Protein AF-0000000078269653 (afdb_homodimer)

pLDDT: mean 94.51, std 7.16, range [42.69, 98.94]

Nearest PDB structures (foldseek):
  2zo4-assembly1_A  TM=7.087E-01  e=5.325E-13  Thermus thermophilus HB8
  7ev5-assembly1_A  TM=7.245E-01  e=1.134E-10  Shouchella lehensis G1
  5ve5-assembly2_B  TM=6.660E-01  e=4.881E-11  Paraburkholderia phytofirmans PsJN
  6ao1-assembly4_D  TM=6.936E-01  e=1.323E-08  Paraburkholderia phymatum
  1xm8-assembly2_B  TM=5.888E-01  e=7.694E-09  Arabidopsis thaliana

Structure (mmCIF, N/CA/C/O backbone):
data_AF-0000000078269653-model_v1
#
loop_
_entity.id
_entity.type
_entity.pdbx_description
1 polymer 'Glyoxylase, beta-lactamase superfamily II'
#
loop_
_atom_site.group_PDB
_atom_site.id
_atom_site.type_symbol
_atom_site.label_atom_id
_atom_site.label_alt_id
_atom_site.label_comp_id
_atom_site.label_asym_id
_atom_site.label_entity_id
_atom_site.label_seq_id
_atom_site.pdbx_PDB_ins_code
_atom_site.Cartn_x
_atom_site.Cartn_y
_atom_site.Cartn_z
_atom_site.occupancy
_atom_site.B_iso_or_equiv
_atom_site.auth_seq_id
_atom_site.auth_comp_id
_atom_site.auth_asym_id
_atom_site.auth_atom_id
_atom_site.pdbx_PDB_model_num
ATOM 1 N N . MET A 1 1 ? -19.109 -5.188 15.75 1 49.19 1 MET A N 1
ATOM 2 C CA . MET A 1 1 ? -18.719 -3.896 16.297 1 49.19 1 MET A CA 1
ATOM 3 C C . MET A 1 1 ? -19 -2.77 15.32 1 49.19 1 MET A C 1
ATOM 5 O O . MET A 1 1 ? -18.75 -2.904 14.125 1 49.19 1 MET A O 1
ATOM 9 N N . SER A 1 2 ? -19.688 -1.658 15.648 1 60.22 2 SER A N 1
ATOM 10 C CA . SER A 1 2 ? -20.172 -0.559 14.82 1 60.22 2 SER A CA 1
ATOM 11 C C . SER A 1 2 ? -19.031 0.335 14.352 1 60.22 2 SER A C 1
ATOM 13 O O . SER A 1 2 ? -18 0.44 15.023 1 60.22 2 SER A O 1
ATOM 15 N N . HIS A 1 3 ? -19 0.722 13.047 1 75.06 3 HIS A N 1
ATOM 16 C CA . HIS A 1 3 ? -18.094 1.715 12.484 1 75.06 3 HIS A CA 1
ATOM 17 C C . HIS A 1 3 ? -18.156 3.021 13.266 1 75.06 3 HIS A C 1
ATOM 19 O O . HIS A 1 3 ? -19.219 3.441 13.703 1 75.06 3 HIS A O 1
ATOM 25 N N . PHE A 1 4 ? -16.891 3.467 13.734 1 77.38 4 PHE A N 1
ATOM 26 C CA . PHE A 1 4 ? -16.859 4.746 14.438 1 77.38 4 PHE A CA 1
ATOM 27 C C . PHE A 1 4 ? -15.672 5.582 14 1 77.38 4 PHE A C 1
ATOM 29 O O . PHE A 1 4 ? -14.727 5.062 13.398 1 77.38 4 PHE A O 1
ATOM 36 N N . SER A 1 5 ? -15.93 6.805 14.055 1 84.44 5 SER A N 1
ATOM 37 C CA . SER A 1 5 ? -14.82 7.734 13.852 1 84.44 5 SER A CA 1
ATOM 38 C C . SER A 1 5 ? -14.695 8.711 15.016 1 84.44 5 SER A C 1
ATOM 40 O O . SER A 1 5 ? -15.664 8.953 15.742 1 84.44 5 SER A O 1
ATOM 42 N N . ALA A 1 6 ? -13.422 9.062 15.25 1 87.25 6 ALA A N 1
ATOM 43 C CA . ALA A 1 6 ? -13.133 10.055 16.281 1 87.25 6 ALA A CA 1
ATOM 44 C C . ALA A 1 6 ? -12.109 11.07 15.797 1 87.25 6 ALA A C 1
ATOM 46 O O . ALA A 1 6 ? -11.25 10.75 14.969 1 87.25 6 ALA A O 1
ATOM 47 N N . ILE A 1 7 ? -12.289 12.258 16.234 1 90.38 7 ILE A N 1
ATOM 48 C CA . ILE A 1 7 ? -11.359 13.344 15.938 1 90.38 7 ILE A CA 1
ATOM 49 C C . ILE A 1 7 ? -10.664 13.797 17.219 1 90.38 7 ILE A C 1
ATOM 51 O O . ILE A 1 7 ? -11.297 13.93 18.266 1 90.38 7 ILE A O 1
ATOM 55 N N . HIS A 1 8 ? -9.391 13.953 17.141 1 92 8 HIS A N 1
ATOM 56 C CA . HIS A 1 8 ? -8.602 14.492 18.234 1 92 8 HIS A CA 1
ATOM 57 C C . HIS A 1 8 ? -7.777 15.695 17.797 1 92 8 HIS A C 1
ATOM 59 O O . HIS A 1 8 ? -6.879 15.562 16.969 1 92 8 HIS A O 1
ATOM 65 N N . GLU A 1 9 ? -8.102 16.797 18.328 1 94.19 9 GLU A N 1
ATOM 66 C CA . GLU A 1 9 ? -7.426 18.047 18 1 94.19 9 GLU A CA 1
ATOM 67 C C . GLU A 1 9 ? -6.637 18.578 19.203 1 94.19 9 GLU A C 1
ATOM 69 O O . GLU A 1 9 ? -7.121 18.547 20.328 1 94.19 9 GLU A O 1
ATOM 74 N N . ILE A 1 10 ? -5.469 19.016 18.938 1 92.31 10 ILE A N 1
ATOM 75 C CA . ILE A 1 10 ? -4.668 19.594 20.016 1 92.31 10 ILE A CA 1
ATOM 76 C C . ILE A 1 10 ? -4.23 21 19.609 1 92.31 10 ILE A C 1
ATOM 78 O O . ILE A 1 10 ? -4.238 21.344 18.422 1 92.31 10 ILE A O 1
ATOM 82 N N . ASP A 1 11 ? -3.887 21.766 20.594 1 89.81 11 ASP A N 1
ATOM 83 C CA . ASP A 1 11 ? -3.24 23.062 20.422 1 89.81 11 ASP A CA 1
ATOM 84 C C . ASP A 1 11 ? -1.721 22.922 20.406 1 89.81 11 ASP A C 1
ATOM 86 O O . ASP A 1 11 ? -1.118 22.578 21.438 1 89.81 11 ASP A O 1
ATOM 90 N N . ALA A 1 12 ? -1.105 23.188 19.312 1 88.06 12 ALA A N 1
ATOM 91 C CA . ALA A 1 12 ? 0.343 23.062 19.172 1 88.06 12 ALA A CA 1
ATOM 92 C C . ALA A 1 12 ? 1.039 24.391 19.453 1 88.06 12 ALA A C 1
ATOM 94 O O . ALA A 1 12 ? 2.211 24.562 19.109 1 88.06 12 ALA A O 1
ATOM 95 N N . GLY A 1 13 ? 0.268 25.344 20.062 1 86.44 13 GLY A N 1
ATOM 96 C CA . GLY A 1 13 ? 0.784 26.672 20.344 1 86.44 13 GLY A CA 1
ATOM 97 C C . GLY A 1 13 ? 0.349 27.719 19.328 1 86.44 13 GLY A C 1
ATOM 98 O O . GLY A 1 13 ? -0.608 28.453 19.562 1 86.44 13 GLY A O 1
ATOM 99 N N . GLU A 1 14 ? 0.894 27.672 18.172 1 87.31 14 GLU A N 1
ATOM 100 C CA . GLU A 1 14 ? 0.641 28.688 17.156 1 87.31 14 GLU A CA 1
ATOM 101 C C . GLU A 1 14 ? -0.522 28.281 16.25 1 87.31 14 GLU A C 1
ATOM 103 O O . GLU A 1 14 ? -1.098 29.109 15.555 1 87.31 14 GLU A O 1
ATOM 108 N N . PHE A 1 15 ? -0.815 27.031 16.312 1 91.06 15 PHE A N 1
ATOM 109 C CA . PHE A 1 15 ? -1.9 26.484 15.508 1 91.06 15 PHE A CA 1
ATOM 110 C C . PHE A 1 15 ? -2.447 25.203 16.125 1 91.06 15 PHE A C 1
ATOM 112 O O . PHE A 1 15 ? -1.826 24.641 17.031 1 91.06 15 PHE A O 1
ATOM 119 N N . SER A 1 16 ? -3.58 24.875 15.695 1 94.19 16 SER A N 1
ATOM 120 C CA . SER A 1 16 ? -4.137 23.578 16.078 1 94.19 16 SER A CA 1
ATOM 121 C C . SER A 1 16 ? -3.871 22.531 15 1 94.19 16 SER A C 1
ATOM 123 O O . SER A 1 16 ? -3.723 22.859 13.82 1 94.19 16 SER A O 1
ATOM 125 N N . VAL A 1 17 ? -3.74 21.375 15.422 1 97.06 17 VAL A N 1
ATOM 126 C CA . VAL A 1 17 ? -3.543 20.25 14.508 1 97.06 17 VAL A CA 1
ATOM 127 C C . VAL A 1 17 ? -4.387 19.062 14.961 1 97.06 17 VAL A C 1
ATOM 129 O O . VAL A 1 17 ? -4.66 18.906 16.156 1 97.06 17 VAL A O 1
ATOM 132 N N . ARG A 1 18 ? -4.891 18.266 13.969 1 96.81 18 ARG A N 1
ATOM 133 C CA . ARG A 1 18 ? -5.809 17.188 14.344 1 96.81 18 ARG A CA 1
ATOM 134 C C . ARG A 1 18 ? -5.363 15.852 13.766 1 96.81 18 ARG A C 1
ATOM 136 O O . ARG A 1 18 ? -4.648 15.82 12.758 1 96.81 18 ARG A O 1
ATOM 143 N N . SER A 1 19 ? -5.641 14.828 14.461 1 98.06 19 SER A N 1
ATOM 144 C CA . SER A 1 19 ? -5.617 13.438 14.031 1 98.06 19 SER A CA 1
ATOM 145 C C . SER A 1 19 ? -7.023 12.844 13.992 1 98.06 19 SER A C 1
ATOM 147 O O . SER A 1 19 ? -7.91 13.289 14.727 1 98.06 19 SER A O 1
ATOM 149 N N . VAL A 1 20 ? -7.281 11.961 13.102 1 98.19 20 VAL A N 1
ATOM 150 C CA . VAL A 1 20 ? -8.586 11.328 12.969 1 98.19 20 VAL A CA 1
ATOM 151 C C . VAL A 1 20 ? -8.438 9.812 13.102 1 98.19 20 VAL A C 1
ATOM 153 O O . VAL A 1 20 ? -7.508 9.219 12.547 1 98.19 20 VAL A O 1
ATOM 156 N N . LEU A 1 21 ? -9.266 9.18 13.867 1 97.88 21 LEU A N 1
ATOM 157 C CA . LEU A 1 21 ? -9.359 7.734 14.008 1 97.88 21 LEU A CA 1
ATOM 158 C C . LEU A 1 21 ? -10.602 7.199 13.297 1 97.88 21 LEU A C 1
ATOM 160 O O . LEU A 1 21 ? -11.695 7.738 13.469 1 97.88 21 LEU A O 1
ATOM 164 N N . ILE A 1 22 ? -10.461 6.316 12.391 1 97.44 22 ILE A N 1
ATOM 165 C CA . ILE A 1 22 ? -11.539 5.582 11.734 1 97.44 22 ILE A CA 1
ATOM 166 C C . ILE A 1 22 ? -11.484 4.113 12.133 1 97.44 22 ILE A C 1
ATOM 168 O O . ILE A 1 22 ? -10.492 3.426 11.867 1 97.44 22 ILE A O 1
ATOM 172 N N . ARG A 1 23 ? -12.469 3.607 12.711 1 95.5 23 ARG A N 1
ATOM 173 C CA . ARG A 1 23 ? -12.469 2.229 13.195 1 95.5 23 ARG A CA 1
ATOM 174 C C . ARG A 1 23 ? -13.43 1.366 12.383 1 95.5 23 ARG A C 1
ATOM 176 O O . ARG A 1 23 ? -14.633 1.639 12.344 1 95.5 23 ARG A O 1
ATOM 183 N N . GLY A 1 24 ? -12.906 0.334 11.672 1 95.25 24 GLY A N 1
ATOM 184 C CA . GLY A 1 24 ? -13.688 -0.733 11.078 1 95.25 24 GLY A CA 1
ATOM 185 C C . GLY A 1 24 ? -13.75 -1.981 11.938 1 95.25 24 GLY A C 1
ATOM 186 O O . GLY A 1 24 ? -13.352 -1.96 13.102 1 95.25 24 GLY A O 1
ATOM 187 N N . THR A 1 25 ? -14.336 -3.078 11.445 1 94.5 25 THR A N 1
ATOM 188 C CA . THR A 1 25 ? -14.477 -4.316 12.211 1 94.5 25 THR A CA 1
ATOM 189 C C . THR A 1 25 ? -13.148 -5.074 12.25 1 94.5 25 THR A C 1
ATOM 191 O O . THR A 1 25 ? -12.938 -5.918 13.125 1 94.5 25 THR A O 1
ATOM 194 N N . ARG A 1 26 ? -12.234 -4.699 11.375 1 94.12 26 ARG A N 1
ATOM 195 C CA . ARG A 1 26 ? -10.984 -5.445 11.289 1 94.12 26 ARG A CA 1
ATOM 196 C C . ARG A 1 26 ? -9.805 -4.598 11.758 1 94.12 26 ARG A C 1
ATOM 198 O O . ARG A 1 26 ? -8.945 -5.074 12.5 1 94.12 26 ARG A O 1
ATOM 205 N N . PHE A 1 27 ? -9.727 -3.334 11.281 1 96.12 27 PHE A N 1
ATOM 206 C CA . PHE A 1 27 ? -8.602 -2.451 11.578 1 96.12 27 PHE A CA 1
ATOM 207 C C . PHE A 1 27 ? -9.086 -1.114 12.117 1 96.12 27 PHE A C 1
ATOM 209 O O . PHE A 1 27 ? -10.234 -0.721 11.883 1 96.12 27 PHE A O 1
ATOM 216 N N . CYS A 1 28 ? -8.227 -0.485 12.859 1 95.81 28 CYS A N 1
ATOM 217 C CA . CYS A 1 28 ? -8.336 0.937 13.164 1 95.81 28 CYS A CA 1
ATOM 218 C C . CYS A 1 28 ? -7.328 1.746 12.359 1 95.81 28 CYS A C 1
ATOM 220 O O . CYS A 1 28 ? -6.184 1.326 12.188 1 95.81 28 CYS A O 1
ATOM 222 N N . LEU A 1 29 ? -7.816 2.793 11.844 1 98.06 29 LEU A N 1
ATOM 223 C CA . LEU A 1 29 ? -6.926 3.676 11.102 1 98.06 29 LEU A CA 1
ATOM 224 C C . LEU A 1 29 ? -6.73 4.996 11.836 1 98.06 29 LEU A C 1
ATOM 226 O O . LEU A 1 29 ? -7.699 5.594 12.32 1 98.06 29 LEU A O 1
ATOM 230 N N . ILE A 1 30 ? -5.504 5.395 11.953 1 98.62 30 ILE A N 1
ATOM 231 C CA . ILE A 1 30 ? -5.152 6.715 12.469 1 98.62 30 ILE A CA 1
ATOM 232 C C . ILE A 1 30 ? -4.59 7.574 11.336 1 98.62 30 ILE A C 1
ATOM 234 O O . ILE A 1 30 ? -3.619 7.188 10.68 1 98.62 30 ILE A O 1
ATOM 238 N N . TRP A 1 31 ? -5.215 8.664 11.102 1 98.81 31 TRP A N 1
ATOM 239 C CA . TRP A 1 31 ? -4.758 9.656 10.141 1 98.81 31 TRP A CA 1
ATOM 240 C C . TRP A 1 31 ? -3.918 10.734 10.82 1 98.81 31 TRP A C 1
ATOM 242 O O . TRP A 1 31 ? -4.449 11.578 11.547 1 98.81 31 TRP A O 1
ATOM 252 N N . ASP A 1 32 ? -2.543 10.664 10.586 1 98.81 32 ASP A N 1
ATOM 253 C CA . ASP A 1 32 ? -1.557 11.547 11.203 1 98.81 32 ASP A CA 1
ATOM 254 C C . ASP A 1 32 ? -1.491 11.32 12.711 1 98.81 32 ASP A C 1
ATOM 256 O O . ASP A 1 32 ? -2.473 10.891 13.32 1 98.81 32 ASP A O 1
ATOM 260 N N . THR A 1 33 ? -0.331 11.609 13.297 1 98.75 33 THR A N 1
ATOM 261 C CA . THR A 1 33 ? -0.105 11.203 14.68 1 98.75 33 THR A CA 1
ATOM 262 C C . THR A 1 33 ? 0.352 12.383 15.523 1 98.75 33 THR A C 1
ATOM 264 O O . THR A 1 33 ? 1.12 12.219 16.469 1 98.75 33 THR A O 1
ATOM 267 N N . LEU A 1 34 ? 0.036 13.555 15.078 1 98.44 34 LEU A N 1
ATOM 268 C CA . LEU A 1 34 ? 0.192 14.773 15.859 1 98.44 34 LEU A CA 1
ATOM 269 C C . LEU A 1 34 ? 1.656 15.008 16.219 1 98.44 34 LEU A C 1
ATOM 271 O O . LEU A 1 34 ? 2.549 14.719 15.414 1 98.44 34 LEU A O 1
ATOM 275 N N . THR A 1 35 ? 1.962 15.68 17.453 1 98.19 35 THR A N 1
ATOM 276 C CA . THR A 1 35 ? 3.262 16.297 17.672 1 98.19 35 THR A CA 1
ATOM 277 C C . THR A 1 35 ? 4.113 15.445 18.609 1 98.19 35 THR A C 1
ATOM 279 O O . THR A 1 35 ? 5.332 15.617 18.672 1 98.19 35 THR A O 1
ATOM 282 N N . SER A 1 36 ? 3.5 14.602 19.422 1 97.88 36 SER A N 1
ATOM 283 C CA . SER A 1 36 ? 4.223 13.789 20.391 1 97.88 36 SER A CA 1
ATOM 284 C C . SER A 1 36 ? 3.406 12.57 20.812 1 97.88 36 SER A C 1
ATOM 286 O O . SER A 1 36 ? 2.186 12.547 20.641 1 97.88 36 SER A O 1
ATOM 288 N N . PRO A 1 37 ? 4.074 11.531 21.391 1 98.25 37 PRO A N 1
ATOM 289 C CA . PRO A 1 37 ? 3.352 10.352 21.844 1 98.25 37 PRO A CA 1
ATOM 290 C C . PRO A 1 37 ? 2.289 10.68 22.891 1 98.25 37 PRO A C 1
ATOM 292 O O . PRO A 1 37 ? 1.222 10.062 22.906 1 98.25 37 PRO A O 1
ATOM 295 N N . ARG A 1 38 ? 2.562 11.656 23.734 1 97.38 38 ARG A N 1
ATOM 296 C CA . ARG A 1 38 ? 1.596 12.031 24.75 1 97.38 38 ARG A CA 1
ATOM 297 C C . ARG A 1 38 ? 0.285 12.5 24.125 1 97.38 38 ARG A C 1
ATOM 299 O O . ARG A 1 38 ? -0.792 12.258 24.688 1 97.38 38 ARG A O 1
ATOM 306 N N . ASP A 1 39 ? 0.344 13.125 22.953 1 97.5 39 ASP A N 1
ATOM 307 C CA . ASP A 1 39 ? -0.844 13.625 22.281 1 97.5 39 ASP A CA 1
ATOM 308 C C . ASP A 1 39 ? -1.694 12.477 21.734 1 97.5 39 ASP A C 1
ATOM 310 O O . ASP A 1 39 ? -2.873 12.664 21.438 1 97.5 39 ASP A O 1
ATOM 314 N N . MET A 1 40 ? -1.135 11.281 21.625 1 97.94 40 MET A N 1
ATOM 315 C CA . MET A 1 40 ? -1.81 10.172 20.969 1 97.94 40 MET A CA 1
ATOM 316 C C . MET A 1 40 ? -2.293 9.148 21.984 1 97.94 40 MET A C 1
ATOM 318 O O . MET A 1 40 ? -2.771 8.07 21.609 1 97.94 40 MET A O 1
ATOM 322 N N . ALA A 1 41 ? -2.205 9.438 23.234 1 96.75 41 ALA A N 1
ATOM 323 C CA . ALA A 1 41 ? -2.527 8.5 24.312 1 96.75 41 ALA A CA 1
ATOM 324 C C . ALA A 1 41 ? -3.969 8.008 24.188 1 96.75 41 ALA A C 1
ATOM 326 O O . ALA A 1 41 ? -4.242 6.816 24.344 1 96.75 41 ALA A O 1
ATOM 327 N N . SER A 1 42 ? -4.859 8.898 23.969 1 95.62 42 SER A N 1
ATOM 328 C CA . SER A 1 42 ? -6.27 8.531 23.875 1 95.62 42 SER A CA 1
ATOM 329 C C . SER A 1 42 ? -6.516 7.59 22.703 1 95.62 42 SER A C 1
ATOM 331 O O . SER A 1 42 ? -7.25 6.609 22.828 1 95.62 42 SER A O 1
ATOM 333 N N . PHE A 1 43 ? -5.941 7.848 21.562 1 96.75 43 PHE A N 1
ATOM 334 C CA . PHE A 1 43 ? -6.105 6.992 20.391 1 96.75 43 PHE A CA 1
ATOM 335 C C . PHE A 1 43 ? -5.43 5.645 20.609 1 96.75 43 PHE A C 1
ATOM 337 O O . PHE A 1 43 ? -5.926 4.613 20.156 1 96.75 43 PHE A O 1
ATOM 344 N N . ALA A 1 44 ? -4.293 5.676 21.281 1 97.06 44 ALA A N 1
ATOM 345 C CA . ALA A 1 44 ? -3.629 4.418 21.609 1 97.06 44 ALA A CA 1
ATOM 346 C C . ALA A 1 44 ? -4.543 3.52 22.438 1 97.06 44 ALA A C 1
ATOM 348 O O . ALA A 1 44 ? -4.605 2.309 22.219 1 97.06 44 ALA A O 1
ATOM 349 N N . GLN A 1 45 ? -5.258 4.125 23.312 1 95.75 45 GLN A N 1
ATOM 350 C CA . GLN A 1 45 ? -6.176 3.375 24.156 1 95.75 45 GLN A CA 1
ATOM 351 C C . GLN A 1 45 ? -7.352 2.832 23.344 1 95.75 45 GLN A C 1
ATOM 353 O O . GLN A 1 45 ? -7.75 1.68 23.516 1 95.75 45 GLN A O 1
ATOM 358 N N . ILE A 1 46 ? -7.891 3.635 22.516 1 93.19 46 ILE A N 1
ATOM 359 C CA . ILE A 1 46 ? -9.047 3.242 21.703 1 93.19 46 ILE A CA 1
ATOM 360 C C . ILE A 1 46 ? -8.656 2.1 20.766 1 93.19 46 ILE A C 1
ATOM 362 O O . ILE A 1 46 ? -9.453 1.184 20.531 1 93.19 46 ILE A O 1
ATOM 366 N N . CYS A 1 47 ? -7.445 2.115 20.25 1 93.19 47 CYS A N 1
ATOM 367 C CA . CYS A 1 47 ? -7.008 1.144 19.25 1 93.19 47 CYS A CA 1
ATOM 368 C C . CYS A 1 47 ? -6.473 -0.118 19.922 1 93.19 47 CYS A C 1
ATOM 370 O O . CYS A 1 47 ? -6.133 -1.088 19.234 1 93.19 47 CYS A O 1
ATOM 372 N N . ALA A 1 48 ? -6.453 -0.038 21.219 1 91.25 48 ALA A N 1
ATOM 373 C CA . ALA A 1 48 ? -5.875 -1.182 21.938 1 91.25 48 ALA A CA 1
ATOM 374 C C . ALA A 1 48 ? -6.586 -2.477 21.547 1 91.25 48 ALA A C 1
ATOM 376 O O . ALA A 1 48 ? -7.816 -2.543 21.547 1 91.25 48 ALA A O 1
ATOM 377 N N . GLY A 1 49 ? -5.848 -3.562 21.141 1 88.94 49 GLY A N 1
ATOM 378 C CA . GLY A 1 49 ? -6.395 -4.875 20.828 1 88.94 49 GLY A CA 1
ATOM 379 C C . GLY A 1 49 ? -6.77 -5.039 19.375 1 88.94 49 GLY A C 1
ATOM 380 O O . GLY A 1 49 ? -7.219 -6.105 18.953 1 88.94 49 GLY A O 1
ATOM 381 N N . GLN A 1 50 ? -6.73 -3.986 18.641 1 92.88 50 GLN A N 1
ATOM 382 C CA . GLN A 1 50 ? -6.984 -4.035 17.203 1 92.88 50 GLN A CA 1
ATOM 383 C C . GLN A 1 50 ? -5.781 -3.533 16.422 1 92.88 50 GLN A C 1
ATOM 385 O O . GLN A 1 50 ? -5.121 -2.572 16.812 1 92.88 50 GLN A O 1
ATOM 390 N N . GLN A 1 51 ? -5.453 -4.203 15.344 1 94.62 51 GLN A N 1
ATOM 391 C CA . GLN A 1 51 ? -4.34 -3.764 14.508 1 94.62 51 GLN A CA 1
ATOM 392 C C . GLN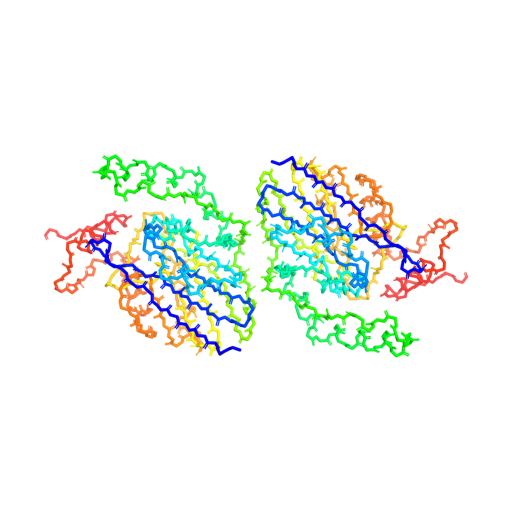 A 1 51 ? -4.562 -2.342 14 1 94.62 51 GLN A C 1
ATOM 394 O O . GLN A 1 51 ? -5.605 -2.041 13.414 1 94.62 51 GLN A O 1
ATOM 399 N N . CYS A 1 52 ? -3.617 -1.535 14.273 1 96.75 52 CYS A N 1
ATOM 400 C CA . CYS A 1 52 ? -3.701 -0.13 13.891 1 96.75 52 CYS A CA 1
ATOM 401 C C . CYS A 1 52 ? -2.92 0.138 12.609 1 96.75 52 CYS A C 1
ATOM 403 O O . CYS A 1 52 ? -1.753 -0.245 12.5 1 96.75 52 CYS A O 1
ATOM 405 N N . LEU A 1 53 ? -3.58 0.714 11.641 1 98.44 53 LEU A N 1
ATOM 406 C CA . LEU A 1 53 ? -2.936 1.297 10.469 1 98.44 53 LEU A CA 1
ATOM 407 C C . LEU A 1 53 ? -2.779 2.805 10.625 1 98.44 53 LEU A C 1
ATOM 409 O O . LEU A 1 53 ? -3.773 3.533 10.688 1 98.44 53 LEU A O 1
ATOM 413 N N . ALA A 1 54 ? -1.56 3.277 10.766 1 98.81 54 ALA A N 1
ATOM 414 C CA . ALA A 1 54 ? -1.307 4.715 10.852 1 98.81 54 ALA A CA 1
ATOM 415 C C . ALA A 1 54 ? -0.896 5.277 9.492 1 98.81 54 ALA A C 1
ATOM 417 O O . ALA A 1 54 ? 0.053 4.793 8.867 1 98.81 54 ALA A O 1
ATOM 418 N N . VAL A 1 55 ? -1.609 6.254 9.016 1 98.94 55 VAL A N 1
ATOM 419 C CA . VAL A 1 55 ? -1.301 6.879 7.73 1 98.94 55 VAL A CA 1
ATOM 420 C C . VAL A 1 55 ? -0.75 8.289 7.961 1 98.94 55 VAL A C 1
ATOM 422 O O . VAL A 1 55 ? -1.368 9.094 8.656 1 98.94 55 VAL A O 1
ATOM 425 N N . TYR A 1 56 ? 0.468 8.539 7.438 1 98.94 56 TYR A N 1
ATOM 426 C CA . TYR A 1 56 ? 0.974 9.906 7.375 1 98.94 56 TYR A CA 1
ATOM 427 C C . TYR A 1 56 ? 0.453 10.625 6.137 1 98.94 56 TYR A C 1
ATOM 429 O O . TYR A 1 56 ? 0.713 10.195 5.008 1 98.94 56 TYR A O 1
ATOM 437 N N . SER A 1 57 ? -0.279 11.672 6.398 1 98.75 57 SER A N 1
ATOM 438 C CA . SER A 1 57 ? -0.623 12.5 5.246 1 98.75 57 SER A CA 1
ATOM 439 C C . SER A 1 57 ? 0.627 13.031 4.551 1 98.75 57 SER A C 1
ATOM 441 O O . SER A 1 57 ? 0.689 13.07 3.32 1 98.75 57 SER A O 1
ATOM 443 N N . HIS A 1 58 ? 1.534 13.469 5.348 1 98.44 58 HIS A N 1
ATOM 444 C CA . HIS A 1 58 ? 2.854 13.906 4.898 1 98.44 58 HIS A CA 1
ATOM 445 C C . HIS A 1 58 ? 3.836 13.969 6.062 1 98.44 58 HIS A C 1
ATOM 447 O O . HIS A 1 58 ? 3.459 13.75 7.215 1 98.44 58 HIS A O 1
ATOM 453 N N . ALA A 1 59 ? 5.109 14.352 5.785 1 98.56 59 ALA A N 1
ATOM 454 C CA . ALA A 1 59 ? 6.18 14.086 6.742 1 98.56 59 ALA A CA 1
ATOM 455 C C . ALA A 1 59 ? 6.43 15.297 7.633 1 98.56 59 ALA A C 1
ATOM 457 O O . ALA A 1 59 ? 7.41 15.336 8.375 1 98.56 59 ALA A O 1
ATOM 458 N N . ASP A 1 60 ? 5.59 16.375 7.578 1 98.06 60 ASP A N 1
ATOM 459 C CA . ASP A 1 60 ? 5.789 17.484 8.5 1 98.06 60 ASP A CA 1
ATOM 460 C C . ASP A 1 60 ? 5.727 17.016 9.953 1 98.06 60 ASP A C 1
ATOM 462 O O . ASP A 1 60 ? 4.93 16.141 10.297 1 98.06 60 ASP A O 1
ATOM 466 N N . TRP A 1 61 ? 6.449 17.641 10.82 1 98.12 61 TRP A N 1
ATOM 467 C CA . TRP A 1 61 ? 6.734 17.188 12.172 1 98.12 61 TRP A CA 1
ATOM 468 C C . TRP A 1 61 ? 5.449 17.031 12.984 1 98.12 61 TRP A C 1
ATOM 470 O O . TRP A 1 61 ? 5.328 16.125 13.805 1 98.12 61 TRP A O 1
ATOM 480 N N . ASP A 1 62 ? 4.488 17.859 12.773 1 98.06 62 ASP A N 1
ATOM 481 C CA . ASP A 1 62 ? 3.293 17.859 13.609 1 98.06 62 ASP A CA 1
ATOM 482 C C . ASP A 1 62 ? 2.295 16.797 13.164 1 98.06 62 ASP A C 1
ATOM 484 O O . ASP A 1 62 ? 1.205 16.688 13.727 1 98.06 62 ASP A O 1
ATOM 488 N N . HIS A 1 63 ? 2.674 15.945 12.227 1 98.62 63 HIS A N 1
ATOM 489 C CA . HIS A 1 63 ? 1.793 14.891 11.734 1 98.62 63 HIS A CA 1
ATOM 490 C C . HIS A 1 63 ? 2.398 13.516 11.969 1 98.62 63 HIS A C 1
ATOM 492 O O . HIS A 1 63 ? 1.743 12.5 11.742 1 98.62 63 HIS A O 1
ATOM 498 N N . VAL A 1 64 ? 3.66 13.422 12.445 1 98.81 64 VAL A N 1
ATOM 499 C CA . VAL A 1 64 ? 4.332 12.133 12.344 1 98.81 64 VAL A CA 1
ATOM 500 C C . VAL A 1 64 ? 5.035 11.805 13.656 1 98.81 64 VAL A C 1
ATOM 502 O O . VAL A 1 64 ? 5.648 10.75 13.797 1 98.81 64 VAL A O 1
ATOM 505 N N . GLN A 1 65 ? 4.996 12.633 14.711 1 98.81 65 GLN A N 1
ATOM 506 C CA . GLN A 1 65 ? 5.91 12.5 15.844 1 98.81 65 GLN A CA 1
ATOM 507 C C . GLN A 1 65 ? 5.242 11.773 17.016 1 98.81 65 GLN A C 1
ATOM 509 O O . GLN A 1 65 ? 5.898 11.445 18 1 98.81 65 GLN A O 1
ATOM 514 N N . GLY A 1 66 ? 3.945 11.461 16.938 1 98.75 66 GLY A N 1
ATOM 515 C CA . GLY A 1 66 ? 3.268 10.805 18.047 1 98.75 66 GLY A CA 1
ATOM 516 C C . GLY A 1 66 ? 3.131 9.312 17.859 1 98.75 66 GLY A C 1
ATOM 517 O O . GLY A 1 66 ? 2.553 8.625 18.703 1 98.75 66 GLY A O 1
ATOM 518 N N . THR A 1 67 ? 3.699 8.75 16.859 1 98.56 67 THR A N 1
ATOM 519 C CA . THR A 1 67 ? 3.42 7.391 16.406 1 98.56 67 THR A CA 1
ATOM 520 C C . THR A 1 67 ? 3.869 6.371 17.438 1 98.56 67 THR A C 1
ATOM 522 O O . THR A 1 67 ? 3.266 5.301 17.578 1 98.56 67 THR A O 1
ATOM 525 N N . ALA A 1 68 ? 4.855 6.656 18.266 1 98.19 68 ALA A N 1
ATOM 526 C CA . ALA A 1 68 ? 5.453 5.723 19.219 1 98.19 68 ALA A CA 1
ATOM 527 C C . ALA A 1 68 ? 4.465 5.367 20.328 1 98.19 68 ALA A C 1
ATOM 529 O O . ALA A 1 68 ? 4.691 4.426 21.078 1 98.19 68 ALA A O 1
ATOM 530 N N . ALA A 1 69 ? 3.359 6.137 20.438 1 98.19 69 ALA A N 1
ATOM 531 C CA . ALA A 1 69 ? 2.33 5.824 21.422 1 98.19 69 ALA A CA 1
ATOM 532 C C . ALA A 1 69 ? 1.524 4.598 21.016 1 98.19 69 ALA A C 1
ATOM 534 O O . ALA A 1 69 ? 0.874 3.961 21.844 1 98.19 69 ALA A O 1
ATOM 535 N N . LEU A 1 70 ? 1.461 4.316 19.719 1 97.38 70 LEU A N 1
ATOM 536 C CA . LEU A 1 70 ? 0.626 3.252 19.172 1 97.38 70 LEU A CA 1
ATOM 537 C C . LEU A 1 70 ? 1.324 1.901 19.281 1 97.38 70 LEU A C 1
ATOM 539 O O . LEU A 1 70 ? 2.537 1.805 19.094 1 97.38 70 LEU A O 1
ATOM 543 N N . ASP A 1 71 ? 0.575 0.909 19.547 1 93.94 71 ASP A N 1
ATOM 544 C CA . ASP A 1 71 ? 1.123 -0.433 19.719 1 93.94 71 ASP A CA 1
ATOM 545 C C . ASP A 1 71 ? 1.346 -1.116 18.375 1 93.94 71 ASP A C 1
ATOM 547 O O . ASP A 1 71 ? 0.39 -1.551 17.719 1 93.94 71 ASP A O 1
ATOM 551 N N . ASN A 1 72 ? 2.557 -1.269 17.969 1 92.38 72 ASN A N 1
ATOM 552 C CA . ASN A 1 72 ? 3.014 -1.967 16.766 1 92.38 72 ASN A CA 1
ATOM 553 C C . ASN A 1 72 ? 2.164 -1.606 15.555 1 92.38 72 ASN A C 1
ATOM 555 O O . ASN A 1 72 ? 1.649 -2.49 14.867 1 92.38 72 ASN A O 1
ATOM 559 N N . PRO A 1 73 ? 2.051 -0.298 15.281 1 96.94 73 PRO A N 1
ATOM 560 C CA . PRO A 1 73 ? 1.264 0.102 14.109 1 96.94 73 PRO A CA 1
ATOM 561 C C . PRO A 1 73 ? 1.932 -0.277 12.789 1 96.94 73 PRO A C 1
ATOM 563 O O . PRO A 1 73 ? 3.154 -0.435 12.734 1 96.94 73 PRO A O 1
ATOM 566 N N . VAL A 1 74 ? 1.176 -0.555 11.781 1 98.25 74 VAL A N 1
ATOM 567 C CA . VAL A 1 74 ? 1.657 -0.526 10.406 1 98.25 74 VAL A CA 1
ATOM 568 C C . VAL A 1 74 ? 1.547 0.891 9.844 1 98.25 74 VAL A C 1
ATOM 570 O O . VAL A 1 74 ? 0.446 1.433 9.727 1 98.25 74 VAL A O 1
ATOM 573 N N . VAL A 1 75 ? 2.672 1.481 9.578 1 98.81 75 VAL A N 1
ATOM 574 C CA . VAL A 1 75 ? 2.697 2.883 9.172 1 98.81 75 VAL A CA 1
ATOM 575 C C . VAL A 1 75 ? 2.742 2.977 7.645 1 98.81 75 VAL A C 1
ATOM 577 O O . VAL A 1 75 ? 3.592 2.357 7.004 1 98.81 75 VAL A O 1
ATOM 580 N N . ILE A 1 76 ? 1.824 3.74 7.074 1 98.94 76 ILE A N 1
ATOM 581 C CA . ILE A 1 76 ? 1.653 3.885 5.633 1 98.94 76 ILE A CA 1
ATOM 582 C C . ILE A 1 76 ? 1.876 5.34 5.23 1 98.94 76 ILE A C 1
ATOM 584 O O . ILE A 1 76 ? 1.426 6.258 5.922 1 98.94 76 ILE A O 1
ATOM 588 N N . GLY A 1 77 ? 2.549 5.598 4.145 1 98.88 77 GLY A N 1
ATOM 589 C CA . GLY A 1 77 ? 2.74 6.934 3.598 1 98.88 77 GLY A CA 1
ATOM 590 C C . GLY A 1 77 ? 3.176 6.922 2.145 1 98.88 77 GLY A C 1
ATOM 591 O O . GLY A 1 77 ? 3.422 5.859 1.57 1 98.88 77 GLY A O 1
ATOM 592 N N . HIS A 1 78 ? 3.24 8.078 1.578 1 98.62 78 HIS A N 1
ATOM 593 C CA . HIS A 1 78 ? 3.789 8.234 0.237 1 98.62 78 HIS A CA 1
ATOM 594 C C . HIS A 1 78 ? 5.273 7.891 0.206 1 98.62 78 HIS A C 1
ATOM 596 O O . HIS A 1 78 ? 5.98 8.07 1.201 1 98.62 78 HIS A O 1
ATOM 602 N N . SER A 1 79 ? 5.766 7.488 -0.936 1 98.31 79 SER A N 1
ATOM 603 C CA . SER A 1 79 ? 7.188 7.184 -1.096 1 98.31 79 SER A CA 1
ATOM 604 C C . SER A 1 79 ? 8.047 8.391 -0.745 1 98.31 79 SER A C 1
ATOM 606 O O . SER A 1 79 ? 9.102 8.242 -0.115 1 98.31 79 SER A O 1
ATOM 608 N N . ASP A 1 80 ? 7.617 9.562 -1.08 1 97.94 80 ASP A N 1
ATOM 609 C CA . ASP A 1 80 ? 8.367 10.781 -0.78 1 97.94 80 ASP A CA 1
ATOM 610 C C . ASP A 1 80 ? 8.352 11.078 0.717 1 97.94 80 ASP A C 1
ATOM 612 O O . ASP A 1 80 ? 9.227 11.789 1.224 1 97.94 80 ASP A O 1
ATOM 616 N N . CYS A 1 81 ? 7.309 10.617 1.386 1 98.5 81 CYS A N 1
ATOM 617 C CA . CYS A 1 81 ? 7.309 10.742 2.84 1 98.5 81 CYS A CA 1
ATOM 618 C C . CYS A 1 81 ? 8.469 9.969 3.453 1 98.5 81 CYS A C 1
ATOM 620 O O . CYS A 1 81 ? 9.188 10.484 4.309 1 98.5 81 CYS A O 1
ATOM 622 N N . ALA A 1 82 ? 8.656 8.734 3.006 1 98.5 82 ALA A N 1
ATOM 623 C CA . ALA A 1 82 ? 9.789 7.941 3.473 1 98.5 82 ALA A CA 1
ATOM 624 C C . ALA A 1 82 ? 11.117 8.641 3.176 1 98.5 82 ALA A C 1
ATOM 626 O O . ALA A 1 82 ? 12.023 8.641 4.008 1 98.5 82 ALA A O 1
ATOM 627 N N . ARG A 1 83 ? 11.242 9.211 2.002 1 97.88 83 ARG A N 1
ATOM 628 C CA . ARG A 1 83 ? 12.445 9.938 1.62 1 97.88 83 ARG A CA 1
ATOM 629 C C . ARG A 1 83 ? 12.695 11.109 2.559 1 97.88 83 ARG A C 1
ATOM 631 O O . ARG A 1 83 ? 13.836 11.352 2.979 1 97.88 83 ARG A O 1
ATOM 638 N N . ARG A 1 84 ? 11.664 11.805 2.926 1 98.12 84 ARG A N 1
ATOM 639 C CA . ARG A 1 84 ? 11.797 12.961 3.812 1 98.12 84 ARG A CA 1
ATOM 640 C C . ARG A 1 84 ? 12.18 12.523 5.223 1 98.12 84 ARG A C 1
ATOM 642 O O . ARG A 1 84 ? 12.898 13.242 5.926 1 98.12 84 ARG A O 1
ATOM 649 N N . PHE A 1 85 ? 11.703 11.391 5.629 1 98.62 85 PHE A N 1
ATOM 650 C CA . PHE A 1 85 ? 12.164 10.836 6.895 1 98.62 85 PHE A CA 1
ATOM 651 C C . PHE A 1 85 ? 13.672 10.594 6.859 1 98.62 85 PHE A C 1
ATOM 653 O O . PHE A 1 85 ? 14.367 10.828 7.855 1 98.62 85 PHE A O 1
ATOM 660 N N . GLU A 1 86 ? 14.164 10.188 5.734 1 97.25 86 GLU A N 1
ATOM 661 C CA . GLU A 1 86 ? 15.586 9.875 5.582 1 97.25 86 GLU A CA 1
ATOM 662 C C . GLU A 1 86 ? 16.438 11.141 5.574 1 97.25 86 GLU A C 1
ATOM 664 O O . GLU A 1 86 ? 17.531 11.172 6.145 1 97.25 86 GLU A O 1
ATOM 669 N N . VAL A 1 87 ? 15.906 12.242 5.047 1 97.25 87 VAL A N 1
ATOM 670 C CA . VAL A 1 87 ? 16.828 13.328 4.727 1 97.25 87 VAL A CA 1
ATOM 671 C C . VAL A 1 87 ? 16.547 14.523 5.629 1 97.25 87 VAL A C 1
ATOM 673 O O . VAL A 1 87 ? 17.406 15.383 5.816 1 97.25 87 VAL A O 1
ATOM 676 N N . GLU A 1 88 ? 15.344 14.625 6.262 1 96.62 88 GLU A N 1
ATOM 677 C CA . GLU A 1 88 ? 15.078 15.906 6.91 1 96.62 88 GLU A CA 1
ATOM 678 C C . GLU A 1 88 ? 14.453 15.711 8.289 1 96.62 88 GLU A C 1
ATOM 680 O O . GLU A 1 88 ? 14.641 16.531 9.188 1 96.62 88 GLU A O 1
ATOM 685 N N . ALA A 1 89 ? 13.711 14.609 8.523 1 97.94 89 ALA A N 1
ATOM 686 C CA . ALA A 1 89 ? 12.938 14.453 9.75 1 97.94 89 ALA A CA 1
ATOM 687 C C . ALA A 1 89 ? 13.844 14.461 10.977 1 97.94 89 ALA A C 1
ATOM 689 O O . ALA A 1 89 ? 13.523 15.094 11.984 1 97.94 89 ALA A O 1
ATOM 690 N N . GLY A 1 90 ? 14.953 13.781 10.922 1 98.12 90 GLY A N 1
ATOM 691 C CA . GLY A 1 90 ? 15.891 13.734 12.031 1 98.12 90 GLY A CA 1
ATOM 692 C C . GLY A 1 90 ? 16.422 15.102 12.406 1 98.12 90 GLY A C 1
ATOM 693 O O . GLY A 1 90 ? 16.469 15.453 13.586 1 98.12 90 GLY A O 1
ATOM 694 N N . GLN A 1 91 ? 16.875 15.875 11.406 1 98.31 91 GLN A N 1
ATOM 695 C CA . GLN A 1 91 ? 17.406 17.203 11.664 1 98.31 91 GLN A CA 1
ATOM 696 C C . GLN A 1 91 ? 16.328 18.141 12.219 1 98.31 91 GLN A C 1
ATOM 698 O O . GLN A 1 91 ? 16.594 18.938 13.109 1 98.31 91 GLN A O 1
ATOM 703 N N . THR A 1 92 ? 15.125 18.016 11.703 1 98.31 92 THR A N 1
ATOM 704 C CA . THR A 1 92 ? 14.016 18.812 12.195 1 98.31 92 THR A CA 1
ATOM 705 C C . THR A 1 92 ? 13.781 18.547 13.68 1 98.31 92 THR A C 1
ATOM 707 O O . THR A 1 92 ? 13.656 19.5 14.477 1 98.31 92 THR A O 1
ATOM 710 N N . LEU A 1 93 ? 13.727 17.297 14.07 1 98.5 93 LEU A N 1
ATOM 711 C CA . LEU A 1 93 ? 13.516 16.938 15.469 1 98.5 93 LEU A CA 1
ATOM 712 C C . LEU A 1 93 ? 14.664 17.453 16.328 1 98.5 93 LEU A C 1
ATOM 714 O O . LEU A 1 93 ? 14.438 18 17.422 1 98.5 93 LEU A O 1
ATOM 718 N N . ALA A 1 94 ? 15.891 17.344 15.875 1 98.25 94 ALA A N 1
ATOM 719 C CA . ALA A 1 94 ? 17.062 17.828 16.625 1 98.25 94 ALA A CA 1
ATOM 720 C C . ALA A 1 94 ? 16.969 19.328 16.875 1 98.25 94 ALA A C 1
ATOM 722 O O . ALA A 1 94 ? 17.281 19.797 17.969 1 98.25 94 ALA A O 1
ATOM 723 N N . ASP A 1 95 ? 16.594 20.031 15.844 1 98.25 95 ASP A N 1
ATOM 724 C CA . ASP A 1 95 ? 16.453 21.484 15.969 1 98.25 95 ASP A CA 1
ATOM 725 C C . ASP A 1 95 ? 15.383 21.844 17 1 98.25 95 ASP A C 1
ATOM 727 O O . ASP A 1 95 ? 15.547 22.781 17.781 1 98.25 95 ASP A O 1
ATOM 731 N N . MET A 1 96 ? 14.297 21.094 16.938 1 97.69 96 MET A N 1
ATOM 732 C CA . MET A 1 96 ? 13.219 21.312 17.891 1 97.69 96 MET A CA 1
ATOM 733 C C . MET A 1 96 ? 13.68 21.047 19.328 1 97.69 96 MET A C 1
ATOM 735 O O . MET A 1 96 ? 13.391 21.828 20.234 1 97.69 96 MET A O 1
ATOM 739 N N . GLN A 1 97 ? 14.367 20 19.5 1 97.62 97 GLN A N 1
ATOM 740 C CA . GLN A 1 97 ? 14.883 19.625 20.812 1 97.62 97 GLN A CA 1
ATOM 741 C C . GLN A 1 97 ? 15.867 20.672 21.344 1 97.62 97 GLN A C 1
ATOM 743 O O . GLN A 1 97 ? 15.898 20.953 22.531 1 97.62 97 GLN A O 1
ATOM 748 N N . ALA A 1 98 ? 16.688 21.219 20.438 1 97.94 98 ALA A N 1
ATOM 749 C CA . ALA A 1 98 ? 17.641 22.266 20.812 1 97.94 98 ALA A CA 1
ATOM 750 C C . ALA A 1 98 ? 16.906 23.531 21.25 1 97.94 98 ALA A C 1
ATOM 752 O O . ALA A 1 98 ? 17.328 24.203 22.188 1 97.94 98 ALA A O 1
ATOM 753 N N . ARG A 1 99 ? 15.836 23.844 20.594 1 97.12 99 ARG A N 1
ATOM 754 C CA . ARG A 1 99 ? 15.07 25.062 20.875 1 97.12 99 ARG A CA 1
ATOM 755 C C . ARG A 1 99 ? 14.266 24.906 22.156 1 97.12 99 ARG A C 1
ATOM 757 O O . ARG A 1 99 ? 14.062 25.875 22.906 1 97.12 99 ARG A O 1
ATOM 764 N N . GLU A 1 100 ? 13.727 23.688 22.359 1 96.31 100 GLU A N 1
ATOM 765 C CA . GLU A 1 100 ? 12.906 23.406 23.531 1 96.31 100 GLU A CA 1
ATOM 766 C C . GLU A 1 100 ? 13.352 22.125 24.219 1 96.31 100 GLU A C 1
ATOM 768 O O . GLU A 1 100 ? 12.664 21.109 24.141 1 96.31 100 GLU A O 1
ATOM 773 N N . PRO A 1 101 ? 14.367 22.25 25.047 1 95.19 101 PRO A N 1
ATOM 774 C CA . PRO A 1 101 ? 14.898 21.062 25.703 1 95.19 101 PRO A CA 1
ATOM 775 C C . PRO A 1 101 ? 13.867 20.359 26.578 1 95.19 101 PRO A C 1
ATOM 777 O O . PRO A 1 101 ? 13.102 21.031 27.281 1 95.19 101 PRO A O 1
ATOM 780 N N . GLY A 1 102 ? 13.781 19.016 26.422 1 95.88 102 GLY A N 1
ATOM 781 C CA . GLY A 1 102 ? 12.914 18.203 27.281 1 95.88 102 GLY A CA 1
ATOM 782 C C . GLY A 1 102 ? 11.539 17.984 26.672 1 95.88 102 GLY A C 1
ATOM 783 O O . GLY A 1 102 ? 10.906 16.953 26.938 1 95.88 102 GLY A O 1
ATOM 784 N N . LYS A 1 103 ? 11.047 18.844 25.844 1 95.19 103 LYS A N 1
ATOM 785 C CA . LYS A 1 103 ? 9.672 18.828 25.359 1 95.19 103 LYS A CA 1
ATOM 786 C C . LYS A 1 103 ? 9.445 17.672 24.391 1 95.19 103 LYS A C 1
ATOM 788 O O . LYS A 1 103 ? 8.359 17.078 24.375 1 95.19 103 LYS A O 1
ATOM 793 N N . TRP A 1 104 ? 10.461 17.359 23.656 1 97.44 104 TRP A N 1
ATOM 794 C CA . TRP A 1 104 ? 10.297 16.422 22.547 1 97.44 104 TRP A CA 1
ATOM 795 C C . TRP A 1 104 ? 11.062 15.125 22.812 1 97.44 104 TRP A C 1
ATOM 797 O O . TRP A 1 104 ? 11.32 14.344 21.891 1 97.44 104 TRP A O 1
ATOM 807 N N . ASP A 1 105 ? 11.398 14.844 24.062 1 96.12 105 ASP A N 1
ATOM 808 C CA . ASP A 1 105 ? 12.273 13.727 24.438 1 96.12 105 ASP A CA 1
ATOM 809 C C . ASP A 1 105 ? 11.602 12.391 24.156 1 96.12 105 ASP A C 1
ATOM 811 O O . ASP A 1 105 ? 12.281 11.391 23.875 1 96.12 105 ASP A O 1
ATOM 815 N N . GLU A 1 106 ? 10.281 12.367 24.141 1 97.31 106 GLU A N 1
ATOM 816 C CA . GLU A 1 106 ? 9.555 11.109 23.969 1 97.31 106 GLU A CA 1
ATOM 817 C C . GLU A 1 106 ? 9.359 10.781 22.484 1 97.31 106 GLU A C 1
ATOM 819 O O . GLU A 1 106 ? 8.922 9.68 22.156 1 97.31 106 GLU A O 1
ATOM 824 N N . VAL A 1 107 ? 9.68 11.711 21.656 1 98.56 107 VAL A N 1
ATOM 825 C CA . VAL A 1 107 ? 9.438 11.508 20.234 1 98.56 107 VAL A CA 1
ATOM 826 C C . VAL A 1 107 ? 10.414 10.469 19.688 1 98.56 107 VAL A C 1
ATOM 828 O O . VAL A 1 107 ? 11.625 10.547 19.938 1 98.56 107 VAL A O 1
ATOM 831 N N . LYS A 1 108 ? 9.953 9.461 19.047 1 98.25 108 LYS A N 1
ATOM 832 C CA . LYS A 1 108 ? 10.688 8.516 18.219 1 98.25 108 LYS A CA 1
ATOM 833 C C . LYS A 1 108 ? 10.195 8.539 16.766 1 98.25 108 LYS A C 1
ATOM 835 O O . LYS A 1 108 ? 9.016 8.289 16.516 1 98.25 108 LYS A O 1
ATOM 840 N N . LEU A 1 109 ? 11.047 8.852 15.883 1 98.69 109 LEU A N 1
ATOM 841 C CA . LEU A 1 109 ? 10.672 8.914 14.477 1 98.69 109 LEU A CA 1
ATOM 842 C C . LEU A 1 109 ? 10.508 7.512 13.898 1 98.69 109 LEU A C 1
ATOM 844 O O . LEU A 1 109 ? 11.438 6.707 13.93 1 98.69 109 LEU A O 1
ATOM 848 N N . ILE A 1 110 ? 9.352 7.188 13.414 1 98.5 110 ILE A N 1
ATOM 849 C CA . ILE A 1 110 ? 9.031 5.902 12.797 1 98.5 110 ILE A CA 1
ATOM 850 C C . ILE A 1 110 ? 8.641 6.113 11.336 1 98.5 110 ILE A C 1
ATOM 852 O O . ILE A 1 110 ? 7.535 6.586 11.047 1 98.5 110 ILE A O 1
ATOM 856 N N . PRO A 1 111 ? 9.547 5.844 10.43 1 98.69 111 PRO A N 1
ATOM 857 C CA . PRO A 1 111 ? 9.219 6.035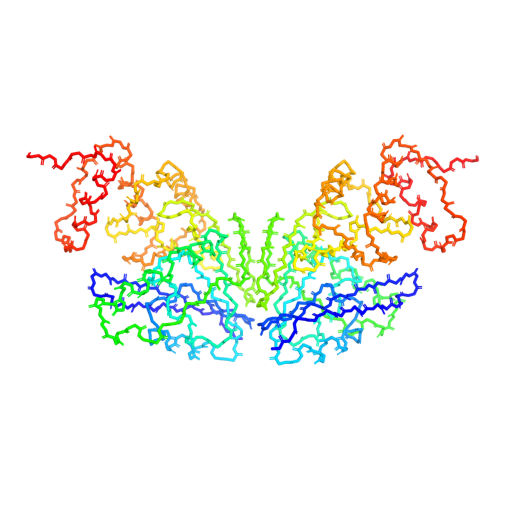 9.016 1 98.69 111 PRO A CA 1
ATOM 858 C C . PRO A 1 111 ? 8.109 5.098 8.531 1 98.69 111 PRO A C 1
ATOM 860 O O . PRO A 1 111 ? 7.805 4.105 9.195 1 98.69 111 PRO A O 1
ATOM 863 N N . PRO A 1 112 ? 7.508 5.414 7.402 1 98.81 112 PRO A N 1
ATOM 864 C CA . PRO A 1 112 ? 6.508 4.496 6.848 1 98.81 112 PRO A CA 1
ATOM 865 C C . PRO A 1 112 ? 7.074 3.105 6.578 1 98.81 112 PRO A C 1
ATOM 867 O O . PRO A 1 112 ? 8.211 2.975 6.113 1 98.81 112 PRO A O 1
ATOM 870 N N . HIS A 1 113 ? 6.25 2.133 6.914 1 98.56 113 HIS A N 1
ATOM 871 C CA . HIS A 1 113 ? 6.578 0.744 6.613 1 98.56 113 HIS A CA 1
ATOM 872 C C . HIS A 1 113 ? 6.133 0.361 5.207 1 98.56 113 HIS A C 1
ATOM 874 O O . HIS A 1 113 ? 6.754 -0.485 4.562 1 98.56 113 HIS A O 1
ATOM 880 N N . ILE A 1 114 ? 4.996 0.875 4.801 1 98.88 114 ILE A N 1
ATOM 881 C CA . ILE A 1 114 ? 4.402 0.66 3.486 1 98.88 114 ILE A CA 1
ATOM 882 C C . ILE A 1 114 ? 4.352 1.979 2.721 1 98.88 114 ILE A C 1
ATOM 884 O O . ILE A 1 114 ? 3.811 2.971 3.213 1 98.88 114 ILE A O 1
ATOM 888 N N . THR A 1 115 ? 4.941 2.021 1.531 1 98.88 115 THR A N 1
ATOM 889 C CA . THR A 1 115 ? 4.938 3.24 0.73 1 98.88 115 THR A CA 1
ATOM 890 C C . THR A 1 115 ? 4.41 2.963 -0.675 1 98.88 115 THR A C 1
ATOM 892 O O . THR A 1 115 ? 4.504 1.837 -1.168 1 98.88 115 THR A O 1
ATOM 895 N N . PHE A 1 116 ? 3.844 3.852 -1.237 1 98.56 116 PHE A N 1
ATOM 896 C CA . PHE A 1 116 ? 3.26 3.799 -2.572 1 98.56 116 PHE A CA 1
ATOM 897 C C . PHE A 1 116 ? 3.287 5.172 -3.23 1 98.56 116 PHE A C 1
ATOM 899 O O . PHE A 1 116 ? 3.689 6.156 -2.607 1 98.56 116 PHE A O 1
ATOM 906 N N . GLU A 1 117 ? 2.965 5.02 -4.578 1 96.88 117 GLU A N 1
ATOM 907 C CA . GLU A 1 117 ? 2.762 6.25 -5.34 1 96.88 117 GLU A CA 1
ATOM 908 C C . GLU A 1 117 ? 1.352 6.312 -5.922 1 96.88 117 GLU A C 1
ATOM 910 O O . GLU A 1 117 ? 0.7 5.281 -6.098 1 96.88 117 GLU A O 1
ATOM 915 N N . GLY A 1 118 ? 0.757 7.32 -5.992 1 96.44 118 GLY A N 1
ATOM 916 C CA . GLY A 1 118 ? -0.527 7.512 -6.648 1 96.44 118 GLY A CA 1
ATOM 917 C C . GLY A 1 118 ? -1.708 7.258 -5.727 1 96.44 118 GLY A C 1
ATOM 918 O O . GLY A 1 118 ? -2.184 8.172 -5.055 1 96.44 118 GLY A O 1
ATOM 919 N N . ARG A 1 119 ? -2.121 5.801 -5.738 1 98.06 119 ARG A N 1
ATOM 920 C CA . ARG A 1 119 ? -3.318 5.461 -4.977 1 98.06 119 ARG A CA 1
ATOM 921 C C . ARG A 1 119 ? -3.133 4.148 -4.223 1 98.06 119 ARG A C 1
ATOM 923 O O . ARG A 1 119 ? -2.41 3.262 -4.68 1 98.06 119 ARG A O 1
ATOM 930 N N . LEU A 1 120 ? -3.742 4.023 -3.104 1 98.69 120 LEU A N 1
ATOM 931 C CA . LEU A 1 120 ? -3.803 2.836 -2.26 1 98.69 120 LEU A CA 1
ATOM 932 C C . LEU A 1 120 ? -5.141 2.754 -1.535 1 98.69 120 LEU A C 1
ATOM 934 O O . LEU A 1 120 ? -5.613 3.746 -0.976 1 98.69 120 LEU A O 1
ATOM 938 N N . ASP A 1 121 ? -5.766 1.619 -1.588 1 98.81 121 ASP A N 1
ATOM 939 C CA . ASP A 1 121 ? -7.035 1.438 -0.895 1 98.81 121 ASP A CA 1
ATOM 940 C C . ASP A 1 121 ? -6.883 0.501 0.301 1 98.81 121 ASP A C 1
ATOM 942 O O . ASP A 1 121 ? -6.164 -0.498 0.224 1 98.81 121 ASP A O 1
ATOM 946 N N . LEU A 1 122 ? -7.543 0.777 1.374 1 98.75 122 LEU A N 1
ATOM 947 C CA . LEU A 1 122 ? -7.574 0.001 2.609 1 98.75 122 LEU A CA 1
ATOM 948 C C . LEU A 1 122 ? -8.992 -0.45 2.932 1 98.75 122 LEU A C 1
ATOM 950 O O . LEU A 1 122 ? -9.922 0.367 2.961 1 98.75 122 LEU A O 1
ATOM 954 N N . ASP A 1 123 ? -9.211 -1.703 3.148 1 98.31 123 ASP A N 1
ATOM 955 C CA . ASP A 1 123 ? -10.453 -2.232 3.701 1 98.31 123 ASP A CA 1
ATOM 956 C C . ASP A 1 123 ? -10.336 -2.447 5.207 1 98.31 123 ASP A C 1
ATOM 958 O O . ASP A 1 123 ? -9.672 -3.383 5.656 1 98.31 123 ASP A O 1
ATOM 962 N N . LEU A 1 124 ? -10.977 -1.646 5.98 1 97.44 124 LEU A N 1
ATOM 963 C CA . LEU A 1 124 ? -10.875 -1.701 7.434 1 97.44 124 LEU A CA 1
ATOM 964 C C . LEU A 1 124 ? -11.891 -2.688 8.008 1 97.44 124 LEU A C 1
ATOM 966 O O . LEU A 1 124 ? -11.945 -2.885 9.227 1 97.44 124 LEU A O 1
ATOM 970 N N . GLY A 1 125 ? -12.625 -3.406 7.113 1 96.31 125 GLY A N 1
ATOM 971 C CA . GLY A 1 125 ? -13.773 -4.18 7.559 1 96.31 125 GLY A CA 1
ATOM 972 C C . GLY A 1 125 ? -15.047 -3.361 7.629 1 96.31 125 GLY A C 1
ATOM 973 O O . GLY A 1 125 ? -15.398 -2.834 8.688 1 96.31 125 GLY A O 1
ATOM 974 N N . GLY A 1 126 ? -15.789 -3.182 6.523 1 94.75 126 GLY A N 1
ATOM 975 C CA . GLY A 1 126 ? -17.031 -2.426 6.453 1 94.75 126 GLY A CA 1
ATOM 976 C C . GLY A 1 126 ? -16.828 -0.994 5.992 1 94.75 126 GLY A C 1
ATOM 977 O O . GLY A 1 126 ? -17.781 -0.333 5.578 1 94.75 126 GLY A O 1
ATOM 978 N N . LEU A 1 127 ? -15.609 -0.493 6.113 1 96.56 127 LEU A N 1
ATOM 979 C CA . LEU A 1 127 ? -15.242 0.841 5.648 1 96.56 127 LEU A CA 1
ATOM 980 C C . LEU A 1 127 ? -14.023 0.786 4.742 1 96.56 127 LEU A C 1
ATOM 982 O O . LEU A 1 127 ? -13.07 0.05 5.02 1 96.56 127 LEU A O 1
ATOM 986 N N . THR A 1 128 ? -14.086 1.56 3.715 1 97.56 128 THR A N 1
ATOM 987 C CA . THR A 1 128 ? -12.961 1.669 2.795 1 97.56 128 THR A CA 1
ATOM 988 C C . THR A 1 128 ? -12.281 3.029 2.928 1 97.56 128 THR A C 1
ATOM 990 O O . THR A 1 128 ? -12.953 4.055 3.045 1 97.56 128 THR A O 1
ATOM 993 N N . VAL A 1 129 ? -10.984 3.016 2.98 1 98.62 129 VAL A N 1
ATOM 994 C CA . VAL A 1 129 ? -10.211 4.25 2.924 1 98.62 129 VAL A CA 1
ATOM 995 C C . VAL A 1 129 ? -9.383 4.281 1.638 1 98.62 129 VAL A C 1
ATOM 997 O O . VAL A 1 129 ? -8.539 3.414 1.411 1 98.62 129 VAL A O 1
ATOM 1000 N N . GLN A 1 130 ? -9.672 5.258 0.839 1 98.75 130 GLN A N 1
ATOM 1001 C CA . GLN A 1 130 ? -8.922 5.449 -0.397 1 98.75 130 GLN A CA 1
ATOM 1002 C C . GLN A 1 130 ? -7.875 6.551 -0.238 1 98.75 130 GLN A C 1
ATOM 1004 O O . GLN A 1 130 ? -8.219 7.723 -0.068 1 98.75 130 GLN A O 1
ATOM 1009 N N . LEU A 1 131 ? -6.617 6.18 -0.26 1 98.88 131 LEU A N 1
ATOM 1010 C CA . LEU A 1 131 ? -5.527 7.152 -0.196 1 98.88 131 LEU A CA 1
ATOM 1011 C C . LEU A 1 131 ? -5.141 7.625 -1.592 1 98.88 131 LEU A C 1
ATOM 1013 O O . LEU A 1 131 ? -4.953 6.809 -2.498 1 98.88 131 LEU A O 1
ATOM 1017 N N . HIS A 1 132 ? -5.039 8.875 -1.743 1 98.44 132 HIS A N 1
ATOM 1018 C CA . HIS A 1 132 ? -4.664 9.484 -3.014 1 98.44 132 HIS A CA 1
ATOM 1019 C C . HIS A 1 132 ? -3.502 10.453 -2.838 1 98.44 132 HIS A C 1
ATOM 1021 O O . HIS A 1 132 ? -3.508 11.281 -1.921 1 98.44 132 HIS A O 1
ATOM 1027 N N . SER A 1 133 ? -2.533 10.305 -3.74 1 97.81 133 SER A N 1
ATOM 1028 C CA . SER A 1 133 ? -1.521 11.359 -3.814 1 97.81 133 SER A CA 1
ATOM 1029 C C . SER A 1 133 ? -2.127 12.68 -4.277 1 97.81 133 SER A C 1
ATOM 1031 O O . SER A 1 133 ? -2.949 12.703 -5.195 1 97.81 133 SER A O 1
ATOM 1033 N N . LEU A 1 134 ? -1.811 13.688 -3.625 1 96.62 134 LEU A N 1
ATOM 1034 C CA . LEU A 1 134 ? -2.205 15.039 -3.992 1 96.62 134 LEU A CA 1
ATOM 1035 C C . LEU A 1 134 ? -1.06 16.016 -3.764 1 96.62 134 LEU A C 1
ATOM 1037 O O . LEU A 1 134 ? -1.071 16.781 -2.793 1 96.62 134 LEU A O 1
ATOM 1041 N N . PRO A 1 135 ? -0.111 15.953 -4.711 1 89.38 135 PRO A N 1
ATOM 1042 C CA . PRO A 1 135 ? 1.01 16.875 -4.527 1 89.38 135 PRO A CA 1
ATOM 1043 C C . PRO A 1 135 ? 0.568 18.328 -4.488 1 89.38 135 PRO A C 1
ATOM 1045 O O . PRO A 1 135 ? -0.339 18.734 -5.227 1 89.38 135 PRO A O 1
ATOM 1048 N N . GLY A 1 136 ? 1.114 19.141 -3.576 1 89.56 136 GLY A N 1
ATOM 1049 C CA . GLY A 1 136 ? 0.792 20.531 -3.324 1 89.56 136 GLY A CA 1
ATOM 1050 C C . GLY A 1 136 ? 1.621 21.156 -2.211 1 89.56 136 GLY A C 1
ATOM 1051 O O . GLY A 1 136 ? 2.773 21.531 -2.428 1 89.56 136 GLY A O 1
ATOM 1052 N N . HIS A 1 137 ? 1.034 21.062 -1.026 1 89.88 137 HIS A N 1
ATOM 1053 C CA . HIS A 1 137 ? 1.729 21.531 0.165 1 89.88 137 HIS A CA 1
ATOM 1054 C C . HIS A 1 137 ? 3.148 20.984 0.234 1 89.88 137 HIS A C 1
ATOM 1056 O O . HIS A 1 137 ? 4.105 21.734 0.403 1 89.88 137 HIS A O 1
ATOM 1062 N N . THR A 1 138 ? 3.207 19.75 0.033 1 94.62 138 THR A N 1
ATOM 1063 C CA . THR A 1 138 ? 4.461 19.031 -0.146 1 94.62 138 THR A CA 1
ATOM 1064 C C . THR A 1 138 ? 4.297 17.906 -1.173 1 94.62 138 THR A C 1
ATOM 1066 O O . THR A 1 138 ? 3.176 17.469 -1.452 1 94.62 138 THR A O 1
ATOM 1069 N N . PRO A 1 139 ? 5.41 17.5 -1.752 1 94.44 139 PRO A N 1
ATOM 1070 C CA . PRO A 1 139 ? 5.312 16.453 -2.781 1 94.44 139 PRO A CA 1
ATOM 1071 C C . PRO A 1 139 ? 4.758 15.141 -2.24 1 94.44 139 PRO A C 1
ATOM 1073 O O . PRO A 1 139 ? 4.238 14.328 -3.004 1 94.44 139 PRO A O 1
ATOM 1076 N N . ASP A 1 140 ? 4.816 14.914 -0.95 1 97 140 ASP A N 1
ATOM 1077 C CA . ASP A 1 140 ? 4.43 13.641 -0.349 1 97 140 ASP A CA 1
ATOM 1078 C C . ASP A 1 140 ? 2.994 13.695 0.168 1 97 140 ASP A C 1
ATOM 1080 O O . ASP A 1 140 ? 2.531 12.758 0.825 1 97 140 ASP A O 1
ATOM 1084 N N . THR A 1 141 ? 2.262 14.727 -0.127 1 97.69 141 THR A N 1
ATOM 1085 C CA . THR A 1 141 ? 0.945 14.938 0.466 1 97.69 141 THR A CA 1
ATOM 1086 C C . THR A 1 141 ? -0.046 13.883 -0.033 1 97.69 141 THR A C 1
ATOM 1088 O O . THR A 1 141 ? -0.135 13.633 -1.236 1 97.69 141 THR A O 1
ATOM 1091 N N . LEU A 1 142 ? -0.737 13.273 0.912 1 98.5 142 LEU A N 1
ATOM 1092 C CA . LEU A 1 142 ? -1.854 12.367 0.669 1 98.5 142 LEU A CA 1
ATOM 1093 C C . LEU A 1 142 ? -3.162 12.961 1.175 1 98.5 142 LEU A C 1
ATOM 1095 O O . LEU A 1 142 ? -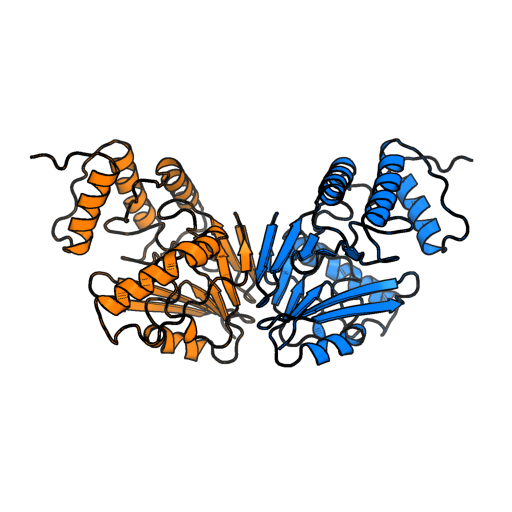3.162 13.75 2.125 1 98.5 142 LEU A O 1
ATOM 1099 N N . VAL A 1 143 ? -4.25 12.57 0.551 1 98.62 143 VAL A N 1
ATOM 1100 C CA . VAL A 1 143 ? -5.586 12.727 1.114 1 98.62 143 VAL A CA 1
ATOM 1101 C C . VAL A 1 143 ? -6.266 11.359 1.214 1 98.62 143 VAL A C 1
ATOM 1103 O O . VAL A 1 143 ? -5.859 10.406 0.545 1 98.62 143 VAL A O 1
ATOM 1106 N N . ALA A 1 144 ? -7.254 11.211 2.062 1 98.75 144 ALA A N 1
ATOM 1107 C CA . ALA A 1 144 ? -8 9.969 2.246 1 98.75 144 ALA A CA 1
ATOM 1108 C C . ALA A 1 144 ? -9.5 10.195 2.049 1 98.75 144 ALA A C 1
ATOM 1110 O O . ALA A 1 144 ? -10.086 11.086 2.676 1 98.75 144 ALA A O 1
ATOM 1111 N N . PHE A 1 145 ? -10.047 9.461 1.168 1 98.69 145 PHE A N 1
ATOM 1112 C CA . PHE A 1 145 ? -11.484 9.508 0.93 1 98.69 145 PHE A CA 1
ATOM 1113 C C . PHE A 1 145 ? -12.164 8.266 1.482 1 98.69 145 PHE A C 1
ATOM 1115 O O . PHE A 1 145 ? -11.719 7.145 1.226 1 98.69 145 PHE A O 1
ATOM 1122 N N . ILE A 1 146 ? -13.156 8.422 2.326 1 98 146 ILE A N 1
ATOM 1123 C CA . ILE A 1 146 ? -13.977 7.352 2.879 1 98 146 ILE A CA 1
ATOM 1124 C C . ILE A 1 146 ? -15.391 7.438 2.305 1 98 146 ILE A C 1
ATOM 1126 O O . ILE A 1 146 ? -16.234 8.172 2.818 1 98 146 ILE A O 1
ATOM 1130 N N . PRO A 1 147 ? -15.656 6.645 1.291 1 97.44 147 PRO A N 1
ATOM 1131 C CA . PRO A 1 147 ? -16.938 6.766 0.589 1 97.44 147 PRO A CA 1
ATOM 1132 C C . PRO A 1 147 ? -18.141 6.535 1.506 1 97.44 147 PRO A C 1
ATOM 1134 O O . PRO A 1 147 ? -19.125 7.266 1.426 1 97.44 147 PRO A O 1
ATOM 1137 N N . GLU A 1 148 ? -18.062 5.551 2.414 1 96.44 148 GLU A N 1
ATOM 1138 C CA . GLU A 1 148 ? -19.188 5.176 3.275 1 96.44 148 GLU A CA 1
ATOM 1139 C C . GLU A 1 148 ? -19.562 6.312 4.219 1 96.44 148 GLU A C 1
ATOM 1141 O O . GLU A 1 148 ? -20.688 6.352 4.734 1 96.44 148 GLU A O 1
ATOM 1146 N N . MET A 1 149 ? -18.641 7.25 4.363 1 95.19 149 MET A N 1
ATOM 1147 C CA . MET A 1 149 ? -18.875 8.375 5.262 1 95.19 149 MET A CA 1
ATOM 1148 C C . MET A 1 149 ? -18.953 9.688 4.484 1 95.19 149 MET A C 1
ATOM 1150 O O . MET A 1 149 ? -19.125 10.75 5.074 1 95.19 149 MET A O 1
ATOM 1154 N N . GLU A 1 150 ? -18.719 9.57 3.15 1 96.94 150 GLU A N 1
ATOM 1155 C CA . GLU A 1 150 ? -18.641 10.75 2.299 1 96.94 150 GLU A CA 1
ATOM 1156 C C . GLU A 1 150 ? -17.656 11.781 2.867 1 96.94 150 GLU A C 1
ATOM 1158 O O . GLU A 1 150 ? -17.969 12.969 2.914 1 96.94 150 GLU A O 1
ATOM 1163 N N . LEU A 1 151 ? -16.562 11.289 3.312 1 97.06 151 LEU A N 1
ATOM 1164 C CA . LEU A 1 151 ? -15.594 12.07 4.082 1 97.06 151 LEU A CA 1
ATOM 1165 C C . LEU A 1 151 ? -14.25 12.133 3.371 1 97.06 151 LEU A C 1
ATOM 1167 O O . LEU A 1 151 ? -13.734 11.102 2.926 1 97.06 151 LEU A O 1
ATOM 1171 N N . LEU A 1 152 ? -13.734 13.328 3.256 1 98 152 LEU A N 1
ATOM 1172 C CA . LEU A 1 152 ? -12.383 13.562 2.762 1 98 152 LEU A CA 1
ATOM 1173 C C . LEU A 1 152 ? -11.477 14.078 3.875 1 98 152 LEU A C 1
ATOM 1175 O O . LEU A 1 152 ? -11.719 15.156 4.426 1 98 152 LEU A O 1
ATOM 1179 N N . LEU A 1 153 ? -10.523 13.297 4.273 1 98.25 153 LEU A N 1
ATOM 1180 C CA . LEU A 1 153 ? -9.438 13.797 5.109 1 98.25 153 LEU A CA 1
ATOM 1181 C C . LEU A 1 153 ? -8.367 14.477 4.258 1 98.25 153 LEU A C 1
ATOM 1183 O O . LEU A 1 153 ? -7.645 13.805 3.512 1 98.25 153 LEU A O 1
ATOM 1187 N N . ALA A 1 154 ? -8.148 15.742 4.41 1 97.88 154 ALA A N 1
ATOM 1188 C CA . ALA A 1 154 ? -7.434 16.531 3.4 1 97.88 154 ALA A CA 1
ATOM 1189 C C . ALA A 1 154 ? -6.012 16.844 3.855 1 97.88 154 ALA A C 1
ATOM 1191 O O . ALA A 1 154 ? -5.207 17.359 3.078 1 97.88 154 ALA A O 1
ATOM 1192 N N . GLY A 1 155 ? -5.695 16.469 5.129 1 97.25 155 GLY A N 1
ATOM 1193 C CA . GLY A 1 155 ? -4.375 16.859 5.605 1 97.25 155 GLY A CA 1
ATOM 1194 C C . GLY A 1 155 ? -4.086 18.328 5.43 1 97.25 155 GLY A C 1
ATOM 1195 O O . GLY A 1 155 ? -4.895 19.188 5.809 1 97.25 155 GLY A O 1
ATOM 1196 N N . ASP A 1 156 ? -2.898 18.625 4.863 1 97.25 156 ASP A N 1
ATOM 1197 C CA . ASP A 1 156 ? -2.508 20.016 4.688 1 97.25 156 ASP A CA 1
ATOM 1198 C C . ASP A 1 156 ? -2.77 20.484 3.256 1 97.25 156 ASP A C 1
ATOM 1200 O O . ASP A 1 156 ? -2.383 21.594 2.879 1 97.25 156 ASP A O 1
ATOM 1204 N N . ALA A 1 157 ? -3.426 19.609 2.473 1 97.19 157 ALA A N 1
ATOM 1205 C CA . ALA A 1 157 ? -3.803 20.047 1.129 1 97.19 157 ALA A CA 1
ATOM 1206 C C . ALA A 1 157 ? -4.855 21.141 1.183 1 97.19 157 ALA A C 1
ATOM 1208 O O . ALA A 1 157 ? -5.012 21.922 0.23 1 97.19 157 ALA A O 1
ATOM 1209 N N . VAL A 1 158 ? -5.625 21.156 2.26 1 96.88 158 VAL A N 1
ATOM 1210 C CA . VAL A 1 158 ? -6.672 22.141 2.49 1 96.88 158 VAL A CA 1
ATOM 1211 C C . VAL A 1 158 ? -6.469 22.797 3.855 1 96.88 158 VAL A C 1
ATOM 1213 O O . VAL A 1 158 ? -6.277 22.109 4.859 1 96.88 158 VAL A O 1
ATOM 1216 N N . GLU A 1 159 ? -6.512 24.047 3.838 1 93.5 159 GLU A N 1
ATOM 1217 C CA . GLU A 1 159 ? -6.375 24.781 5.098 1 93.5 159 GLU A CA 1
ATOM 1218 C C . GLU A 1 159 ? -7.062 26.141 5.027 1 93.5 159 GLU A C 1
ATOM 1220 O O . GLU A 1 159 ? -6.879 26.891 4.062 1 93.5 159 GLU A O 1
ATOM 1225 N N . LEU A 1 160 ? -7.805 26.422 6.035 1 89.88 160 LEU A N 1
ATOM 1226 C CA . LEU A 1 160 ? -8.297 27.781 6.285 1 89.88 160 LEU A CA 1
ATOM 1227 C C . LEU A 1 160 ? -7.711 28.344 7.574 1 89.88 160 LEU A C 1
ATOM 1229 O O . LEU A 1 160 ? -7.492 27.609 8.539 1 89.88 160 LEU A O 1
ATOM 1233 N N . PRO A 1 161 ? -7.34 29.672 7.613 1 91.06 161 PRO A N 1
ATOM 1234 C CA . PRO A 1 161 ? -7.707 30.688 6.625 1 91.06 161 PRO A CA 1
ATOM 1235 C C . PRO A 1 161 ? -6.82 30.656 5.379 1 91.06 161 PRO A C 1
ATOM 1237 O O . PRO A 1 161 ? -7.176 31.219 4.348 1 91.06 161 PRO A O 1
ATOM 1240 N N . LEU A 1 162 ? -5.609 30.078 5.547 1 92.88 162 LEU A N 1
ATOM 1241 C CA . LEU A 1 162 ? -4.754 29.938 4.375 1 92.88 162 LEU A CA 1
ATOM 1242 C C . LEU A 1 162 ? -3.721 28.844 4.59 1 92.88 162 LEU A C 1
ATOM 1244 O O . LEU A 1 162 ? -3.287 28.594 5.719 1 92.88 162 LEU A O 1
ATOM 1248 N N . PRO A 1 163 ? -3.334 28.172 3.518 1 94.5 163 PRO A N 1
ATOM 1249 C CA . PRO A 1 163 ? -2.301 27.141 3.613 1 94.5 163 PRO A CA 1
ATOM 1250 C C . PRO A 1 163 ? -0.886 27.703 3.57 1 94.5 163 PRO A C 1
ATOM 1252 O O . PRO A 1 163 ? -0.692 28.844 3.137 1 94.5 163 PRO A O 1
ATOM 1255 N N . CYS A 1 164 ? 0.03 26.938 4.047 1 94.88 164 CYS A N 1
ATOM 1256 C CA . CYS A 1 164 ? 1.44 27.203 3.777 1 94.88 164 CYS A CA 1
ATOM 1257 C C . CYS A 1 164 ? 1.808 26.797 2.354 1 94.88 164 CYS A C 1
ATOM 1259 O O . CYS A 1 164 ? 1.549 25.672 1.939 1 94.88 164 CYS A O 1
ATOM 1261 N N . VAL A 1 165 ? 2.494 27.734 1.618 1 96.06 165 VAL A N 1
ATOM 1262 C CA . VAL A 1 165 ? 2.836 27.484 0.219 1 96.06 165 VAL A CA 1
ATOM 1263 C C . VAL A 1 165 ? 4.352 27.594 0.035 1 96.06 165 VAL A C 1
ATOM 1265 O O . VAL A 1 165 ? 4.883 28.656 -0.249 1 96.06 165 VAL A O 1
ATOM 1268 N N . PRO A 1 166 ? 4.945 26.438 0.071 1 94.06 166 PRO A N 1
ATOM 1269 C CA . PRO A 1 166 ? 6.395 26.453 -0.143 1 94.06 166 PRO A CA 1
ATOM 1270 C C . PRO A 1 166 ? 6.777 26.953 -1.535 1 94.06 166 PRO A C 1
ATOM 1272 O O . PRO A 1 166 ? 5.988 26.844 -2.475 1 94.06 166 PRO A O 1
ATOM 1275 N N . ALA A 1 167 ? 8.039 27.438 -1.721 1 91.38 167 ALA A N 1
ATOM 1276 C CA . ALA A 1 167 ? 8.523 28.062 -2.947 1 91.38 167 ALA A CA 1
ATOM 1277 C C . ALA A 1 167 ? 8.484 27.094 -4.117 1 91.38 167 ALA A C 1
ATOM 1279 O O . ALA A 1 167 ? 8.211 27.484 -5.254 1 91.38 167 ALA A O 1
ATOM 1280 N N . ASP A 1 168 ? 8.672 25.812 -3.85 1 89.06 168 ASP A N 1
ATOM 1281 C CA . ASP A 1 168 ? 8.859 24.859 -4.941 1 89.06 168 ASP A CA 1
ATOM 1282 C C . ASP A 1 168 ? 7.598 24.047 -5.188 1 89.06 168 ASP A C 1
ATOM 1284 O O . ASP A 1 168 ? 7.609 23.094 -5.973 1 89.06 168 ASP A O 1
ATOM 1288 N N . CYS A 1 169 ? 6.559 24.516 -4.605 1 92.31 169 CYS A N 1
ATOM 1289 C CA . CYS A 1 169 ? 5.363 23.688 -4.789 1 92.31 169 CYS A CA 1
ATOM 1290 C C . CYS A 1 169 ? 4.746 23.938 -6.16 1 92.31 169 CYS A C 1
ATOM 1292 O O . CYS A 1 169 ? 4.895 25.016 -6.734 1 92.31 169 CYS A O 1
ATOM 1294 N N . ASP A 1 170 ? 4.105 22.984 -6.742 1 91.88 170 ASP A N 1
ATOM 1295 C CA . ASP A 1 170 ? 3.383 23.078 -8.008 1 91.88 170 ASP A CA 1
ATOM 1296 C C . ASP A 1 170 ? 1.945 23.547 -7.781 1 91.88 170 ASP A C 1
ATOM 1298 O O . ASP A 1 170 ? 1.034 22.719 -7.652 1 91.88 170 ASP A O 1
ATOM 1302 N N . LEU A 1 171 ? 1.729 24.875 -7.902 1 94.5 171 LEU A N 1
ATOM 1303 C CA . LEU A 1 171 ? 0.432 25.469 -7.586 1 94.5 171 LEU A CA 1
ATOM 1304 C C . LEU A 1 171 ? -0.642 24.953 -8.547 1 94.5 171 LEU A C 1
ATOM 1306 O O . LEU A 1 171 ? -1.779 24.719 -8.133 1 94.5 171 LEU A O 1
ATOM 1310 N N . ASP A 1 172 ? -0.255 24.828 -9.844 1 95.25 172 ASP A N 1
ATOM 1311 C CA . ASP A 1 172 ? -1.222 24.375 -10.836 1 95.25 172 ASP A CA 1
ATOM 1312 C C . ASP A 1 172 ? -1.704 22.953 -10.531 1 95.25 172 ASP A C 1
ATOM 1314 O O . ASP A 1 172 ? -2.904 22.688 -10.586 1 95.25 172 ASP A O 1
ATOM 1318 N N . ALA A 1 173 ? -0.768 22.125 -10.219 1 95.12 173 ALA A N 1
ATOM 1319 C CA . ALA A 1 173 ? -1.133 20.766 -9.883 1 95.12 173 ALA A CA 1
ATOM 1320 C C . ALA A 1 173 ? -1.979 20.719 -8.609 1 95.12 173 ALA A C 1
ATOM 1322 O O . ALA A 1 173 ? -2.953 19.969 -8.531 1 95.12 173 ALA A O 1
ATOM 1323 N N . TRP A 1 174 ? -1.578 21.484 -7.613 1 97.25 174 TRP A N 1
ATOM 1324 C CA . TRP A 1 174 ? -2.307 21.562 -6.352 1 97.25 174 TRP A CA 1
ATOM 1325 C C . TRP A 1 174 ? -3.754 21.984 -6.582 1 97.25 174 TRP A C 1
ATOM 1327 O O . TRP A 1 174 ? -4.684 21.281 -6.184 1 97.25 174 TRP A O 1
ATOM 1337 N N . ILE A 1 175 ? -3.936 23.094 -7.289 1 97.5 175 ILE A N 1
ATOM 1338 C CA . ILE A 1 175 ? -5.258 23.656 -7.574 1 97.5 175 ILE A CA 1
ATOM 1339 C C . ILE A 1 175 ? -6.066 22.656 -8.398 1 97.5 175 ILE A C 1
ATOM 1341 O O . ILE A 1 175 ? -7.242 22.422 -8.117 1 97.5 175 ILE A O 1
ATOM 1345 N N . GLY A 1 176 ? -5.414 22.094 -9.414 1 97.25 176 GLY A N 1
ATOM 1346 C CA . GLY A 1 176 ? -6.094 21.125 -10.25 1 97.25 176 GLY A CA 1
ATOM 1347 C C . GLY A 1 176 ? -6.652 19.953 -9.469 1 97.25 176 GLY A C 1
ATOM 1348 O O . GLY A 1 176 ? -7.793 19.531 -9.688 1 97.25 176 GLY A O 1
ATOM 1349 N N . GLU A 1 177 ? -5.879 19.406 -8.594 1 97.19 177 GLU A N 1
ATOM 1350 C CA . GLU A 1 177 ? -6.309 18.281 -7.773 1 97.19 177 GLU A CA 1
ATOM 1351 C C . GLU A 1 177 ? -7.449 18.672 -6.84 1 97.19 177 GLU A C 1
ATOM 1353 O O . GLU A 1 177 ? -8.391 17.906 -6.637 1 97.19 177 GLU A O 1
ATOM 1358 N N . LEU A 1 178 ? -7.328 19.812 -6.25 1 97.94 178 LEU A N 1
ATOM 1359 C CA . LEU A 1 178 ? -8.391 20.281 -5.363 1 97.94 178 LEU A CA 1
ATOM 1360 C C . LEU A 1 178 ? -9.695 20.469 -6.133 1 97.94 178 LEU A C 1
ATOM 1362 O O . LEU A 1 178 ? -10.773 20.172 -5.617 1 97.94 178 LEU A O 1
ATOM 1366 N N . LEU A 1 179 ? -9.602 20.969 -7.355 1 97.81 179 LEU A N 1
ATOM 1367 C CA . LEU A 1 179 ? -10.789 21.141 -8.188 1 97.81 179 LEU A CA 1
ATOM 1368 C C . LEU A 1 179 ? -11.43 19.781 -8.5 1 97.81 179 LEU A C 1
ATOM 1370 O O . LEU A 1 179 ? -12.656 19.672 -8.555 1 97.81 179 LEU A O 1
ATOM 1374 N N . ARG A 1 180 ? -10.586 18.844 -8.742 1 97.31 180 ARG A N 1
ATOM 1375 C CA . ARG A 1 180 ? -11.109 17.5 -8.961 1 97.31 180 ARG A CA 1
ATOM 1376 C C . ARG A 1 180 ? -11.914 17.031 -7.758 1 97.31 180 ARG A C 1
ATOM 1378 O O . ARG A 1 180 ? -13.008 16.484 -7.914 1 97.31 180 ARG A O 1
ATOM 1385 N N . TRP A 1 181 ? -11.422 17.234 -6.574 1 97.75 181 TRP A N 1
ATOM 1386 C CA . TRP A 1 181 ? -12.133 16.797 -5.371 1 97.75 181 TRP A CA 1
ATOM 1387 C C . TRP A 1 181 ? -13.375 17.656 -5.141 1 97.75 181 TRP A C 1
ATOM 1389 O O . TRP A 1 181 ? -14.383 17.172 -4.633 1 97.75 181 TRP A O 1
ATOM 1399 N N . ARG A 1 182 ? -13.25 18.906 -5.492 1 97.75 182 ARG A N 1
ATOM 1400 C CA . ARG A 1 182 ? -14.406 19.797 -5.391 1 97.75 182 ARG A CA 1
ATOM 1401 C C . ARG A 1 182 ? -15.578 19.266 -6.215 1 97.75 182 ARG A C 1
ATOM 1403 O O . ARG A 1 182 ? -16.734 19.422 -5.828 1 97.75 182 ARG A O 1
ATOM 1410 N N . LYS A 1 183 ? -15.305 18.641 -7.301 1 97.56 183 LYS A N 1
ATOM 1411 C CA . LYS A 1 183 ? -16.328 18.125 -8.211 1 97.56 183 LYS A CA 1
ATOM 1412 C C . LYS A 1 183 ? -16.766 16.719 -7.816 1 97.56 183 LYS A C 1
ATOM 1414 O O . LYS A 1 183 ? -17.766 16.219 -8.32 1 97.56 183 LYS A O 1
ATOM 1419 N N . HIS A 1 184 ? -16.031 16.094 -6.98 1 97.12 184 HIS A N 1
ATOM 1420 C CA . HIS A 1 184 ? -16.344 14.719 -6.598 1 97.12 184 HIS A CA 1
ATOM 1421 C C . HIS A 1 184 ? -17.688 14.641 -5.887 1 97.12 184 HIS A C 1
ATOM 1423 O O . H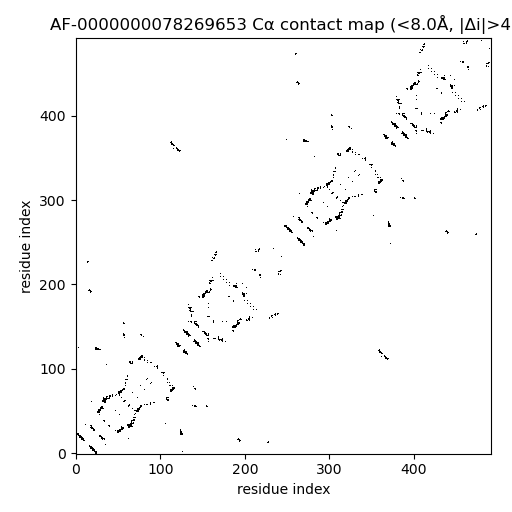IS A 1 184 ? -17.875 15.266 -4.84 1 97.12 184 HIS A O 1
ATOM 1429 N N . PRO A 1 185 ? -18.609 13.883 -6.34 1 95.38 185 PRO A N 1
ATOM 1430 C CA . PRO A 1 185 ? -19.969 13.891 -5.789 1 95.38 185 PRO A CA 1
ATOM 1431 C C . PRO A 1 185 ? -20.047 13.344 -4.367 1 95.38 185 PRO A C 1
ATOM 1433 O O . PRO A 1 185 ? -20.922 13.711 -3.596 1 95.38 185 PRO A O 1
ATOM 1436 N N . GLY A 1 186 ? -19.094 12.562 -3.984 1 95.5 186 GLY A N 1
ATOM 1437 C CA . GLY A 1 186 ? -19.172 11.914 -2.688 1 95.5 186 GLY A CA 1
ATOM 1438 C C . GLY A 1 186 ? -18.391 12.641 -1.61 1 95.5 186 GLY A C 1
ATOM 1439 O O . GLY A 1 186 ? -18.531 12.344 -0.422 1 95.5 186 GLY A O 1
ATOM 1440 N N . ALA A 1 187 ? -17.562 13.555 -1.978 1 95.12 187 ALA A N 1
ATOM 1441 C CA . ALA A 1 187 ? -16.75 14.266 -0.997 1 95.12 187 ALA A CA 1
ATOM 1442 C C . ALA A 1 187 ? -17.531 15.422 -0.372 1 95.12 187 ALA A C 1
ATOM 1444 O O . ALA A 1 187 ? -17.188 16.594 -0.589 1 95.12 187 ALA A O 1
ATOM 1445 N N . CYS A 1 188 ? -18.391 15.102 0.574 1 95.94 188 CYS A N 1
ATOM 1446 C CA . CYS A 1 188 ? -19.328 16.078 1.122 1 95.94 188 CYS A CA 1
ATOM 1447 C C . CYS A 1 188 ? -18.781 16.703 2.404 1 95.94 188 CYS A C 1
ATOM 1449 O O . CYS A 1 188 ? -19.094 17.844 2.729 1 95.94 188 CYS A O 1
ATOM 1451 N N . ARG A 1 189 ? -18.094 15.93 3.146 1 97 189 ARG A N 1
ATOM 1452 C CA . ARG A 1 189 ? -17.438 16.391 4.363 1 97 189 ARG A CA 1
ATOM 1453 C C . ARG A 1 189 ? -15.914 16.406 4.195 1 97 189 ARG A C 1
ATOM 1455 O O . ARG A 1 189 ? -15.336 15.477 3.641 1 97 189 ARG A O 1
ATOM 1462 N N . VAL A 1 190 ? -15.32 17.5 4.629 1 97.56 190 VAL A N 1
ATOM 1463 C CA . VAL A 1 190 ? -13.875 17.656 4.512 1 97.56 190 VAL A CA 1
ATOM 1464 C C . VAL A 1 190 ? -13.281 17.984 5.879 1 97.56 190 VAL A C 1
ATOM 1466 O O . VAL A 1 190 ? -13.75 18.906 6.562 1 97.56 190 VAL A O 1
ATOM 1469 N N . ILE A 1 191 ? -12.297 17.25 6.289 1 97.56 191 ILE A N 1
ATOM 1470 C CA . ILE A 1 191 ? -11.562 17.5 7.52 1 97.56 191 ILE A CA 1
ATOM 1471 C C . ILE A 1 191 ? -10.109 17.828 7.191 1 97.56 191 ILE A C 1
ATOM 1473 O O . ILE A 1 191 ? -9.344 16.938 6.789 1 97.56 191 ILE A O 1
ATOM 1477 N N . PRO A 1 192 ? -9.672 19.062 7.309 1 96.88 192 PRO A N 1
ATOM 1478 C CA . PRO A 1 192 ? -8.258 19.406 7.211 1 96.88 192 PRO A CA 1
ATOM 1479 C C . PRO A 1 192 ? -7.488 19.109 8.5 1 96.88 192 PRO A C 1
ATOM 1481 O O . PRO A 1 192 ? -8.094 18.781 9.523 1 96.88 192 PRO A O 1
ATOM 1484 N N . SER A 1 193 ? -6.156 19.109 8.367 1 95.81 193 SER A N 1
ATOM 1485 C CA . SER A 1 193 ? -5.367 18.891 9.57 1 95.81 193 SER A CA 1
ATOM 1486 C C . SER A 1 193 ? -5.336 20.141 10.438 1 95.81 193 SER A C 1
ATOM 1488 O O . SER A 1 193 ? -5.109 20.062 11.648 1 95.81 193 SER A O 1
ATOM 1490 N N . HIS A 1 194 ? -5.508 21.281 9.766 1 94.88 194 HIS A N 1
ATOM 1491 C CA . HIS A 1 194 ? -5.555 22.578 10.438 1 94.88 194 HIS A CA 1
ATOM 1492 C C . HIS A 1 194 ? -6.797 23.359 10.039 1 94.88 194 HIS A C 1
ATOM 1494 O O . HIS A 1 194 ? -7.23 23.297 8.883 1 94.88 194 HIS A O 1
ATOM 1500 N N . GLY A 1 195 ? -7.305 24.125 11.008 1 90.88 195 GLY A N 1
ATOM 1501 C CA . GLY A 1 195 ? -8.43 24.984 10.688 1 90.88 195 GLY A CA 1
ATOM 1502 C C . GLY A 1 195 ? -9.773 24.281 10.812 1 90.88 195 GLY A C 1
ATOM 1503 O O . GLY A 1 195 ? -9.836 23.141 11.281 1 90.88 195 GLY A O 1
ATOM 1504 N N . PRO A 1 196 ? -10.844 24.938 10.414 1 91.25 196 PRO A N 1
ATOM 1505 C CA . PRO A 1 196 ? -12.195 24.406 10.609 1 91.25 196 PRO A CA 1
ATOM 1506 C C . PRO A 1 196 ? -12.508 23.234 9.664 1 91.25 196 PRO A C 1
ATOM 1508 O O . PRO A 1 196 ? -11.945 23.172 8.57 1 91.25 196 PRO A O 1
ATOM 1511 N N . MET A 1 197 ? -13.383 22.375 10.125 1 94.88 197 MET A N 1
ATOM 1512 C CA . MET A 1 197 ? -13.977 21.359 9.273 1 94.88 197 MET A CA 1
ATOM 1513 C C . MET A 1 197 ? -15.18 21.922 8.508 1 94.88 197 MET A C 1
ATOM 1515 O O . MET A 1 197 ? -15.742 22.938 8.891 1 94.88 197 MET A O 1
ATOM 1519 N N . GLY A 1 198 ? -15.5 21.297 7.426 1 96 198 GLY A N 1
ATOM 1520 C CA . GLY A 1 198 ? -16.625 21.75 6.625 1 96 198 GLY A CA 1
ATOM 1521 C C . GLY A 1 198 ? -16.906 20.875 5.422 1 96 198 GLY A C 1
ATOM 1522 O O . GLY A 1 198 ? -16.734 19.656 5.484 1 96 198 GLY A O 1
ATOM 1523 N N . GLY A 1 199 ? -17.547 21.5 4.477 1 95.69 199 GLY A N 1
ATOM 1524 C CA . GLY A 1 199 ? -17.812 20.844 3.213 1 95.69 199 GLY A CA 1
ATOM 1525 C C . GLY A 1 199 ? -16.969 21.375 2.068 1 95.69 199 GLY A C 1
ATOM 1526 O O . GLY A 1 199 ? -15.781 21.641 2.236 1 95.69 199 GLY A O 1
ATOM 1527 N N . LYS A 1 200 ? -17.562 21.453 0.949 1 95.38 200 LYS A N 1
ATOM 1528 C CA . LYS A 1 200 ? -16.891 21.922 -0.26 1 95.38 200 LYS A CA 1
ATOM 1529 C C . LYS A 1 200 ? -16.438 23.375 -0.12 1 95.38 200 LYS A C 1
ATOM 1531 O O . LYS A 1 200 ? -15.539 23.828 -0.84 1 95.38 200 LYS A O 1
ATOM 1536 N N . ASP A 1 201 ? -17.031 24.094 0.797 1 95.75 201 ASP A N 1
ATOM 1537 C CA . ASP A 1 201 ? -16.688 25.5 1.011 1 95.75 201 ASP A CA 1
ATOM 1538 C C . ASP A 1 201 ? -15.234 25.656 1.441 1 95.75 201 ASP A C 1
ATOM 1540 O O . ASP A 1 201 ? -14.586 26.641 1.101 1 95.75 201 ASP A O 1
ATOM 1544 N N . ILE A 1 202 ? -14.727 24.75 2.207 1 95.31 202 ILE A N 1
ATOM 1545 C CA . ILE A 1 202 ? -13.352 24.891 2.656 1 95.31 202 ILE A CA 1
ATOM 1546 C C . ILE A 1 202 ? -12.391 24.609 1.499 1 95.31 202 ILE A C 1
ATOM 1548 O O . ILE A 1 202 ? -11.305 25.188 1.426 1 95.31 202 ILE A O 1
ATOM 1552 N N . LEU A 1 203 ? -12.797 23.688 0.571 1 97.19 203 LEU A N 1
ATOM 1553 C CA . LEU A 1 203 ? -12.031 23.516 -0.662 1 97.19 203 LEU A CA 1
ATOM 1554 C C . LEU A 1 203 ? -12.016 24.812 -1.467 1 97.19 203 LEU A C 1
ATOM 1556 O O . LEU A 1 203 ? -10.961 25.234 -1.943 1 97.19 203 LEU A O 1
ATOM 1560 N N . ASP A 1 204 ? -13.18 25.438 -1.537 1 96.81 204 ASP A N 1
ATOM 1561 C CA . ASP A 1 204 ? -13.305 26.688 -2.285 1 96.81 204 ASP A CA 1
ATOM 1562 C C . ASP A 1 204 ? -12.375 27.766 -1.73 1 96.81 204 ASP A C 1
ATOM 1564 O O . ASP A 1 204 ? -11.695 28.453 -2.49 1 96.81 204 ASP A O 1
ATOM 1568 N N . GLY A 1 205 ? -12.391 27.906 -0.433 1 95 205 GLY A N 1
ATOM 1569 C CA . GLY A 1 205 ? -11.539 28.906 0.192 1 95 205 GLY A CA 1
ATOM 1570 C C . GLY A 1 205 ? -10.062 28.703 -0.089 1 95 205 GLY A C 1
ATOM 1571 O O . GLY A 1 205 ? -9.336 29.656 -0.389 1 95 205 GLY A O 1
ATOM 1572 N N . THR A 1 206 ? -9.594 27.5 0.024 1 96.25 206 THR A N 1
ATOM 1573 C CA . THR A 1 206 ? -8.195 27.172 -0.228 1 96.25 206 THR A CA 1
ATOM 1574 C C . THR A 1 206 ? -7.844 27.406 -1.694 1 96.25 206 THR A C 1
ATOM 1576 O O . THR A 1 206 ? -6.816 28.016 -2.002 1 96.25 206 THR A O 1
ATOM 1579 N N . ILE A 1 207 ? -8.711 26.938 -2.637 1 96.62 207 ILE A N 1
ATOM 1580 C CA . ILE A 1 207 ? -8.508 27.109 -4.07 1 96.62 207 ILE A CA 1
ATOM 1581 C C . ILE A 1 207 ? -8.414 28.594 -4.402 1 96.62 207 ILE A C 1
ATOM 1583 O O . ILE A 1 207 ? -7.535 29.016 -5.156 1 96.62 207 ILE A O 1
ATOM 1587 N N . ASP A 1 208 ? -9.312 29.359 -3.799 1 96.12 208 ASP A N 1
ATOM 1588 C CA . ASP A 1 208 ? -9.336 30.797 -4.047 1 96.12 208 ASP A CA 1
ATOM 1589 C C . ASP A 1 208 ? -8.016 31.453 -3.637 1 96.12 208 ASP A C 1
ATOM 1591 O O . ASP A 1 208 ? -7.469 32.281 -4.367 1 96.12 208 ASP A O 1
ATOM 1595 N N . TYR A 1 209 ? -7.527 31.141 -2.494 1 96.19 209 TYR A N 1
ATOM 1596 C CA . TYR A 1 209 ? -6.266 31.688 -2.014 1 96.19 209 TYR A CA 1
ATOM 1597 C C . TYR A 1 209 ? -5.113 31.297 -2.932 1 96.19 209 TYR A C 1
ATOM 1599 O O . TYR A 1 209 ? -4.309 32.156 -3.322 1 96.19 209 TYR A O 1
ATOM 1607 N N . LEU A 1 210 ? -5.016 30.016 -3.279 1 96.56 210 LEU A N 1
ATOM 1608 C CA . LEU A 1 210 ? -3.947 29.516 -4.137 1 96.56 210 LEU A CA 1
ATOM 1609 C C . LEU A 1 210 ? -4.004 30.172 -5.516 1 96.56 210 LEU A C 1
ATOM 1611 O O . LEU A 1 210 ? -2.969 30.531 -6.086 1 96.56 210 LEU A O 1
ATOM 1615 N N . ASP A 1 211 ? -5.207 30.266 -6.016 1 96 211 ASP A N 1
ATOM 1616 C CA . ASP A 1 211 ? -5.383 30.891 -7.328 1 96 211 ASP A CA 1
ATOM 1617 C C . ASP A 1 211 ? -4.957 32.344 -7.305 1 96 211 ASP A C 1
ATOM 1619 O O . ASP A 1 211 ? -4.422 32.875 -8.289 1 96 211 ASP A O 1
ATOM 1623 N N . GLY A 1 212 ? -5.281 33.062 -6.191 1 95.25 212 GLY A N 1
ATOM 1624 C CA . GLY A 1 212 ? -4.781 34.406 -6.027 1 95.25 212 GLY A CA 1
ATOM 1625 C C . GLY A 1 212 ? -3.27 34.5 -6.125 1 95.25 212 GLY A C 1
ATOM 1626 O O . GLY A 1 212 ? -2.742 35.375 -6.832 1 95.25 212 GLY A O 1
ATOM 1627 N N . LEU A 1 213 ? -2.615 33.625 -5.426 1 95.19 213 LEU A N 1
ATOM 1628 C CA . LEU A 1 213 ? -1.158 33.594 -5.496 1 95.19 213 LEU A CA 1
ATOM 1629 C C . LEU A 1 213 ? -0.687 33.312 -6.914 1 95.19 213 LEU A C 1
ATOM 1631 O O . LEU A 1 213 ? 0.266 33.906 -7.395 1 95.19 213 LEU A O 1
ATOM 1635 N N . ARG A 1 214 ? -1.327 32.312 -7.508 1 94.25 214 ARG A N 1
ATOM 1636 C CA . ARG A 1 214 ? -0.977 31.906 -8.867 1 94.25 214 ARG A CA 1
ATOM 1637 C C . ARG A 1 214 ? -1.055 33.094 -9.82 1 94.25 214 ARG A C 1
ATOM 1639 O O . ARG A 1 214 ? -0.247 33.219 -10.742 1 94.25 214 ARG A O 1
ATOM 1646 N N . GLN A 1 215 ? -1.979 34 -9.633 1 94.56 215 GLN A N 1
ATOM 1647 C CA . GLN A 1 215 ? -2.213 35.156 -10.484 1 94.56 215 GLN A CA 1
ATOM 1648 C C . GLN A 1 215 ? -1.337 36.344 -10.055 1 94.56 215 GLN A C 1
ATOM 1650 O O . GLN A 1 215 ? -1.429 37.438 -10.625 1 94.56 215 GLN A O 1
ATOM 1655 N N . GLY A 1 216 ? -0.606 36.125 -8.977 1 93 216 GLY A N 1
ATOM 1656 C CA . GLY A 1 216 ? 0.286 37.156 -8.492 1 93 216 GLY A CA 1
ATOM 1657 C C . GLY A 1 216 ? -0.421 38.219 -7.66 1 93 216 GLY A C 1
ATOM 1658 O O . GLY A 1 216 ? 0.044 39.344 -7.562 1 93 216 GLY A O 1
ATOM 1659 N N . GLN A 1 217 ? -1.582 37.75 -7.07 1 90.94 217 GLN A N 1
ATOM 1660 C CA . GLN A 1 217 ? -2.377 38.719 -6.293 1 90.94 217 GLN A CA 1
ATOM 1661 C C . GLN A 1 217 ? -2.068 38.594 -4.801 1 90.94 217 GLN A C 1
ATOM 1663 O O . GLN A 1 217 ? -1.86 37.5 -4.289 1 90.94 217 GLN A O 1
ATOM 1668 N N . ASN A 1 218 ? -1.877 39.719 -4.172 1 86.38 218 ASN A N 1
ATOM 1669 C CA . ASN A 1 218 ? -1.89 39.781 -2.713 1 86.38 218 ASN A CA 1
ATOM 1670 C C . ASN A 1 218 ? -3.309 39.938 -2.172 1 86.38 218 ASN A C 1
ATOM 1672 O O . ASN A 1 218 ? -3.803 41.031 -2.027 1 86.38 218 ASN A O 1
ATOM 1676 N N . ARG A 1 219 ? -3.871 38.812 -1.921 1 79.88 219 ARG A N 1
ATOM 1677 C CA . ARG A 1 219 ? -5.258 38.844 -1.468 1 79.88 219 ARG A CA 1
ATOM 1678 C C . ARG A 1 219 ? -5.371 39.469 -0.081 1 79.88 219 ARG A C 1
ATOM 1680 O O . ARG A 1 219 ? -4.516 39.25 0.778 1 79.88 219 ARG A O 1
ATOM 1687 N N . LEU A 1 220 ? -6.441 40.25 -0.005 1 74.69 220 LEU A N 1
ATOM 1688 C CA . LEU A 1 220 ? -6.754 40.781 1.312 1 74.69 220 LEU A CA 1
ATOM 1689 C C . LEU A 1 220 ? -7.262 39.688 2.246 1 74.69 220 LEU A C 1
ATOM 1691 O O . LEU A 1 220 ? -8.164 38.938 1.888 1 74.69 220 LEU A O 1
ATOM 1695 N N . LEU A 1 221 ? -6.582 39.531 3.291 1 80.19 221 LEU A N 1
ATOM 1696 C CA . LEU A 1 221 ? -6.961 38.5 4.27 1 80.19 221 LEU A CA 1
ATOM 1697 C C . LEU A 1 221 ? -7.883 39.094 5.332 1 80.19 221 LEU A C 1
ATOM 1699 O O . LEU A 1 221 ? -7.895 40.312 5.551 1 80.19 221 LEU A O 1
ATOM 1703 N N . PRO A 1 222 ? -8.672 38.156 5.816 1 75.31 222 PRO A N 1
ATOM 1704 C CA . PRO A 1 222 ? -9.555 38.656 6.879 1 75.31 222 PRO A CA 1
ATOM 1705 C C . PRO A 1 222 ? -8.789 39.312 8.023 1 75.31 222 PRO A C 1
ATOM 1707 O O . PRO A 1 222 ? -7.633 38.938 8.273 1 75.31 222 PRO A O 1
ATOM 1710 N N . GLU A 1 223 ? -9.484 40.219 8.648 1 79 223 GLU A N 1
ATOM 1711 C CA . GLU A 1 223 ? -8.922 40.844 9.836 1 79 223 GLU A CA 1
ATOM 1712 C C . GLU A 1 223 ? -8.812 39.844 10.984 1 79 223 GLU A C 1
ATOM 1714 O O . GLU A 1 223 ? -9.594 38.906 11.055 1 79 223 GLU A O 1
ATOM 1719 N N . GLY A 1 224 ? -7.797 39.938 11.781 1 83.69 224 GLY A N 1
ATOM 1720 C CA . GLY A 1 224 ? -7.711 39.125 13 1 83.69 224 GLY A CA 1
ATOM 1721 C C . GLY A 1 224 ? -6.98 37.812 12.812 1 83.69 224 GLY A C 1
ATOM 1722 O O . GLY A 1 224 ? -7.211 36.875 13.555 1 83.69 224 GLY A O 1
ATOM 1723 N N . LEU A 1 225 ? -6.203 37.844 11.82 1 87 225 LEU A N 1
ATOM 1724 C CA . LEU A 1 225 ? -5.391 36.625 11.656 1 87 225 LEU A CA 1
ATOM 1725 C C . LEU A 1 225 ? -4.414 36.5 12.82 1 87 225 LEU A C 1
ATOM 1727 O O . LEU A 1 225 ? -3.852 37.469 13.297 1 87 225 LEU A O 1
ATOM 1731 N N . SER A 1 226 ? -4.266 35.312 13.25 1 89.81 226 SER A N 1
ATOM 1732 C CA . SER A 1 226 ? -3.219 35.094 14.234 1 89.81 226 SER A CA 1
ATOM 1733 C C . SER A 1 226 ? -1.842 35.438 13.68 1 89.81 226 SER A C 1
ATOM 1735 O O . SER A 1 226 ? -1.646 35.469 12.469 1 89.81 226 SER A O 1
ATOM 1737 N N . PRO A 1 227 ? -0.921 35.75 14.594 1 91.69 227 PRO A N 1
ATOM 1738 C CA . PRO A 1 227 ? 0.438 36.031 14.133 1 91.69 227 PRO A CA 1
ATOM 1739 C C . PRO A 1 227 ? 1.007 34.938 13.242 1 91.69 227 PRO A C 1
ATOM 1741 O O . PRO A 1 227 ? 1.735 35.219 12.289 1 91.69 227 PRO A O 1
ATOM 1744 N N . PHE A 1 228 ? 0.645 33.75 13.5 1 92.75 228 PHE A N 1
ATOM 1745 C CA . PHE A 1 228 ? 1.127 32.625 12.711 1 92.75 228 PHE A CA 1
ATOM 1746 C C . PHE A 1 228 ? 0.655 32.75 11.266 1 92.75 228 PHE A C 1
ATOM 1748 O O . PHE A 1 228 ? 1.457 32.625 10.336 1 92.75 228 PHE A O 1
ATOM 1755 N N . TYR A 1 229 ? -0.567 32.938 11.055 1 93.31 229 TYR A N 1
ATOM 1756 C CA . TYR A 1 229 ? -1.12 32.969 9.703 1 93.31 229 TYR A CA 1
ATOM 1757 C C . TYR A 1 229 ? -0.705 34.25 8.969 1 93.31 229 TYR A C 1
ATOM 1759 O O . TYR A 1 229 ? -0.532 34.219 7.746 1 93.31 229 TYR A O 1
ATOM 1767 N N . ALA A 1 230 ? -0.52 35.344 9.773 1 92.81 230 ALA A N 1
ATOM 1768 C CA . ALA A 1 230 ? -0.002 36.562 9.156 1 92.81 230 ALA A CA 1
ATOM 1769 C C . ALA A 1 230 ? 1.397 36.344 8.586 1 92.81 230 ALA A C 1
ATOM 1771 O O . ALA A 1 230 ? 1.689 36.75 7.461 1 92.81 230 ALA A O 1
ATOM 1772 N N . SER A 1 231 ? 2.215 35.75 9.367 1 93.69 231 SER A N 1
ATOM 1773 C CA . SER A 1 231 ? 3.57 35.438 8.922 1 93.69 231 SER A CA 1
ATOM 1774 C C . SER A 1 231 ? 3.555 34.469 7.75 1 93.69 231 SER A C 1
ATOM 1776 O O . SER A 1 231 ? 4.352 34.594 6.82 1 93.69 231 SER A O 1
ATOM 1778 N N . THR A 1 232 ? 2.688 33.469 7.867 1 94.56 232 THR A N 1
ATOM 1779 C CA . THR A 1 232 ? 2.561 32.5 6.789 1 94.56 232 THR A CA 1
ATOM 1780 C C . THR A 1 232 ? 2.197 33.188 5.477 1 94.56 232 THR A C 1
ATOM 1782 O O . THR A 1 232 ? 2.768 32.875 4.43 1 94.56 232 THR A O 1
ATOM 1785 N N . HIS A 1 233 ? 1.265 34.094 5.535 1 94.81 233 HIS A N 1
ATOM 1786 C CA . HIS A 1 233 ? 0.864 34.844 4.344 1 94.81 233 HIS A CA 1
ATOM 1787 C C . HIS A 1 233 ? 2.041 35.594 3.746 1 94.81 233 HIS A C 1
ATOM 1789 O O . HIS A 1 233 ? 2.256 35.562 2.531 1 94.81 233 HIS A O 1
ATOM 1795 N N . ARG A 1 234 ? 2.779 36.312 4.609 1 93.81 234 ARG A N 1
ATOM 1796 C CA . ARG A 1 234 ? 3.951 37.031 4.148 1 93.81 234 ARG A CA 1
ATOM 1797 C C . ARG A 1 234 ? 4.953 36.094 3.477 1 93.81 234 ARG A C 1
ATOM 1799 O O . ARG A 1 234 ? 5.508 36.438 2.426 1 93.81 234 ARG A O 1
ATOM 1806 N N . ASP A 1 235 ? 5.184 34.969 4.055 1 95.25 235 ASP A N 1
ATOM 1807 C CA . ASP A 1 235 ? 6.098 34 3.49 1 95.25 235 ASP A CA 1
ATOM 1808 C C . ASP A 1 235 ? 5.594 33.469 2.145 1 95.25 235 ASP A C 1
ATOM 1810 O O . ASP A 1 235 ? 6.379 33.312 1.211 1 95.25 235 ASP A O 1
ATOM 1814 N N . ASN A 1 236 ? 4.297 33.219 2.084 1 96.06 236 ASN A N 1
ATOM 1815 C CA . ASN A 1 236 ? 3.711 32.75 0.83 1 96.06 236 ASN A CA 1
ATOM 1816 C C . ASN A 1 236 ? 3.945 33.75 -0.299 1 96.06 236 ASN A C 1
ATOM 1818 O O . ASN A 1 236 ? 4.316 33.344 -1.408 1 96.06 236 ASN A O 1
ATOM 1822 N N . LEU A 1 237 ? 3.715 35.031 -0.001 1 95.31 237 LEU A N 1
ATOM 1823 C CA . LEU A 1 237 ? 3.939 36.094 -0.992 1 95.31 237 LEU A CA 1
ATOM 1824 C C . LEU A 1 237 ? 5.398 36.094 -1.431 1 95.31 237 LEU A C 1
ATOM 1826 O O . LEU A 1 237 ? 5.691 36.188 -2.627 1 95.31 237 LEU A O 1
ATOM 1830 N N . SER A 1 238 ? 6.25 36.062 -0.493 1 95.12 238 SER A N 1
ATOM 1831 C CA . SER A 1 238 ? 7.68 36.062 -0.777 1 95.12 238 SER A CA 1
ATOM 1832 C C . SER A 1 238 ? 8.078 34.875 -1.636 1 95.12 238 SER A C 1
ATOM 1834 O O . SER A 1 238 ? 8.82 35 -2.611 1 95.12 238 SER A O 1
ATOM 1836 N N . ASN A 1 239 ? 7.57 33.688 -1.257 1 95.25 239 ASN A N 1
ATOM 1837 C CA . ASN A 1 239 ? 7.883 32.469 -1.976 1 95.25 239 ASN A CA 1
ATOM 1838 C C . ASN A 1 239 ? 7.414 32.531 -3.426 1 95.25 239 ASN A C 1
ATOM 1840 O O . ASN A 1 239 ? 7.988 31.875 -4.297 1 95.25 239 ASN A O 1
ATOM 1844 N N . ARG A 1 240 ? 6.402 33.375 -3.648 1 94.25 240 ARG A N 1
ATOM 1845 C CA . ARG A 1 240 ? 5.836 33.469 -4.992 1 94.25 240 ARG A CA 1
ATOM 1846 C C . ARG A 1 240 ? 6.301 34.75 -5.691 1 94.25 240 ARG A C 1
ATOM 1848 O O . ARG A 1 240 ? 5.828 35.062 -6.785 1 94.25 240 ARG A O 1
ATOM 1855 N N . GLY A 1 241 ? 7.164 35.469 -5.02 1 92.94 241 GLY A N 1
ATOM 1856 C CA . GLY A 1 241 ? 7.703 36.688 -5.586 1 92.94 241 GLY A CA 1
ATOM 1857 C C . GLY A 1 241 ? 6.676 37.812 -5.695 1 92.94 241 GLY A C 1
ATOM 1858 O O . GLY A 1 241 ? 6.727 38.625 -6.621 1 92.94 241 GLY A O 1
ATOM 1859 N N . ILE A 1 242 ? 5.699 37.75 -4.84 1 91.88 242 ILE A N 1
ATOM 1860 C CA . ILE A 1 242 ? 4.633 38.75 -4.871 1 91.88 242 ILE A CA 1
ATOM 1861 C C . ILE A 1 242 ? 4.926 39.844 -3.855 1 91.88 242 ILE A C 1
ATOM 1863 O O . ILE A 1 242 ? 5.199 39.562 -2.686 1 91.88 242 ILE A O 1
ATOM 1867 N N . GLY A 1 243 ? 5.008 41.062 -4.254 1 81.69 243 GLY A N 1
ATOM 1868 C CA . GLY A 1 243 ? 5.277 42.219 -3.398 1 81.69 243 GLY A CA 1
ATOM 1869 C C . GLY A 1 243 ? 4.172 42.469 -2.395 1 81.69 243 GLY A C 1
ATOM 1870 O O . GLY A 1 243 ? 3.002 42.188 -2.658 1 81.69 243 GLY A O 1
ATOM 1871 N N . THR A 1 244 ? 4.48 42.781 -1.095 1 74.75 244 THR A N 1
ATOM 1872 C CA . THR A 1 244 ? 3.512 43.094 -0.05 1 74.75 244 THR A CA 1
ATOM 1873 C C . THR A 1 244 ? 2.961 44.5 -0.227 1 74.75 244 THR A C 1
ATOM 1875 O O . THR A 1 244 ? 2.008 44.875 0.452 1 74.75 244 THR A O 1
ATOM 1878 N N . GLY A 1 245 ? 2.848 45.094 -1.277 1 56.31 245 GLY A N 1
ATOM 1879 C CA . GLY A 1 245 ? 2.473 46.469 -1.516 1 56.31 245 GLY A CA 1
ATOM 1880 C C . GLY A 1 245 ? 2.881 47.406 -0.39 1 56.31 245 GLY A C 1
ATOM 1881 O O . GLY A 1 245 ? 2.74 47.062 0.786 1 56.31 245 GLY A O 1
ATOM 1882 N N . SER A 1 246 ? 3.887 48.312 -0.497 1 42.97 246 SER A N 1
ATOM 1883 C CA . SER A 1 246 ? 4.148 49.469 0.343 1 42.97 246 SER A CA 1
ATOM 1884 C C . SER A 1 246 ? 2.9 50.344 0.501 1 42.97 246 SER A C 1
ATOM 1886 O O . SER A 1 246 ? 2.068 50.406 -0.406 1 42.97 246 SER A O 1
ATOM 1888 N N . MET B 1 1 ? 17.406 -9.609 15.82 1 49.19 1 MET B N 1
ATOM 1889 C CA . MET B 1 1 ? 17.031 -10.875 15.188 1 49.19 1 MET B CA 1
ATOM 1890 C C . MET B 1 1 ? 17.469 -10.906 13.727 1 49.19 1 MET B C 1
ATOM 1892 O O . MET B 1 1 ? 17.328 -9.906 13.016 1 49.19 1 MET B O 1
ATOM 1896 N N . SER B 1 2 ? 18.188 -11.891 13.203 1 59.72 2 SER B N 1
ATOM 1897 C CA . SER B 1 2 ? 18.781 -12.016 11.883 1 59.72 2 SER B CA 1
ATOM 1898 C C . SER B 1 2 ? 17.734 -12.195 10.805 1 59.72 2 SER B C 1
ATOM 1900 O O . SER B 1 2 ? 16.656 -12.734 11.062 1 59.72 2 SER B O 1
ATOM 1902 N N . HIS B 1 3 ? 17.828 -11.461 9.68 1 75.25 3 HIS B N 1
ATOM 1903 C CA . HIS B 1 3 ? 17.016 -11.664 8.492 1 75.25 3 HIS B CA 1
ATOM 1904 C C . HIS B 1 3 ? 17.062 -13.117 8.031 1 75.25 3 HIS B C 1
ATOM 1906 O O . HIS B 1 3 ? 18.109 -13.766 8.109 1 75.25 3 HIS B O 1
ATOM 1912 N N . PHE B 1 4 ? 15.727 -13.703 7.887 1 77.06 4 PHE B N 1
ATOM 1913 C CA . PHE B 1 4 ? 15.688 -15.078 7.387 1 77.06 4 PHE B CA 1
ATOM 1914 C C . PHE B 1 4 ? 14.578 -15.242 6.355 1 77.06 4 PHE B C 1
ATOM 1916 O O . PHE B 1 4 ? 13.68 -14.406 6.258 1 77.06 4 PHE B O 1
ATOM 1923 N N . SER B 1 5 ? 14.883 -16.109 5.5 1 84.38 5 SER B N 1
ATOM 1924 C CA . SER B 1 5 ? 13.844 -16.516 4.559 1 84.38 5 SER B CA 1
ATOM 1925 C C . SER B 1 5 ? 13.648 -18.016 4.578 1 84.38 5 SER B C 1
ATOM 1927 O O . SER B 1 5 ? 14.547 -18.766 4.961 1 84.38 5 SER B O 1
ATOM 1929 N N . ALA B 1 6 ? 12.359 -18.359 4.332 1 87.31 6 ALA B N 1
ATOM 1930 C CA . ALA B 1 6 ? 12.016 -19.781 4.238 1 87.31 6 ALA B CA 1
ATOM 1931 C C . ALA B 1 6 ? 11.094 -20.047 3.051 1 87.31 6 ALA B C 1
ATOM 1933 O O . ALA B 1 6 ? 10.305 -19.172 2.664 1 87.31 6 ALA B O 1
ATOM 1934 N N . ILE B 1 7 ? 11.281 -21.172 2.473 1 90.38 7 ILE B N 1
ATOM 1935 C CA . ILE B 1 7 ? 10.438 -21.625 1.369 1 90.38 7 ILE B CA 1
ATOM 1936 C C . ILE B 1 7 ? 9.633 -22.844 1.798 1 90.38 7 ILE B C 1
ATOM 1938 O O . ILE B 1 7 ? 10.164 -23.75 2.451 1 90.38 7 ILE B O 1
ATOM 1942 N N . HIS B 1 8 ? 8.383 -22.828 1.502 1 92.06 8 HIS B N 1
ATOM 1943 C CA . HIS B 1 8 ? 7.504 -23.984 1.734 1 92.06 8 HIS B CA 1
ATOM 1944 C C . HIS B 1 8 ? 6.793 -24.391 0.453 1 92.06 8 HIS B C 1
ATOM 1946 O O . HIS B 1 8 ? 5.977 -23.641 -0.082 1 92.06 8 HIS B O 1
ATOM 1952 N N . GLU B 1 9 ? 7.117 -25.547 0.003 1 94.06 9 GLU B N 1
ATOM 1953 C CA . GLU B 1 9 ? 6.531 -26.094 -1.219 1 94.06 9 GLU B CA 1
ATOM 1954 C C . GLU B 1 9 ? 5.652 -27.297 -0.916 1 94.06 9 GLU B C 1
ATOM 1956 O O . GLU B 1 9 ? 6.02 -28.156 -0.101 1 94.06 9 GLU B O 1
ATOM 1961 N N . ILE B 1 10 ? 4.535 -27.328 -1.527 1 92.44 10 ILE B N 1
ATOM 1962 C CA . ILE B 1 10 ? 3.662 -28.484 -1.355 1 92.44 10 ILE B CA 1
ATOM 1963 C C . ILE B 1 10 ? 3.332 -29.094 -2.719 1 92.44 10 ILE B C 1
ATOM 1965 O O . ILE B 1 10 ? 3.477 -28.422 -3.75 1 92.44 10 ILE B O 1
ATOM 1969 N N . ASP B 1 11 ? 2.928 -30.328 -2.678 1 90.06 11 ASP B N 1
ATOM 1970 C CA . ASP B 1 11 ? 2.363 -31.016 -3.834 1 90.06 11 ASP B CA 1
ATOM 1971 C C . ASP B 1 11 ? 0.847 -30.844 -3.887 1 90.06 11 ASP B C 1
ATOM 1973 O O . ASP B 1 11 ? 0.131 -31.359 -3.021 1 90.06 11 ASP B O 1
ATOM 1977 N N . ALA B 1 12 ? 0.356 -30.156 -4.859 1 88.19 12 ALA B N 1
ATOM 1978 C CA . ALA B 1 12 ? -1.076 -29.922 -4.996 1 88.19 12 ALA B CA 1
ATOM 1979 C C . ALA B 1 12 ? -1.73 -30.953 -5.895 1 88.19 12 ALA B C 1
ATOM 1981 O O . ALA B 1 12 ? -2.848 -30.766 -6.375 1 88.19 12 ALA B O 1
ATOM 1982 N N . GLY B 1 13 ? -0.982 -32.094 -6.145 1 86.62 13 GLY B N 1
ATOM 1983 C CA . GLY B 1 13 ? -1.459 -33.156 -7.016 1 86.62 13 GLY B CA 1
A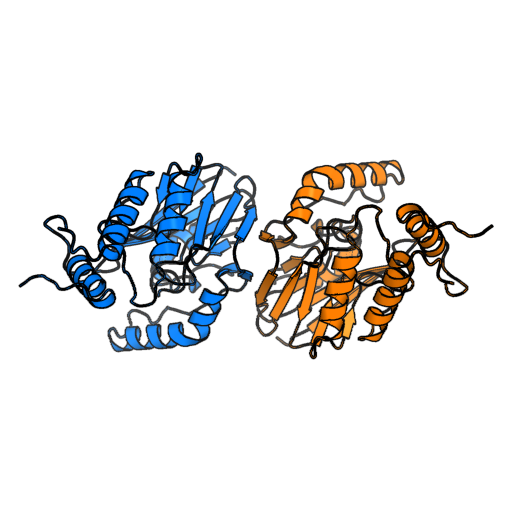TOM 1984 C C . GLY B 1 13 ? -0.875 -33.094 -8.414 1 86.62 13 GLY B C 1
ATOM 1985 O O . GLY B 1 13 ? 0.087 -33.781 -8.727 1 86.62 13 GLY B O 1
ATOM 1986 N N . GLU B 1 14 ? -1.302 -32.188 -9.188 1 87.38 14 GLU B N 1
ATOM 1987 C CA . GLU B 1 14 ? -0.896 -32.094 -10.586 1 87.38 14 GLU B CA 1
ATOM 1988 C C . GLU B 1 14 ? 0.33 -31.188 -10.75 1 87.38 14 GLU B C 1
ATOM 1990 O O . GLU B 1 14 ? 1.014 -31.234 -11.773 1 87.38 14 GLU B O 1
ATOM 1995 N N . PHE B 1 15 ? 0.556 -30.422 -9.75 1 91.06 15 PHE B N 1
ATOM 1996 C CA . PHE B 1 15 ? 1.688 -29.516 -9.75 1 91.06 15 PHE B CA 1
ATOM 1997 C C . PHE B 1 15 ? 2.107 -29.156 -8.328 1 91.06 15 PHE B C 1
ATOM 1999 O O . PHE B 1 15 ? 1.375 -29.422 -7.379 1 91.06 15 PHE B O 1
ATOM 2006 N N . SER B 1 16 ? 3.252 -28.656 -8.234 1 94.19 16 SER B N 1
ATOM 2007 C CA . SER B 1 16 ? 3.709 -28.125 -6.961 1 94.19 16 SER B CA 1
ATOM 2008 C C . SER B 1 16 ? 3.506 -26.609 -6.895 1 94.19 16 SER B C 1
ATOM 2010 O O . SER B 1 16 ? 3.49 -25.938 -7.926 1 94.19 16 SER B O 1
ATOM 2012 N N . VAL B 1 17 ? 3.283 -26.141 -5.77 1 97 17 VAL B N 1
ATOM 2013 C CA . VAL B 1 17 ? 3.129 -24.719 -5.539 1 97 17 VAL B CA 1
ATOM 2014 C C . VAL B 1 17 ? 3.869 -24.312 -4.266 1 97 17 VAL B C 1
ATOM 2016 O O . VAL B 1 17 ? 4.012 -25.125 -3.342 1 97 17 VAL B O 1
ATOM 2019 N N . ARG B 1 18 ? 4.418 -23.078 -4.254 1 96.75 18 ARG B N 1
ATOM 2020 C CA . ARG B 1 18 ? 5.246 -22.688 -3.113 1 96.75 18 ARG B CA 1
ATOM 2021 C C . ARG B 1 18 ? 4.801 -21.359 -2.535 1 96.75 18 ARG B C 1
ATOM 2023 O O . ARG B 1 18 ? 4.195 -20.547 -3.236 1 96.75 18 ARG B O 1
ATOM 2030 N N . SER B 1 19 ? 4.969 -21.219 -1.294 1 98.06 19 SER B N 1
ATOM 2031 C CA . SER B 1 19 ? 4.926 -19.984 -0.526 1 98.06 19 SER B CA 1
ATOM 2032 C C . SER B 1 19 ? 6.301 -19.625 0.027 1 98.06 19 SER B C 1
ATOM 2034 O O . SER B 1 19 ? 7.129 -20.516 0.264 1 98.06 19 SER B O 1
ATOM 2036 N N . VAL B 1 20 ? 6.613 -18.391 0.142 1 98.25 20 VAL B N 1
ATOM 2037 C CA . VAL B 1 20 ? 7.895 -17.938 0.665 1 98.25 20 VAL B CA 1
ATOM 2038 C C . VAL B 1 20 ? 7.664 -17.031 1.872 1 98.25 20 VAL B C 1
ATOM 2040 O O . VAL B 1 20 ? 6.77 -16.188 1.858 1 98.25 20 VAL B O 1
ATOM 2043 N N . LEU B 1 21 ? 8.383 -17.219 2.916 1 97.88 21 LEU B N 1
ATOM 2044 C CA . LEU B 1 21 ? 8.398 -16.375 4.105 1 97.88 21 LEU B CA 1
ATOM 2045 C C . LEU B 1 21 ? 9.68 -15.555 4.172 1 97.88 21 LEU B C 1
ATOM 2047 O O . LEU B 1 21 ? 10.773 -16.078 3.99 1 97.88 21 LEU B O 1
ATOM 2051 N N . ILE B 1 22 ? 9.602 -14.289 4.227 1 97.44 22 ILE B N 1
ATOM 2052 C CA . ILE B 1 22 ? 10.703 -13.359 4.457 1 97.44 22 ILE B CA 1
ATOM 2053 C C . ILE B 1 22 ? 10.531 -12.688 5.824 1 97.44 22 ILE B C 1
ATOM 2055 O O . ILE B 1 22 ? 9.547 -11.992 6.062 1 97.44 22 ILE B O 1
ATOM 2059 N N . ARG B 1 23 ? 11.438 -12.836 6.676 1 95.56 23 ARG B N 1
ATOM 2060 C CA . ARG B 1 23 ? 11.328 -12.289 8.023 1 95.56 23 ARG B CA 1
ATOM 2061 C C . ARG B 1 23 ? 12.32 -11.156 8.242 1 95.56 23 ARG B C 1
ATOM 2063 O O . ARG B 1 23 ? 13.531 -11.359 8.133 1 95.56 23 ARG B O 1
ATOM 2070 N N . GLY B 1 24 ? 11.82 -9.922 8.5 1 95.31 24 GLY B N 1
ATOM 2071 C CA . GLY B 1 24 ? 12.609 -8.805 8.992 1 95.31 24 GLY B CA 1
ATOM 2072 C C . GLY B 1 24 ? 12.531 -8.633 10.5 1 95.31 24 GLY B C 1
ATOM 2073 O O . GLY B 1 24 ? 12.016 -9.5 11.203 1 95.31 24 GLY B O 1
ATOM 2074 N N . THR B 1 25 ? 13.109 -7.551 11.055 1 94.56 25 THR B N 1
ATOM 2075 C CA . THR B 1 25 ? 13.117 -7.312 12.492 1 94.56 25 THR B CA 1
ATOM 2076 C C . THR B 1 25 ? 11.758 -6.793 12.961 1 94.56 25 THR B C 1
ATOM 2078 O O . THR B 1 25 ? 11.422 -6.879 14.141 1 94.56 25 THR B O 1
ATOM 2081 N N . ARG B 1 26 ? 10.938 -6.348 12.031 1 94.19 26 ARG B N 1
ATOM 2082 C CA . ARG B 1 26 ? 9.672 -5.734 12.414 1 94.19 26 ARG B CA 1
ATOM 2083 C C . ARG B 1 26 ? 8.492 -6.59 11.961 1 94.19 26 ARG B C 1
A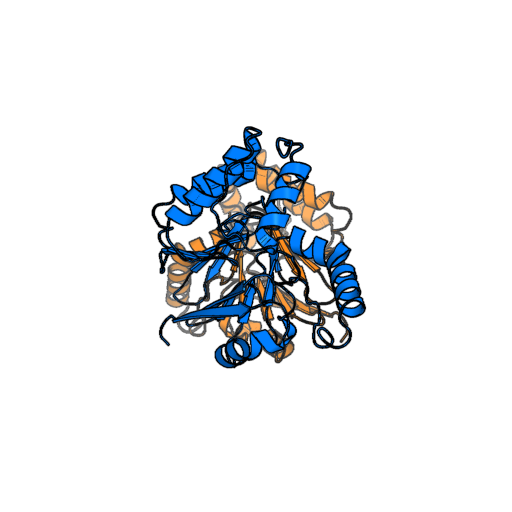TOM 2085 O O . ARG B 1 26 ? 7.535 -6.793 12.711 1 94.19 26 ARG B O 1
ATOM 2092 N N . PHE B 1 27 ? 8.531 -7.062 10.695 1 96.12 27 PHE B N 1
ATOM 2093 C CA . PHE B 1 27 ? 7.422 -7.809 10.102 1 96.12 27 PHE B CA 1
ATOM 2094 C C . PHE B 1 27 ? 7.914 -9.125 9.508 1 96.12 27 PHE B C 1
ATOM 2096 O O . PHE B 1 27 ? 9.094 -9.25 9.164 1 96.12 27 PHE B O 1
ATOM 2103 N N . CYS B 1 28 ? 7.02 -10.047 9.43 1 95.81 28 CYS B N 1
ATOM 2104 C CA . CYS B 1 28 ? 7.156 -11.219 8.578 1 95.81 28 CYS B CA 1
ATOM 2105 C C . CYS B 1 28 ? 6.273 -11.102 7.34 1 95.81 28 CYS B C 1
ATOM 2107 O O . CYS B 1 28 ? 5.133 -10.641 7.43 1 95.81 28 CYS B O 1
ATOM 2109 N N . LEU B 1 29 ? 6.859 -11.438 6.273 1 98.12 29 LEU B N 1
ATOM 2110 C CA . LEU B 1 29 ? 6.086 -11.414 5.035 1 98.12 29 LEU B CA 1
ATOM 2111 C C . LEU B 1 29 ? 5.879 -12.828 4.504 1 98.12 29 LEU B C 1
ATOM 2113 O O . LEU B 1 29 ? 6.816 -13.633 4.465 1 98.12 29 LEU B O 1
ATOM 2117 N N . ILE B 1 30 ? 4.66 -13.117 4.148 1 98.62 30 ILE B N 1
ATOM 2118 C CA . ILE B 1 30 ? 4.316 -14.359 3.457 1 98.62 30 ILE B CA 1
ATOM 2119 C C . ILE B 1 30 ? 3.908 -14.047 2.018 1 98.62 30 ILE B C 1
ATOM 2121 O O . ILE B 1 30 ? 2.988 -13.266 1.783 1 98.62 30 ILE B O 1
ATOM 2125 N N . TRP B 1 31 ? 4.602 -14.625 1.106 1 98.81 31 TRP B N 1
ATOM 2126 C CA . TRP B 1 31 ? 4.289 -14.531 -0.317 1 98.81 31 TRP B CA 1
ATOM 2127 C C . TRP B 1 31 ? 3.434 -15.711 -0.762 1 98.81 31 TRP B C 1
ATOM 2129 O O . TRP B 1 31 ? 3.924 -16.844 -0.868 1 98.81 31 TRP B O 1
ATOM 2139 N N . ASP B 1 32 ? 2.088 -15.414 -1.012 1 98.81 32 ASP B N 1
ATOM 2140 C CA . ASP B 1 32 ? 1.086 -16.422 -1.366 1 98.81 32 ASP B CA 1
ATOM 2141 C C . ASP B 1 32 ? 0.86 -17.391 -0.218 1 98.81 32 ASP B C 1
ATOM 2143 O O . ASP B 1 32 ? 1.756 -17.625 0.598 1 98.81 32 ASP B O 1
ATOM 2147 N N . THR B 1 33 ? -0.342 -17.969 -0.169 1 98.75 33 THR B N 1
ATOM 2148 C CA . THR B 1 33 ? -0.721 -18.734 1.017 1 98.75 33 THR B CA 1
ATOM 2149 C C . THR B 1 33 ? -1.208 -20.125 0.632 1 98.75 33 THR B C 1
ATOM 2151 O O . THR B 1 33 ? -2.076 -20.688 1.299 1 98.75 33 THR B O 1
ATOM 2154 N N . LEU B 1 34 ? -0.795 -20.578 -0.495 1 98.44 34 LEU B N 1
ATOM 2155 C CA . LEU B 1 34 ? -0.972 -21.969 -0.915 1 98.44 34 LEU B CA 1
ATOM 2156 C C . LEU B 1 34 ? -2.453 -22.312 -1.002 1 98.44 34 LEU B C 1
ATOM 2158 O O . LEU B 1 34 ? -3.275 -21.484 -1.386 1 98.44 34 LEU B O 1
ATOM 2162 N N . THR B 1 35 ? -2.846 -23.672 -0.739 1 98.19 35 THR B N 1
ATOM 2163 C CA . THR B 1 35 ? -4.133 -24.188 -1.188 1 98.19 35 THR B CA 1
ATOM 2164 C C . THR B 1 35 ? -5.109 -24.297 -0.02 1 98.19 35 THR B C 1
ATOM 2166 O O . THR B 1 35 ? -6.32 -24.391 -0.226 1 98.19 35 THR B O 1
ATOM 2169 N N . SER B 1 36 ? -4.617 -24.375 1.199 1 97.88 36 SER B N 1
ATOM 2170 C CA . SER B 1 36 ? -5.465 -24.531 2.373 1 97.88 36 SER B CA 1
ATOM 2171 C C . SER B 1 36 ? -4.754 -24.078 3.643 1 97.88 36 SER B C 1
ATOM 2173 O O . SER B 1 36 ? -3.523 -24 3.674 1 97.88 36 SER B O 1
ATOM 2175 N N . PRO B 1 37 ? -5.523 -23.797 4.734 1 98.25 37 PRO B N 1
ATOM 2176 C CA . PRO B 1 37 ? -4.906 -23.406 6.004 1 98.25 37 PRO B CA 1
ATOM 2177 C C . PRO B 1 37 ? -3.941 -24.453 6.547 1 98.25 37 PRO B C 1
ATOM 2179 O O . PRO B 1 37 ? -2.912 -24.109 7.129 1 98.25 37 PRO B O 1
ATOM 2182 N N . ARG B 1 38 ? -4.258 -25.719 6.32 1 97.38 38 ARG B N 1
ATOM 2183 C CA . ARG B 1 38 ? -3.383 -26.781 6.809 1 97.38 38 ARG B CA 1
ATOM 2184 C C . ARG B 1 38 ? -1.998 -26.672 6.18 1 97.38 38 ARG B C 1
ATOM 2186 O O . ARG B 1 38 ? -0.994 -26.984 6.824 1 97.38 38 ARG B O 1
ATOM 2193 N N . ASP B 1 39 ? -1.916 -26.219 4.941 1 97.5 39 ASP B N 1
ATOM 2194 C CA . ASP B 1 39 ? -0.646 -26.078 4.234 1 97.5 39 ASP B CA 1
ATOM 2195 C C . ASP B 1 39 ? 0.203 -24.969 4.828 1 97.5 39 ASP B C 1
ATOM 2197 O O . ASP B 1 39 ? 1.413 -24.906 4.602 1 97.5 39 ASP B O 1
ATOM 2201 N N . MET B 1 40 ? -0.394 -24.062 5.59 1 97.94 40 MET B N 1
ATOM 2202 C CA . MET B 1 40 ? 0.295 -22.875 6.062 1 97.94 40 MET B CA 1
ATOM 2203 C C . MET B 1 40 ? 0.625 -22.984 7.547 1 97.94 40 MET B C 1
ATOM 2205 O O . MET B 1 40 ? 1.085 -22.016 8.164 1 97.94 40 MET B O 1
ATOM 2209 N N . ALA B 1 41 ? 0.436 -24.109 8.141 1 96.75 41 ALA B N 1
ATOM 2210 C CA . ALA B 1 41 ? 0.605 -24.297 9.578 1 96.75 41 ALA B CA 1
ATOM 2211 C C . ALA B 1 41 ? 2.025 -23.953 10.016 1 96.75 41 ALA B C 1
ATOM 2213 O O . ALA B 1 41 ? 2.225 -23.297 11.039 1 96.75 41 ALA B O 1
ATOM 2214 N N . SER B 1 42 ? 2.979 -24.406 9.305 1 95.69 42 SER B N 1
ATOM 2215 C CA . SER B 1 42 ? 4.371 -24.156 9.656 1 95.69 42 SER B CA 1
ATOM 2216 C C . SER B 1 42 ? 4.688 -22.672 9.617 1 95.69 42 SER B C 1
ATOM 2218 O O . SER B 1 42 ? 5.363 -22.156 10.508 1 95.69 42 SER B O 1
ATOM 2220 N N . PHE B 1 43 ? 4.238 -21.969 8.617 1 96.81 43 PHE B N 1
ATOM 2221 C CA . PHE B 1 43 ? 4.48 -20.531 8.508 1 96.81 43 PHE B CA 1
ATOM 2222 C C . PHE B 1 43 ? 3.723 -19.766 9.594 1 96.81 43 PHE B C 1
ATOM 2224 O O . PHE B 1 43 ? 4.215 -18.766 10.117 1 96.81 43 PHE B O 1
ATOM 2231 N N . ALA B 1 44 ? 2.529 -20.234 9.898 1 97.06 44 ALA B N 1
ATOM 2232 C CA . ALA B 1 44 ? 1.779 -19.641 10.992 1 97.06 44 ALA B CA 1
ATOM 2233 C C . ALA B 1 44 ? 2.566 -19.703 12.297 1 97.06 44 ALA B C 1
ATOM 2235 O O . ALA B 1 44 ? 2.598 -18.734 13.062 1 97.06 44 ALA B O 1
ATOM 22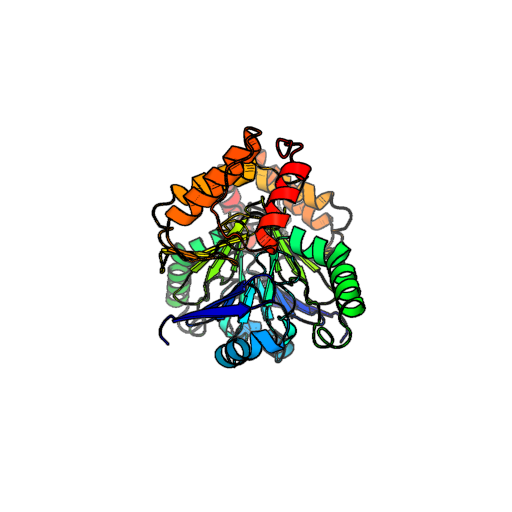36 N N . GLN B 1 45 ? 3.219 -20.781 12.477 1 95.75 45 GLN B N 1
ATOM 2237 C CA . GLN B 1 45 ? 4.016 -20.969 13.688 1 95.75 45 GLN B CA 1
ATOM 2238 C C . GLN B 1 45 ? 5.238 -20.062 13.688 1 95.75 45 GLN B C 1
ATOM 2240 O O . GLN B 1 45 ? 5.566 -19.438 14.703 1 95.75 45 GLN B O 1
ATOM 2245 N N . ILE B 1 46 ? 5.895 -19.984 12.586 1 93.19 46 ILE B N 1
ATOM 2246 C CA . ILE B 1 46 ? 7.105 -19.172 12.477 1 93.19 46 ILE B CA 1
ATOM 2247 C C . ILE B 1 46 ? 6.766 -17.703 12.68 1 93.19 46 ILE B C 1
ATOM 2249 O O . ILE B 1 46 ? 7.535 -16.969 13.297 1 93.19 46 ILE B O 1
ATOM 2253 N N . CYS B 1 47 ? 5.605 -17.266 12.203 1 93.25 47 CYS B N 1
ATOM 2254 C CA . CYS B 1 47 ? 5.227 -15.859 12.242 1 93.25 47 CYS B CA 1
ATOM 2255 C C . CYS B 1 47 ? 4.574 -15.5 13.57 1 93.25 47 CYS B C 1
ATOM 2257 O O . CYS B 1 47 ? 4.262 -14.336 13.82 1 93.25 47 CYS B O 1
ATOM 2259 N N . ALA B 1 48 ? 4.422 -16.531 14.367 1 91.25 48 ALA B N 1
ATOM 2260 C CA . ALA B 1 48 ? 3.732 -16.281 15.633 1 91.25 48 ALA B CA 1
ATOM 2261 C C . ALA B 1 48 ? 4.422 -15.172 16.422 1 91.25 48 ALA B C 1
ATOM 2263 O O . ALA B 1 48 ? 5.641 -15.195 16.594 1 91.25 48 ALA B O 1
ATOM 2264 N N . GLY B 1 49 ? 3.697 -14.125 16.906 1 89.12 49 GLY B N 1
ATOM 2265 C CA . GLY B 1 49 ? 4.215 -13.055 17.734 1 89.12 49 GLY B CA 1
ATOM 2266 C C . GLY B 1 49 ? 4.719 -11.867 16.938 1 89.12 49 GLY B C 1
ATOM 2267 O O . GLY B 1 49 ? 5.164 -10.867 17.516 1 89.12 49 GLY B O 1
ATOM 2268 N N . GLN B 1 50 ? 4.801 -12.016 15.672 1 92.88 50 GLN B N 1
ATOM 2269 C CA . GLN B 1 50 ? 5.195 -10.914 14.797 1 92.88 50 GLN B CA 1
ATOM 2270 C C . GLN B 1 50 ? 4.098 -10.602 13.781 1 92.88 50 GLN B C 1
ATOM 2272 O O . GLN B 1 50 ? 3.447 -11.508 13.258 1 92.88 50 GLN B O 1
ATOM 2277 N N . GLN B 1 51 ? 3.848 -9.336 13.57 1 94.69 51 GLN B N 1
ATOM 2278 C CA . GLN B 1 51 ? 2.842 -8.953 12.578 1 94.69 51 GLN B CA 1
ATOM 2279 C C . GLN B 1 51 ? 3.176 -9.516 11.203 1 94.69 51 GLN B C 1
ATOM 2281 O O . GLN B 1 51 ? 4.281 -9.312 10.695 1 94.69 51 GLN B O 1
ATOM 2286 N N . CYS B 1 52 ? 2.244 -10.211 10.68 1 96.81 52 CYS B N 1
ATOM 2287 C CA . CYS B 1 52 ? 2.428 -10.852 9.383 1 96.81 52 CYS B CA 1
ATOM 2288 C C . CYS B 1 52 ? 1.792 -10.031 8.266 1 96.81 52 CYS B C 1
ATOM 2290 O O . CYS B 1 52 ? 0.627 -9.641 8.367 1 96.81 52 CYS B O 1
ATOM 2292 N N . LEU B 1 53 ? 2.576 -9.711 7.27 1 98.44 53 LEU B N 1
ATOM 2293 C CA . LEU B 1 53 ? 2.08 -9.18 6.004 1 98.44 53 LEU B CA 1
ATOM 2294 C C . LEU B 1 53 ? 1.978 -10.281 4.957 1 98.44 53 LEU B C 1
ATOM 2296 O O . LEU B 1 53 ? 2.992 -10.852 4.543 1 98.44 53 LEU B O 1
ATOM 2300 N N . ALA B 1 54 ? 0.769 -10.641 4.566 1 98.81 54 ALA B N 1
ATOM 2301 C CA . ALA B 1 54 ? 0.572 -11.641 3.52 1 98.81 54 ALA B CA 1
ATOM 2302 C C . ALA B 1 54 ? 0.325 -10.977 2.168 1 98.81 54 ALA B C 1
ATOM 2304 O O . ALA B 1 54 ? -0.577 -10.141 2.033 1 98.81 54 ALA B O 1
ATOM 2305 N N . VAL B 1 55 ? 1.123 -11.297 1.196 1 98.94 55 VAL B N 1
ATOM 2306 C CA . VAL B 1 55 ? 0.974 -10.734 -0.141 1 98.94 55 VAL B CA 1
ATOM 2307 C C . VAL B 1 55 ? 0.468 -11.805 -1.102 1 98.94 55 VAL B C 1
ATOM 2309 O O . VAL B 1 55 ? 1.05 -12.891 -1.193 1 98.94 55 VAL B O 1
ATOM 2312 N N . TYR B 1 56 ? -0.679 -11.516 -1.76 1 98.94 56 TYR B N 1
ATOM 2313 C CA . TYR B 1 56 ? -1.115 -12.352 -2.877 1 98.94 56 TYR B CA 1
ATOM 2314 C C . TYR B 1 56 ? -0.44 -11.914 -4.172 1 98.94 56 TYR B C 1
ATOM 2316 O O . TYR B 1 56 ? -0.606 -10.781 -4.617 1 98.94 56 TYR B O 1
ATOM 2324 N N . SER B 1 57 ? 0.316 -12.844 -4.719 1 98.75 57 SER B N 1
ATOM 2325 C CA . SER B 1 57 ? 0.812 -12.539 -6.059 1 98.75 57 SER B CA 1
ATOM 2326 C C . SER B 1 57 ? -0.337 -12.305 -7.035 1 98.75 57 SER B C 1
ATOM 2328 O O . SER B 1 57 ? -0.273 -11.406 -7.875 1 98.75 57 SER B O 1
ATOM 2330 N N . HIS B 1 58 ? -1.303 -13.148 -6.934 1 98.44 58 HIS B N 1
ATOM 2331 C CA . HIS B 1 58 ? -2.547 -13.039 -7.684 1 98.44 58 HIS B CA 1
ATOM 2332 C C . HIS B 1 58 ? -3.639 -13.914 -7.078 1 98.44 58 HIS B C 1
ATOM 2334 O O . HIS B 1 58 ? -3.391 -14.648 -6.121 1 98.44 58 HIS B O 1
ATOM 2340 N N . ALA B 1 59 ? -4.859 -13.891 -7.672 1 98.56 59 ALA B N 1
ATOM 2341 C CA . ALA B 1 59 ? -6.035 -14.391 -6.961 1 98.56 59 ALA B CA 1
ATOM 2342 C C . ALA B 1 59 ? -6.316 -15.844 -7.312 1 98.56 59 ALA B C 1
ATOM 2344 O O . ALA B 1 59 ? -7.359 -16.391 -6.949 1 98.56 59 ALA B O 1
ATOM 2345 N N . ASP B 1 60 ? -5.422 -16.562 -8.078 1 98 60 ASP B N 1
ATOM 2346 C CA . ASP B 1 60 ? -5.664 -17.969 -8.328 1 98 60 ASP B CA 1
ATOM 2347 C C . ASP B 1 60 ? -5.77 -18.75 -7.023 1 98 60 ASP B C 1
ATOM 2349 O O . ASP B 1 60 ? -5.059 -18.469 -6.059 1 98 60 ASP B O 1
ATOM 2353 N N . TRP B 1 61 ? -6.535 -19.797 -7 1 98.12 61 TRP B N 1
ATOM 2354 C CA . TRP B 1 61 ? -6.98 -20.484 -5.797 1 98.12 61 TRP B CA 1
ATOM 2355 C C . TRP B 1 61 ? -5.793 -21.047 -5.023 1 98.12 61 TRP B C 1
ATOM 2357 O O . TRP B 1 61 ? -5.797 -21.078 -3.791 1 98.12 61 TRP B O 1
ATOM 2367 N N . ASP B 1 62 ? -4.777 -21.484 -5.68 1 98 62 ASP B N 1
ATOM 2368 C CA . ASP B 1 62 ? -3.678 -22.172 -5.016 1 98 62 ASP B CA 1
ATOM 2369 C C . ASP B 1 62 ? -2.689 -21.172 -4.41 1 98 62 ASP B C 1
ATOM 2371 O O . ASP B 1 62 ? -1.671 -21.578 -3.84 1 98 62 ASP B O 1
ATOM 2375 N N . HIS B 1 63 ? -3.014 -19.891 -4.422 1 98.62 63 HIS B N 1
ATOM 2376 C CA . HIS B 1 63 ? -2.137 -18.875 -3.865 1 98.62 63 HIS B CA 1
ATOM 2377 C C . HIS B 1 63 ? -2.826 -18.109 -2.736 1 98.62 63 HIS B C 1
ATOM 2379 O O . HIS B 1 63 ? -2.199 -17.297 -2.057 1 98.62 63 HIS B O 1
ATOM 2385 N N . VAL B 1 64 ? -4.129 -18.344 -2.492 1 98.81 64 VAL B N 1
ATOM 2386 C CA . VAL B 1 64 ? -4.844 -17.391 -1.656 1 98.81 64 VAL B CA 1
ATOM 2387 C C . VAL B 1 64 ? -5.691 -18.125 -0.628 1 98.81 64 VAL B C 1
ATOM 2389 O O . VAL B 1 64 ? -6.367 -17.516 0.197 1 98.81 64 VAL B O 1
ATOM 2392 N N . GLN B 1 65 ? -5.711 -19.469 -0.544 1 98.81 65 GLN B N 1
ATOM 2393 C CA . GLN B 1 65 ? -6.742 -20.188 0.195 1 98.81 65 GLN B CA 1
ATOM 2394 C C . GLN B 1 65 ? -6.234 -20.625 1.564 1 98.81 65 GLN B C 1
ATOM 2396 O O . GLN B 1 65 ? -7.004 -21.125 2.389 1 98.81 65 GLN B O 1
ATOM 2401 N N . GLY B 1 66 ? -4.961 -20.422 1.887 1 98.75 66 GLY B N 1
ATOM 2402 C CA . GLY B 1 66 ? -4.43 -20.859 3.17 1 98.75 66 GLY B CA 1
ATOM 2403 C C . GLY B 1 66 ? -4.344 -19.75 4.191 1 98.75 66 GLY B C 1
ATOM 2404 O O . GLY B 1 66 ? -3.891 -19.953 5.316 1 98.75 66 GLY B O 1
ATOM 2405 N N . THR B 1 67 ? -4.82 -18.594 3.896 1 98.56 67 THR B N 1
ATOM 2406 C CA . THR B 1 67 ? -4.559 -17.375 4.648 1 98.56 67 THR B CA 1
ATOM 2407 C C . THR B 1 67 ? -5.156 -17.469 6.051 1 98.56 67 THR B C 1
ATOM 2409 O O . THR B 1 67 ? -4.621 -16.891 7 1 98.56 67 THR B O 1
ATOM 2412 N N . ALA B 1 68 ? -6.207 -18.219 6.273 1 98.19 68 ALA B N 1
ATOM 2413 C CA . ALA B 1 68 ? -6.941 -18.297 7.535 1 98.19 68 ALA B CA 1
ATOM 2414 C C . ALA B 1 68 ? -6.086 -18.938 8.625 1 98.19 68 ALA B C 1
ATOM 2416 O O . ALA B 1 68 ? -6.434 -18.875 9.805 1 98.19 68 ALA B O 1
ATOM 2417 N N . ALA B 1 69 ? -4.973 -19.578 8.242 1 98.19 69 ALA B N 1
ATOM 2418 C CA . ALA B 1 69 ? -4.062 -20.156 9.227 1 98.19 69 ALA B CA 1
ATOM 2419 C C . ALA B 1 69 ? -3.275 -19.078 9.961 1 98.19 69 ALA B C 1
ATOM 2421 O O . ALA B 1 69 ? -2.738 -19.312 11.039 1 98.19 69 ALA B O 1
ATOM 2422 N N . LEU B 1 70 ? -3.088 -17.922 9.32 1 97.38 70 LEU B N 1
ATOM 2423 C CA . LEU B 1 70 ? -2.256 -16.844 9.852 1 97.38 70 LEU B CA 1
ATOM 2424 C C . LEU B 1 70 ? -3.023 -16.016 10.875 1 97.38 70 LEU B C 1
ATOM 2426 O O . LEU B 1 70 ? -4.215 -15.75 10.695 1 97.38 70 LEU B O 1
ATOM 2430 N N . ASP B 1 71 ? -2.344 -15.586 11.867 1 93.88 71 ASP B N 1
ATOM 2431 C CA . ASP B 1 71 ? -2.969 -14.805 12.938 1 93.88 71 ASP B CA 1
ATOM 2432 C C . ASP B 1 71 ? -3.08 -13.336 12.547 1 93.88 71 ASP B C 1
ATOM 2434 O O . ASP B 1 71 ? -2.082 -12.609 12.547 1 93.88 71 ASP B O 1
ATOM 2438 N N . ASN B 1 72 ? -4.242 -12.867 12.281 1 92.38 72 ASN B N 1
ATOM 2439 C CA . ASN B 1 72 ? -4.605 -11.492 11.984 1 92.38 72 ASN B CA 1
ATOM 2440 C C . ASN B 1 72 ? -3.627 -10.852 11 1 92.38 72 ASN B C 1
ATOM 2442 O O . ASN B 1 72 ? -3.08 -9.781 11.266 1 92.38 72 ASN B O 1
ATOM 2446 N N . PRO B 1 73 ? -3.439 -11.516 9.844 1 96.94 73 PRO B N 1
ATOM 2447 C CA . PRO B 1 73 ? -2.521 -10.938 8.859 1 96.94 73 PRO B CA 1
ATOM 2448 C C . PRO B 1 73 ? -3.068 -9.664 8.219 1 96.94 73 PRO B C 1
ATOM 2450 O O . PRO B 1 73 ? -4.285 -9.461 8.18 1 96.94 73 PRO B O 1
ATOM 2453 N N . VAL B 1 74 ? -2.23 -8.766 7.84 1 98.25 74 VAL B N 1
ATOM 2454 C CA . VAL B 1 74 ? -2.568 -7.727 6.871 1 98.25 74 VAL B CA 1
ATOM 2455 C C . VAL B 1 74 ? -2.338 -8.25 5.453 1 98.25 74 VAL B C 1
ATOM 2457 O O . VAL B 1 74 ? -1.205 -8.562 5.078 1 98.25 74 VAL B O 1
ATOM 2460 N N . VAL B 1 75 ? -3.408 -8.383 4.723 1 98.81 75 VAL B N 1
ATOM 2461 C CA . VAL B 1 75 ? -3.328 -9 3.402 1 98.81 75 VAL B CA 1
ATOM 2462 C C . VAL B 1 75 ? -3.217 -7.914 2.332 1 98.81 75 VAL B C 1
ATOM 2464 O O . VAL B 1 75 ? -4.027 -6.984 2.295 1 98.81 75 VAL B O 1
ATOM 2467 N N . ILE B 1 76 ? -2.209 -8.031 1.474 1 98.94 76 ILE B N 1
ATOM 2468 C CA . ILE B 1 76 ? -1.891 -7.047 0.442 1 98.94 76 ILE B CA 1
ATOM 2469 C C . ILE B 1 76 ? -2.004 -7.695 -0.937 1 98.94 76 ILE B C 1
ATOM 2471 O O . ILE B 1 76 ? -1.582 -8.836 -1.131 1 98.94 76 ILE B O 1
ATOM 2475 N N . GLY B 1 77 ? -2.553 -7.02 -1.907 1 98.88 77 GLY B N 1
ATOM 2476 C CA . GLY B 1 77 ? -2.625 -7.48 -3.285 1 98.88 77 GLY B CA 1
ATOM 2477 C C . GLY B 1 77 ? -2.916 -6.363 -4.27 1 98.88 77 GLY B C 1
ATOM 2478 O O . GLY B 1 77 ? -3.15 -5.223 -3.873 1 98.88 77 GLY B O 1
ATOM 2479 N N . HIS B 1 78 ? -2.873 -6.699 -5.512 1 98.62 78 HIS B N 1
ATOM 2480 C CA . HIS B 1 78 ? -3.275 -5.77 -6.562 1 98.62 78 HIS B CA 1
ATOM 2481 C C . HIS B 1 78 ? -4.766 -5.449 -6.473 1 98.62 78 HIS B C 1
ATOM 2483 O O . HIS B 1 78 ? -5.559 -6.277 -6.027 1 98.62 78 HIS B O 1
ATOM 2489 N N . SER B 1 79 ? -5.152 -4.305 -6.973 1 98.31 79 SER B N 1
ATOM 2490 C CA . SER B 1 79 ? -6.562 -3.92 -6.992 1 98.31 79 SER B CA 1
ATOM 2491 C C . SER B 1 79 ? -7.402 -4.941 -7.754 1 98.31 79 SER B C 1
ATOM 2493 O O . SER B 1 79 ? -8.516 -5.27 -7.34 1 98.31 79 SER B O 1
ATOM 2495 N N . ASP B 1 80 ? -6.883 -5.477 -8.805 1 97.94 80 ASP B N 1
ATOM 2496 C CA . ASP B 1 80 ? -7.602 -6.469 -9.602 1 97.94 80 ASP B CA 1
ATOM 2497 C C . ASP B 1 80 ? -7.727 -7.793 -8.844 1 97.94 80 ASP B C 1
ATOM 2499 O O . ASP B 1 80 ? -8.617 -8.594 -9.125 1 97.94 80 ASP B O 1
ATOM 2503 N N . CYS B 1 81 ? -6.781 -8.039 -7.961 1 98.5 81 CYS B N 1
ATOM 2504 C CA . CYS B 1 81 ? -6.918 -9.211 -7.105 1 98.5 81 CYS B CA 1
ATOM 2505 C C . CYS B 1 81 ? -8.164 -9.109 -6.238 1 98.5 81 CYS B C 1
ATOM 2507 O O . CYS B 1 81 ? -8.945 -10.062 -6.145 1 98.5 81 CYS B O 1
ATOM 2509 N N . ALA B 1 82 ? -8.367 -7.945 -5.617 1 98.5 82 ALA B N 1
ATOM 2510 C CA . ALA B 1 82 ? -9.578 -7.719 -4.832 1 98.5 82 ALA B CA 1
ATOM 2511 C C . ALA B 1 82 ? -10.828 -7.898 -5.684 1 98.5 82 ALA B C 1
ATOM 2513 O O . ALA B 1 82 ? -11.82 -8.484 -5.23 1 98.5 82 ALA B O 1
ATOM 2514 N N . ARG B 1 83 ? -10.812 -7.387 -6.891 1 97.88 83 ARG B N 1
ATOM 2515 C CA . ARG B 1 83 ? -11.945 -7.523 -7.809 1 97.88 83 ARG B CA 1
ATOM 2516 C C . ARG B 1 83 ? -12.234 -8.992 -8.102 1 97.88 83 ARG B C 1
ATOM 2518 O O . ARG B 1 83 ? -13.391 -9.414 -8.117 1 97.88 83 ARG B O 1
ATOM 2525 N N . ARG B 1 84 ? -11.195 -9.773 -8.281 1 98.06 84 ARG B N 1
ATOM 2526 C CA . ARG B 1 84 ? -11.367 -11.195 -8.586 1 98.06 84 ARG B CA 1
ATOM 2527 C C . ARG B 1 84 ? -11.914 -11.945 -7.375 1 98.06 84 ARG B C 1
ATOM 2529 O O . ARG B 1 84 ? -12.664 -12.914 -7.527 1 98.06 84 ARG B O 1
ATOM 2536 N N . PHE B 1 85 ? -11.531 -11.531 -6.211 1 98.62 85 PHE B N 1
ATOM 2537 C CA . PHE B 1 85 ? -12.141 -12.094 -5.016 1 98.62 85 PHE B CA 1
ATOM 2538 C C . PHE B 1 85 ? -13.641 -11.844 -5.004 1 98.62 85 PHE B C 1
ATOM 2540 O O . PHE B 1 85 ? -14.422 -12.711 -4.594 1 98.62 85 PHE B O 1
ATOM 2547 N N . GLU B 1 86 ? -14.047 -10.711 -5.484 1 97.25 86 GLU B N 1
ATOM 2548 C CA . GLU B 1 86 ? -15.461 -10.328 -5.492 1 97.25 86 GLU B CA 1
ATOM 2549 C C . GLU B 1 86 ? -16.234 -11.117 -6.535 1 97.25 86 GLU B C 1
ATOM 2551 O O . GLU B 1 86 ? -17.375 -11.523 -6.289 1 97.25 86 GLU B O 1
ATOM 2556 N N . VAL B 1 87 ? -15.609 -11.469 -7.645 1 97.25 87 VAL B N 1
ATOM 2557 C CA . VAL B 1 87 ? -16.438 -11.898 -8.766 1 97.25 87 VAL B CA 1
ATOM 2558 C C . VAL B 1 87 ? -16.188 -13.383 -9.055 1 97.25 87 VAL B C 1
ATOM 2560 O O . VAL B 1 87 ? -17.031 -14.047 -9.672 1 97.25 87 VAL B O 1
ATOM 2563 N N . GLU B 1 88 ? -15.062 -13.969 -8.594 1 96.62 88 GLU B N 1
ATOM 2564 C CA . GLU B 1 88 ? -14.797 -15.305 -9.109 1 96.62 88 GLU B CA 1
ATOM 2565 C C . GLU B 1 88 ? -14.32 -16.234 -8 1 96.62 88 GLU B C 1
ATOM 2567 O O . GLU B 1 88 ? -14.562 -17.453 -8.055 1 96.62 88 GLU B O 1
ATOM 2572 N N . ALA B 1 89 ? -13.664 -15.727 -6.949 1 97.94 89 ALA B N 1
ATOM 2573 C CA . ALA B 1 89 ? -13.023 -16.578 -5.953 1 97.94 89 ALA B CA 1
ATOM 2574 C C . ALA B 1 89 ? -14.047 -17.469 -5.25 1 97.94 89 ALA B C 1
ATOM 2576 O O . ALA B 1 89 ? -13.797 -18.656 -5.031 1 97.94 89 ALA B O 1
ATOM 2577 N N . GLY B 1 90 ? -15.18 -16.922 -4.887 1 98.12 90 GLY B N 1
ATOM 2578 C CA . GLY B 1 90 ? -16.219 -17.688 -4.227 1 98.12 90 GLY B CA 1
ATOM 2579 C C . GLY B 1 90 ? -16.734 -18.859 -5.059 1 98.12 90 GLY B C 1
ATOM 2580 O O . GLY B 1 90 ? -16.875 -19.969 -4.555 1 98.12 90 GLY B O 1
ATOM 2581 N N . GLN B 1 91 ? -17.031 -18.594 -6.328 1 98.31 91 GLN B N 1
ATOM 2582 C CA . GLN B 1 91 ? -17.531 -19.641 -7.219 1 98.31 91 GLN B CA 1
ATOM 2583 C C . GLN B 1 91 ? -16.469 -20.719 -7.441 1 98.31 91 GLN B C 1
ATOM 2585 O O . GLN B 1 91 ? -16.781 -21.906 -7.492 1 98.31 91 GLN B O 1
ATOM 2590 N N . THR B 1 92 ? -15.219 -20.297 -7.578 1 98.31 92 THR B N 1
ATOM 2591 C CA . THR B 1 92 ? -14.125 -21.25 -7.742 1 98.31 92 THR B CA 1
ATOM 2592 C C . THR B 1 92 ? -14.055 -22.203 -6.551 1 98.31 92 THR B C 1
ATOM 2594 O O . THR B 1 92 ? -13.977 -23.422 -6.727 1 98.31 92 THR B O 1
ATOM 2597 N N . LEU B 1 93 ? -14.094 -21.672 -5.344 1 98.5 93 LEU B N 1
ATOM 2598 C CA . LEU B 1 93 ? -14.047 -22.5 -4.145 1 98.5 93 LEU B CA 1
ATOM 2599 C C . LEU B 1 93 ? -15.25 -23.422 -4.082 1 98.5 93 LEU B C 1
ATOM 2601 O O . LEU B 1 93 ? -15.109 -24.609 -3.756 1 98.5 93 LEU B O 1
ATOM 2605 N N . ALA B 1 94 ? -16.438 -22.969 -4.426 1 98.25 94 ALA B N 1
ATOM 2606 C CA . ALA B 1 94 ? -17.641 -23.781 -4.418 1 98.25 94 ALA B CA 1
ATOM 2607 C C . ALA B 1 94 ? -17.516 -24.953 -5.375 1 98.25 94 ALA B C 1
ATOM 2609 O O . ALA B 1 94 ? -17.906 -26.078 -5.043 1 98.25 94 ALA B O 1
ATOM 2610 N N . ASP B 1 95 ? -17.016 -24.688 -6.547 1 98.25 95 ASP B N 1
ATOM 2611 C CA . ASP B 1 95 ? -16.812 -25.734 -7.535 1 98.25 95 ASP B CA 1
ATOM 2612 C C . ASP B 1 95 ? -15.828 -26.781 -7.023 1 98.25 95 ASP B C 1
ATOM 2614 O O . ASP B 1 95 ? -16.031 -27.984 -7.234 1 98.25 95 ASP B O 1
ATOM 2618 N N . MET B 1 96 ? -14.781 -26.297 -6.398 1 97.62 96 MET B N 1
ATOM 2619 C CA . MET B 1 96 ? -13.797 -27.219 -5.832 1 97.62 96 MET B CA 1
ATOM 2620 C C . MET B 1 96 ? -14.414 -28.094 -4.746 1 97.62 96 MET B C 1
ATOM 2622 O O . MET B 1 96 ? -14.18 -29.297 -4.703 1 97.62 96 MET B O 1
ATOM 2626 N N . GLN B 1 97 ? -15.156 -27.5 -3.895 1 97.62 97 GLN B N 1
ATOM 2627 C CA . GLN B 1 97 ? -15.82 -28.219 -2.811 1 97.62 97 GLN B CA 1
ATOM 2628 C C . GLN B 1 97 ? -16.797 -29.25 -3.355 1 97.62 97 GLN B C 1
ATOM 2630 O O . GLN B 1 97 ? -16.938 -30.344 -2.793 1 97.62 97 GLN B O 1
ATOM 2635 N N . ALA B 1 98 ? -17.5 -28.891 -4.457 1 97.94 98 ALA B N 1
ATOM 2636 C CA . ALA B 1 98 ? -18.438 -29.828 -5.094 1 97.94 98 ALA B CA 1
ATOM 2637 C C . ALA B 1 98 ? -17.688 -31.016 -5.688 1 97.94 98 ALA B C 1
ATOM 2639 O O . ALA B 1 98 ? -18.172 -32.156 -5.617 1 97.94 98 ALA B O 1
ATOM 2640 N N . ARG B 1 99 ? -16.547 -30.781 -6.238 1 97.06 99 ARG B N 1
ATOM 2641 C CA . ARG B 1 99 ? -15.758 -31.844 -6.883 1 97.06 99 ARG B CA 1
ATOM 2642 C C . ARG B 1 99 ? -15.094 -32.719 -5.844 1 97.06 99 ARG B C 1
ATOM 2644 O O . ARG B 1 99 ? -14.922 -33.938 -6.07 1 97.06 99 ARG B O 1
ATOM 2651 N N . GLU B 1 100 ? -14.641 -32.094 -4.762 1 96.25 100 GLU B N 1
ATOM 2652 C CA . GLU B 1 100 ? -13.961 -32.844 -3.699 1 96.25 100 GLU B CA 1
ATOM 2653 C C . GLU B 1 100 ? -14.531 -32.5 -2.328 1 96.25 100 GLU B C 1
ATOM 2655 O O . GLU B 1 100 ? -13.875 -31.797 -1.54 1 96.25 100 GLU B O 1
ATOM 2660 N N . PRO B 1 101 ? -15.625 -33.156 -1.993 1 95.06 101 PRO B N 1
ATOM 2661 C CA . PRO B 1 101 ? -16.281 -32.812 -0.721 1 95.06 101 PRO B CA 1
ATOM 2662 C C . PRO B 1 101 ? -15.375 -33.062 0.484 1 95.06 101 PRO B C 1
ATOM 2664 O O . PRO B 1 101 ? -14.656 -34.094 0.523 1 95.06 101 PRO B O 1
ATOM 2667 N N . GLY B 1 102 ? -15.336 -32.094 1.406 1 95.81 102 GLY B N 1
ATOM 2668 C CA . GLY B 1 102 ? -14.594 -32.219 2.648 1 95.81 102 GLY B CA 1
ATOM 2669 C C . GLY B 1 102 ? -13.18 -31.688 2.568 1 95.81 102 GLY B C 1
ATOM 2670 O O . GLY B 1 102 ? -12.625 -31.234 3.576 1 95.81 102 GLY B O 1
ATOM 2671 N N . LYS B 1 103 ? -12.57 -31.656 1.427 1 95.12 103 LYS B N 1
ATOM 2672 C CA . LYS B 1 103 ? -11.148 -31.344 1.265 1 95.12 103 LYS B CA 1
ATOM 2673 C C . LYS B 1 103 ? -10.883 -29.859 1.531 1 95.12 103 LYS B C 1
ATOM 2675 O O . LYS B 1 103 ? -9.828 -29.5 2.066 1 95.12 103 LYS B O 1
ATOM 2680 N N . TRP B 1 104 ? -11.82 -29.062 1.18 1 97.38 104 TRP B N 1
ATOM 2681 C CA . TRP B 1 104 ? -11.594 -27.625 1.181 1 97.38 104 TRP B CA 1
ATOM 2682 C C . TRP B 1 104 ? -12.43 -26.938 2.252 1 97.38 104 TRP B C 1
ATOM 2684 O O . TRP B 1 104 ? -12.633 -25.719 2.209 1 97.38 104 TRP B O 1
ATOM 2694 N N . ASP B 1 105 ? -12.914 -27.672 3.248 1 96.06 105 ASP B N 1
ATOM 2695 C CA . ASP B 1 105 ? -13.867 -27.172 4.234 1 96.06 105 ASP B CA 1
ATOM 2696 C C . ASP B 1 105 ? -13.234 -26.109 5.125 1 96.06 105 ASP B C 1
ATOM 2698 O O . ASP B 1 105 ? -13.93 -25.219 5.625 1 96.06 105 ASP B O 1
ATOM 2702 N N . GLU B 1 106 ? -11.93 -26.141 5.273 1 97.31 106 GLU B N 1
ATOM 2703 C CA . GLU B 1 106 ? -11.25 -25.219 6.18 1 97.31 106 GLU B CA 1
ATOM 2704 C C . GLU B 1 106 ? -10.922 -23.906 5.484 1 97.31 106 GLU B C 1
ATOM 2706 O O . GLU B 1 106 ? -10.5 -22.938 6.133 1 97.31 106 GLU B O 1
ATOM 2711 N N . VAL B 1 107 ? -11.102 -23.875 4.199 1 98.5 107 VAL B N 1
ATOM 2712 C CA . VAL B 1 107 ? -10.734 -22.688 3.441 1 98.5 107 VAL B CA 1
ATOM 2713 C C . VAL B 1 107 ? -11.695 -21.547 3.768 1 98.5 107 VAL B C 1
ATOM 2715 O O . VAL B 1 107 ? -12.914 -21.734 3.748 1 98.5 107 VAL B O 1
ATOM 2718 N N . LYS B 1 108 ? -11.219 -20.422 4.156 1 98.25 108 LYS B N 1
ATOM 2719 C CA . LYS B 1 108 ? -11.914 -19.141 4.254 1 98.25 108 LYS B CA 1
ATOM 2720 C C . LYS B 1 108 ? -11.273 -18.094 3.348 1 98.25 108 LYS B C 1
ATOM 2722 O O . LYS B 1 108 ? -10.086 -17.781 3.492 1 98.25 108 LYS B O 1
ATOM 2727 N N . LEU B 1 109 ? -12.016 -17.594 2.451 1 98.69 109 LEU B N 1
ATOM 2728 C CA . LEU B 1 109 ? -11.492 -16.594 1.526 1 98.69 109 LEU B CA 1
ATOM 2729 C C . LEU B 1 109 ? -11.336 -15.242 2.219 1 98.69 109 LEU B C 1
ATOM 2731 O O . LEU B 1 109 ? -12.312 -14.695 2.746 1 98.69 109 LEU B O 1
ATOM 2735 N N . ILE B 1 110 ? -10.164 -14.727 2.262 1 98.5 110 ILE B N 1
ATOM 2736 C CA . ILE B 1 110 ? -9.844 -13.438 2.859 1 98.5 110 ILE B CA 1
ATOM 2737 C C . ILE B 1 110 ? -9.297 -12.492 1.79 1 98.5 110 ILE B C 1
ATOM 2739 O O . ILE B 1 110 ? -8.148 -12.633 1.357 1 98.5 110 ILE B O 1
ATOM 2743 N N . PRO B 1 111 ? -10.117 -11.594 1.307 1 98.62 111 PRO B N 1
ATOM 2744 C CA . PRO B 1 111 ? -9.641 -10.672 0.275 1 98.62 111 PRO B CA 1
ATOM 2745 C C . PRO B 1 111 ? -8.531 -9.742 0.776 1 98.62 111 PRO B C 1
ATOM 2747 O O . PRO B 1 111 ? -8.344 -9.602 1.987 1 98.62 111 PRO B O 1
ATOM 2750 N N . PRO B 1 112 ? -7.812 -9.125 -0.14 1 98.81 112 PRO B N 1
ATOM 2751 C CA . PRO B 1 112 ? -6.809 -8.148 0.289 1 98.81 112 PRO B CA 1
ATOM 2752 C C . PRO B 1 112 ? -7.406 -7 1.103 1 98.81 112 PRO B C 1
ATOM 2754 O O . PRO B 1 112 ? -8.492 -6.516 0.783 1 98.81 112 PRO B O 1
ATOM 2757 N N . HIS B 1 113 ? -6.664 -6.652 2.139 1 98.56 113 HIS B N 1
ATOM 2758 C CA . HIS B 1 113 ? -7.027 -5.5 2.951 1 98.56 113 HIS B CA 1
ATOM 2759 C C . HIS B 1 113 ? -6.465 -4.211 2.363 1 98.56 113 HIS B C 1
ATOM 2761 O O . HIS B 1 113 ? -7.059 -3.141 2.514 1 98.56 113 HIS B O 1
ATOM 2767 N N . ILE B 1 114 ? -5.262 -4.301 1.834 1 98.88 114 ILE B N 1
ATOM 2768 C CA . ILE B 1 114 ? -4.551 -3.199 1.195 1 98.88 114 ILE B CA 1
ATOM 2769 C C . ILE B 1 114 ? -4.367 -3.498 -0.291 1 98.88 114 ILE B C 1
ATOM 2771 O O . ILE B 1 114 ? -3.83 -4.547 -0.658 1 98.88 114 ILE B O 1
ATOM 2775 N N . THR B 1 115 ? -4.828 -2.6 -1.16 1 98.88 115 THR B N 1
ATOM 2776 C CA . THR B 1 115 ? -4.688 -2.799 -2.598 1 98.88 115 THR B CA 1
ATOM 2777 C C . THR B 1 115 ? -4.035 -1.586 -3.252 1 98.88 115 THR B C 1
ATOM 2779 O O . THR B 1 115 ? -4.121 -0.471 -2.732 1 98.88 115 THR B O 1
ATOM 2782 N N . PHE B 1 116 ? -3.379 -1.782 -4.238 1 98.56 116 PHE B N 1
ATOM 2783 C CA . PHE B 1 116 ? -2.664 -0.771 -5.008 1 98.56 116 PHE B CA 1
ATOM 2784 C C . PHE B 1 116 ? -2.559 -1.179 -6.473 1 98.56 116 PHE B C 1
ATOM 2786 O O . PHE B 1 116 ? -2.977 -2.275 -6.848 1 98.56 116 PHE B O 1
ATOM 2793 N N . GLU B 1 117 ? -2.109 -0.09 -7.211 1 96.88 117 GLU B N 1
ATOM 2794 C CA . GLU B 1 117 ? -1.768 -0.335 -8.609 1 96.88 117 GLU B CA 1
ATOM 2795 C C . GLU B 1 117 ? -0.305 0 -8.883 1 96.88 117 GLU B C 1
ATOM 2797 O O . GLU B 1 117 ? 0.306 0.786 -8.156 1 96.88 117 GLU B O 1
ATOM 2802 N N . GLY B 1 118 ? 0.33 -0.628 -9.633 1 96.44 118 GLY B N 1
ATOM 2803 C CA . GLY B 1 118 ? 1.681 -0.312 -10.07 1 96.44 118 GLY B CA 1
ATOM 2804 C C . GLY B 1 118 ? 2.752 -0.886 -9.156 1 96.44 118 GLY B C 1
ATOM 2805 O O . GLY B 1 118 ? 3.205 -2.014 -9.359 1 96.44 118 GLY B O 1
ATOM 2806 N N . ARG B 1 119 ? 3.1 0.042 -8.039 1 98.06 119 ARG B N 1
ATOM 2807 C CA . ARG B 1 119 ? 4.199 -0.359 -7.164 1 98.06 119 ARG B CA 1
ATOM 2808 C C . ARG B 1 119 ? 3.879 -0.052 -5.707 1 98.06 119 ARG B C 1
ATOM 2810 O O . ARG B 1 119 ? 3.166 0.909 -5.41 1 98.06 119 ARG B O 1
ATOM 2817 N N . LEU B 1 120 ? 4.359 -0.832 -4.828 1 98.69 120 LEU B N 1
ATOM 2818 C CA . LEU B 1 120 ? 4.281 -0.687 -3.377 1 98.69 120 LEU B CA 1
ATOM 2819 C C . LEU B 1 120 ? 5.535 -1.236 -2.707 1 98.69 120 LEU B C 1
ATOM 2821 O O . LEU B 1 120 ? 5.996 -2.33 -3.043 1 98.69 120 LEU B O 1
ATOM 2825 N N . ASP B 1 121 ? 6.117 -0.477 -1.827 1 98.81 121 ASP B N 1
ATOM 2826 C CA . ASP B 1 121 ? 7.301 -0.935 -1.11 1 98.81 121 ASP B CA 1
ATOM 2827 C C . ASP B 1 121 ? 6.984 -1.21 0.357 1 98.81 121 ASP B C 1
ATOM 2829 O O . ASP B 1 121 ? 6.23 -0.464 0.985 1 98.81 121 ASP B O 1
ATOM 2833 N N . LEU B 1 122 ? 7.539 -2.234 0.917 1 98.81 122 LEU B N 1
ATOM 2834 C CA . LEU B 1 122 ? 7.41 -2.652 2.309 1 98.81 122 LEU B CA 1
ATOM 2835 C C . LEU B 1 122 ? 8.766 -2.664 3 1 98.81 122 LEU B C 1
ATOM 2837 O O . LEU B 1 122 ? 9.719 -3.266 2.496 1 98.81 122 LEU B O 1
ATOM 2841 N N . ASP B 1 123 ? 8.914 -2.01 4.105 1 98.31 123 ASP B N 1
ATOM 2842 C CA . ASP B 1 123 ? 10.062 -2.139 4.992 1 98.31 123 ASP B CA 1
ATOM 2843 C C . ASP B 1 123 ? 9.781 -3.125 6.121 1 98.31 123 ASP B C 1
ATOM 2845 O O . ASP B 1 123 ? 9.031 -2.818 7.047 1 98.31 123 ASP B O 1
ATOM 2849 N N . LEU B 1 124 ? 10.375 -4.258 6.086 1 97.44 124 LEU B N 1
ATOM 2850 C CA . LEU B 1 124 ? 10.133 -5.309 7.066 1 97.44 124 LEU B CA 1
ATOM 2851 C C . LEU B 1 124 ? 11.031 -5.137 8.281 1 97.44 124 LEU B C 1
ATOM 2853 O O . LEU B 1 124 ? 10.961 -5.922 9.234 1 97.44 124 LEU B O 1
ATOM 2857 N N . GLY B 1 125 ? 11.828 -4.016 8.312 1 96.31 125 GLY B N 1
ATOM 2858 C CA . GLY B 1 125 ? 12.891 -3.893 9.297 1 96.31 125 GLY B CA 1
ATOM 2859 C C . GLY B 1 125 ? 14.188 -4.547 8.859 1 96.31 125 GLY B C 1
ATOM 2860 O O . GLY B 1 125 ? 14.445 -5.703 9.195 1 96.31 125 GLY B O 1
ATOM 2861 N N . GLY B 1 126 ? 15.047 -3.865 8.078 1 94.88 126 GLY B N 1
ATOM 2862 C CA . GLY B 1 126 ? 16.328 -4.375 7.59 1 94.88 126 GLY B CA 1
ATOM 2863 C C . GLY B 1 126 ? 16.234 -4.957 6.191 1 94.88 126 GLY B C 1
ATOM 2864 O O . GLY B 1 126 ? 17.25 -5.125 5.523 1 94.88 126 GLY B O 1
ATOM 2865 N N . LEU B 1 127 ? 15.031 -5.328 5.777 1 96.69 127 LEU B N 1
ATOM 2866 C CA . LEU B 1 127 ? 14.781 -5.84 4.434 1 96.69 127 LEU B CA 1
ATOM 2867 C C . LEU B 1 127 ? 13.648 -5.066 3.762 1 96.69 127 LEU B C 1
ATOM 2869 O O . LEU B 1 127 ? 12.648 -4.746 4.402 1 96.69 127 LEU B O 1
ATOM 2873 N N . THR B 1 128 ? 13.859 -4.805 2.52 1 97.56 128 THR B N 1
ATOM 2874 C CA . THR B 1 128 ? 12.836 -4.133 1.725 1 97.56 128 THR B CA 1
ATOM 2875 C C . THR B 1 128 ? 12.211 -5.098 0.72 1 97.56 128 THR B C 1
ATOM 2877 O O . THR B 1 128 ? 12.914 -5.891 0.092 1 97.56 128 THR B O 1
ATOM 2880 N N . VAL B 1 129 ? 10.914 -5.062 0.631 1 98.62 129 VAL B N 1
ATOM 2881 C CA . VAL B 1 129 ? 10.203 -5.797 -0.411 1 98.62 129 VAL B CA 1
ATOM 2882 C C . VAL B 1 129 ? 9.516 -4.816 -1.357 1 98.62 129 VAL B C 1
ATOM 2884 O O . VAL B 1 129 ? 8.656 -4.035 -0.938 1 98.62 129 VAL B O 1
ATOM 2887 N N . GLN B 1 130 ? 9.922 -4.871 -2.578 1 98.81 130 GLN B N 1
ATOM 2888 C CA . GLN B 1 130 ? 9.305 -4.035 -3.607 1 98.81 130 GLN B CA 1
ATOM 2889 C C . GLN B 1 130 ? 8.305 -4.832 -4.434 1 98.81 130 GLN B C 1
ATOM 2891 O O . GLN B 1 130 ? 8.68 -5.754 -5.16 1 98.81 130 GLN B O 1
ATOM 2896 N N . LEU B 1 131 ? 7.035 -4.516 -4.301 1 98.88 131 LEU B N 1
ATOM 2897 C CA . LEU B 1 131 ? 5.992 -5.156 -5.094 1 98.88 131 LEU B CA 1
ATOM 2898 C C . LEU B 1 131 ? 5.766 -4.402 -6.402 1 98.88 131 LEU B C 1
ATOM 2900 O O . LEU B 1 131 ? 5.637 -3.176 -6.402 1 98.88 131 LEU B O 1
ATOM 2904 N N . HIS B 1 132 ? 5.73 -5.109 -7.441 1 98.5 132 HIS B N 1
ATOM 2905 C CA . HIS B 1 132 ? 5.516 -4.543 -8.766 1 98.5 132 HIS B CA 1
ATOM 2906 C C . HIS B 1 132 ? 4.387 -5.262 -9.5 1 98.5 132 HIS B C 1
ATOM 2908 O O . HIS B 1 132 ? 4.336 -6.492 -9.516 1 98.5 132 HIS B O 1
ATOM 2914 N N . SER B 1 133 ? 3.504 -4.438 -10.078 1 97.81 133 SER B N 1
ATOM 2915 C CA . SER B 1 133 ? 2.555 -5.027 -11.016 1 97.81 133 SER B CA 1
ATOM 2916 C C . SER B 1 133 ? 3.266 -5.578 -12.25 1 97.81 133 SER B C 1
ATOM 2918 O O . SER B 1 133 ? 4.18 -4.941 -12.781 1 97.81 133 SER B O 1
ATOM 2920 N N . LEU B 1 134 ? 2.932 -6.715 -12.617 1 96.62 134 LEU B N 1
ATOM 2921 C CA . LEU B 1 134 ? 3.422 -7.352 -13.836 1 96.62 134 LEU B CA 1
ATOM 2922 C C . LEU B 1 134 ? 2.307 -8.117 -14.539 1 96.62 134 LEU B C 1
ATOM 2924 O O . LEU B 1 134 ? 2.258 -9.352 -14.469 1 96.62 134 LEU B O 1
ATOM 2928 N N . PRO B 1 135 ? 1.445 -7.32 -15.188 1 89.31 135 PRO B N 1
ATOM 2929 C CA . PRO B 1 135 ? 0.359 -8.016 -15.883 1 89.31 135 PRO B CA 1
ATOM 2930 C C . PRO B 1 135 ? 0.867 -9.031 -16.906 1 89.31 135 PRO B C 1
ATOM 2932 O O . PRO B 1 135 ? 1.857 -8.773 -17.594 1 89.31 135 PRO B O 1
ATOM 2935 N N . GLY B 1 136 ? 0.279 -10.227 -16.984 1 89.56 136 GLY B N 1
ATOM 2936 C CA . GLY B 1 136 ? 0.641 -11.344 -17.828 1 89.56 136 GLY B CA 1
ATOM 2937 C C . GLY B 1 136 ? -0.263 -12.547 -17.656 1 89.56 136 GLY B C 1
ATOM 2938 O O . GLY B 1 136 ? -1.367 -12.594 -18.203 1 89.56 136 GLY B O 1
ATOM 2939 N N . HIS B 1 137 ? 0.193 -13.398 -16.734 1 89.81 137 HIS B N 1
ATOM 2940 C CA . HIS B 1 137 ? -0.597 -14.57 -16.391 1 89.81 137 HIS B CA 1
ATOM 2941 C C . HIS B 1 137 ? -2.039 -14.195 -16.078 1 89.81 137 HIS B C 1
ATOM 2943 O O . HIS B 1 137 ? -2.975 -14.766 -16.641 1 89.81 137 HIS B O 1
ATOM 2949 N N . THR B 1 138 ? -2.135 -13.227 -15.273 1 94.56 138 THR B N 1
ATOM 2950 C CA . THR B 1 138 ? -3.396 -12.555 -14.977 1 94.56 138 THR B CA 1
ATOM 2951 C C . THR B 1 138 ? -3.182 -11.055 -14.797 1 94.56 138 THR B C 1
ATOM 2953 O O . THR B 1 138 ? -2.061 -10.609 -14.547 1 94.56 138 THR B O 1
ATOM 2956 N N . PRO B 1 139 ? -4.254 -10.297 -14.984 1 94.38 139 PRO B N 1
ATOM 2957 C CA . PRO B 1 139 ? -4.102 -8.844 -14.867 1 94.38 139 PRO B CA 1
ATOM 2958 C C . PRO B 1 139 ? -3.666 -8.406 -13.469 1 94.38 139 PRO B C 1
ATOM 2960 O O . PRO B 1 139 ? -3.107 -7.32 -13.305 1 94.38 139 PRO B O 1
ATOM 2963 N N . ASP B 1 140 ? -3.869 -9.234 -12.461 1 96.94 140 ASP B N 1
ATOM 2964 C CA . ASP B 1 140 ? -3.604 -8.867 -11.07 1 96.94 140 ASP B CA 1
ATOM 2965 C C . ASP B 1 140 ? -2.227 -9.359 -10.625 1 96.94 140 ASP B C 1
ATOM 2967 O O . ASP B 1 140 ? -1.88 -9.258 -9.445 1 96.94 140 ASP B O 1
ATOM 2971 N N . THR B 1 141 ? -1.425 -9.836 -11.516 1 97.69 141 THR B N 1
ATOM 2972 C CA . THR B 1 141 ? -0.167 -10.477 -11.156 1 97.69 141 THR B CA 1
ATOM 2973 C C . THR B 1 141 ? 0.82 -9.461 -10.594 1 97.69 141 THR B C 1
ATOM 2975 O O . THR B 1 141 ? 1.018 -8.391 -11.172 1 97.69 141 THR B O 1
ATOM 2978 N N . LEU B 1 142 ? 1.385 -9.797 -9.445 1 98.5 142 LEU B N 1
ATOM 2979 C CA . LEU B 1 142 ? 2.479 -9.07 -8.805 1 98.5 142 LEU B CA 1
ATOM 2980 C C . LEU B 1 142 ? 3.754 -9.906 -8.797 1 98.5 142 LEU B C 1
ATOM 2982 O O . LEU B 1 142 ? 3.695 -11.141 -8.773 1 98.5 142 LEU B O 1
ATOM 2986 N N . VAL B 1 143 ? 4.883 -9.234 -8.805 1 98.62 143 VAL B N 1
ATOM 2987 C CA . VAL B 1 143 ? 6.16 -9.82 -8.414 1 98.62 143 VAL B CA 1
ATOM 2988 C C . VAL B 1 143 ? 6.766 -9.023 -7.258 1 98.62 143 VAL B C 1
ATOM 2990 O O . VAL B 1 143 ? 6.387 -7.879 -7.02 1 98.62 143 VAL B O 1
ATOM 2993 N N . ALA B 1 144 ? 7.656 -9.609 -6.5 1 98.75 144 ALA B N 1
ATOM 2994 C CA . ALA B 1 144 ? 8.32 -8.969 -5.371 1 98.75 144 ALA B CA 1
ATOM 2995 C C . ALA B 1 144 ? 9.836 -9.039 -5.516 1 98.75 144 ALA B C 1
ATOM 2997 O O . ALA B 1 144 ? 10.398 -10.117 -5.707 1 98.75 144 ALA B O 1
ATOM 2998 N N . PHE B 1 145 ? 10.445 -7.91 -5.484 1 98.69 145 PHE B N 1
ATOM 2999 C CA . PHE B 1 145 ? 11.898 -7.828 -5.531 1 98.69 145 PHE B CA 1
ATOM 3000 C C . PHE B 1 145 ? 12.461 -7.449 -4.164 1 98.69 145 PHE B C 1
ATOM 3002 O O . PHE B 1 145 ? 12 -6.496 -3.537 1 98.69 145 PHE B O 1
ATOM 3009 N N . ILE B 1 146 ? 13.367 -8.242 -3.635 1 98.06 146 ILE B N 1
ATOM 3010 C CA . ILE B 1 146 ? 14.086 -7.988 -2.389 1 98.06 146 ILE B CA 1
ATOM 3011 C C . ILE B 1 146 ? 15.547 -7.676 -2.688 1 98.06 146 ILE B C 1
ATOM 3013 O O . ILE B 1 146 ? 16.375 -8.586 -2.824 1 98.06 146 ILE B O 1
ATOM 3017 N N . PRO B 1 147 ? 15.875 -6.406 -2.73 1 97.5 147 PRO B N 1
ATOM 3018 C CA . PRO B 1 147 ? 17.219 -6.016 -3.148 1 97.5 147 PRO B CA 1
ATOM 3019 C C . PRO B 1 147 ? 18.312 -6.609 -2.262 1 97.5 147 PRO B C 1
ATOM 3021 O O . PRO B 1 147 ? 19.344 -7.078 -2.764 1 97.5 147 PRO B O 1
ATOM 3024 N N . GLU B 1 148 ? 18.125 -6.648 -0.93 1 96.5 148 GLU B N 1
ATOM 3025 C CA . GLU B 1 148 ? 19.125 -7.098 0.028 1 96.5 148 GLU B CA 1
ATOM 3026 C C . GLU B 1 148 ? 19.469 -8.57 -0.178 1 96.5 148 GLU B C 1
ATOM 3028 O O . GLU B 1 148 ? 20.531 -9.039 0.244 1 96.5 148 GLU B O 1
ATOM 3033 N N . MET B 1 149 ? 18.578 -9.242 -0.887 1 95.19 149 MET B N 1
ATOM 3034 C CA . MET B 1 149 ? 18.766 -10.672 -1.124 1 95.19 149 MET B CA 1
ATOM 3035 C C . MET B 1 149 ? 18.984 -10.953 -2.607 1 95.19 149 MET B C 1
ATOM 3037 O O . MET B 1 149 ? 19.141 -12.102 -3.006 1 95.19 149 MET B O 1
ATOM 3041 N N . GLU B 1 150 ? 18.875 -9.859 -3.412 1 97 150 GLU B N 1
ATOM 3042 C CA . GLU B 1 150 ? 18.938 -10 -4.863 1 97 150 GLU B CA 1
ATOM 3043 C C . GLU B 1 150 ? 17.953 -11.055 -5.359 1 97 150 GLU B C 1
ATOM 3045 O O . GLU B 1 150 ? 18.297 -11.891 -6.195 1 97 150 GLU B O 1
ATOM 3050 N N . LEU B 1 151 ? 16.781 -11.023 -4.805 1 97.12 151 LEU B N 1
ATOM 3051 C CA . LEU B 1 151 ? 15.789 -12.07 -4.988 1 97.12 151 LEU B CA 1
ATOM 3052 C C . LEU B 1 151 ? 14.523 -11.516 -5.633 1 97.12 151 LEU B C 1
ATOM 3054 O O . LEU B 1 151 ? 14.008 -10.484 -5.203 1 97.12 151 LEU B O 1
ATOM 3058 N N . LEU B 1 152 ? 14.078 -12.188 -6.656 1 98.06 152 LEU B N 1
ATOM 3059 C CA . LEU B 1 152 ? 12.789 -11.906 -7.289 1 98.06 152 LEU B CA 1
ATOM 3060 C C . LEU B 1 152 ? 11.805 -13.039 -7.043 1 98.06 152 LEU B C 1
ATOM 3062 O O . LEU B 1 152 ? 12.039 -14.172 -7.469 1 98.06 152 LEU B O 1
ATOM 3066 N N . LEU B 1 153 ? 10.789 -12.781 -6.297 1 98.31 153 LEU B N 1
ATOM 3067 C CA . LEU B 1 153 ? 9.648 -13.688 -6.234 1 98.31 153 LEU B CA 1
ATOM 3068 C C . LEU B 1 153 ? 8.695 -13.445 -7.406 1 98.31 153 LEU B C 1
ATOM 3070 O O . LEU B 1 153 ? 8.031 -12.414 -7.469 1 98.31 153 LEU B O 1
ATOM 3074 N N . ALA B 1 154 ? 8.523 -14.391 -8.281 1 97.94 154 ALA B N 1
ATOM 3075 C CA . ALA B 1 154 ? 7.957 -14.117 -9.594 1 97.94 154 ALA B CA 1
ATOM 3076 C C . ALA B 1 154 ? 6.512 -14.602 -9.68 1 97.94 154 ALA B C 1
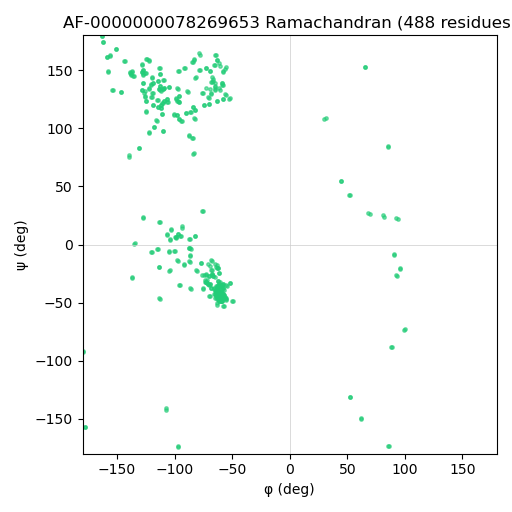ATOM 3078 O O . ALA B 1 154 ? 5.809 -14.312 -10.656 1 97.94 154 ALA B O 1
ATOM 3079 N N . GLY B 1 155 ? 6.047 -15.289 -8.617 1 97.25 155 GLY B N 1
ATOM 3080 C CA . GLY B 1 155 ? 4.707 -15.844 -8.727 1 97.25 155 GLY B CA 1
ATOM 3081 C C . GLY B 1 155 ? 4.5 -16.672 -9.977 1 97.25 155 GLY B C 1
ATOM 3082 O O . GLY B 1 155 ? 5.309 -17.547 -10.289 1 97.25 155 GLY B O 1
ATOM 3083 N N . ASP B 1 156 ? 3.389 -16.391 -10.68 1 97.25 156 ASP B N 1
ATOM 3084 C CA . ASP B 1 156 ? 3.08 -17.156 -11.883 1 97.25 156 ASP B CA 1
ATOM 3085 C C . ASP B 1 156 ? 3.504 -16.406 -13.141 1 97.25 156 ASP B C 1
ATOM 3087 O O . ASP B 1 156 ? 3.209 -16.828 -14.258 1 97.25 156 ASP B O 1
ATOM 3091 N N . ALA B 1 157 ? 4.191 -15.273 -12.922 1 97.19 157 ALA B N 1
ATOM 3092 C CA . ALA B 1 157 ? 4.719 -14.562 -14.086 1 97.19 157 ALA B CA 1
ATOM 3093 C C . ALA B 1 157 ? 5.812 -15.383 -14.773 1 97.19 157 ALA B C 1
ATOM 3095 O O . ALA B 1 157 ? 6.094 -15.18 -15.961 1 97.19 157 ALA B O 1
ATOM 3096 N N . VAL B 1 158 ? 6.48 -16.234 -14 1 96.81 158 VAL B N 1
ATOM 3097 C CA . VAL B 1 158 ? 7.539 -17.109 -14.492 1 96.81 158 VAL B CA 1
ATOM 3098 C C . VAL B 1 158 ? 7.23 -18.562 -14.117 1 96.81 158 VAL B C 1
ATOM 3100 O O . VAL B 1 158 ? 6.898 -18.844 -12.961 1 96.81 158 VAL B O 1
ATOM 3103 N N . GLU B 1 159 ? 7.344 -19.375 -15.055 1 93.56 159 GLU B N 1
ATOM 3104 C CA . GLU B 1 159 ? 7.113 -20.797 -14.789 1 93.56 159 GLU B CA 1
ATOM 3105 C C . GLU B 1 159 ? 7.863 -21.672 -15.789 1 93.56 159 GLU B C 1
ATOM 3107 O O . GLU B 1 159 ? 7.805 -21.422 -17 1 93.56 159 GLU B O 1
ATOM 3112 N N . LEU B 1 160 ? 8.523 -22.641 -15.266 1 89.88 160 LEU B N 1
ATOM 3113 C CA . LEU B 1 160 ? 9.039 -23.734 -16.078 1 89.88 160 LEU B CA 1
ATOM 3114 C C . LEU B 1 160 ? 8.359 -25.047 -15.711 1 89.88 160 LEU B C 1
ATOM 3116 O O . LEU B 1 160 ? 8.023 -25.281 -14.547 1 89.88 160 LEU B O 1
ATOM 3120 N N . PRO B 1 161 ? 8.031 -25.953 -16.719 1 90.94 161 PRO B N 1
ATOM 3121 C CA . PRO B 1 161 ? 8.539 -25.891 -18.094 1 90.94 161 PRO B CA 1
ATOM 3122 C C . PRO B 1 161 ? 7.785 -24.891 -18.969 1 90.94 161 PRO B C 1
ATOM 3124 O O . PRO B 1 161 ? 8.266 -24.516 -20.031 1 90.94 161 PRO B O 1
ATOM 3127 N N . LEU B 1 162 ? 6.535 -24.594 -18.547 1 92.81 162 LEU B N 1
ATOM 3128 C CA . LEU B 1 162 ? 5.797 -23.578 -19.281 1 92.81 162 LEU B CA 1
ATOM 3129 C C . LEU B 1 162 ? 4.695 -22.969 -18.422 1 92.81 162 LEU B C 1
ATOM 3131 O O . LEU B 1 162 ? 4.148 -23.625 -17.547 1 92.81 162 LEU B O 1
ATOM 3135 N N . PRO B 1 163 ? 4.395 -21.703 -18.672 1 94.44 163 PRO B N 1
ATOM 3136 C CA . PRO B 1 163 ? 3.309 -21.031 -17.938 1 94.44 163 PRO B CA 1
ATOM 3137 C C . PRO B 1 163 ? 1.935 -21.328 -18.547 1 94.44 163 PRO B C 1
ATOM 3139 O O . PRO B 1 163 ? 1.836 -21.734 -19.703 1 94.44 163 PRO B O 1
ATOM 3142 N N . CYS B 1 164 ? 0.945 -21.141 -17.75 1 94.75 164 CYS B N 1
ATOM 3143 C CA . CYS B 1 164 ? -0.417 -21.047 -18.266 1 94.75 164 CYS B CA 1
ATOM 3144 C C . CYS B 1 164 ? -0.656 -19.688 -18.922 1 94.75 164 CYS B C 1
ATOM 3146 O O . CYS B 1 164 ? -0.406 -18.641 -18.328 1 94.75 164 CYS B O 1
ATOM 3148 N N . VAL B 1 165 ? -1.216 -19.719 -20.172 1 96 165 VAL B N 1
ATOM 3149 C CA . VAL B 1 165 ? -1.424 -18.484 -20.938 1 96 165 VAL B CA 1
ATOM 3150 C C . VAL B 1 165 ? -2.904 -18.344 -21.281 1 96 165 VAL B C 1
ATOM 3152 O O . VAL B 1 165 ? -3.354 -18.812 -22.344 1 96 165 VAL B O 1
ATOM 3155 N N . PRO B 1 166 ? -3.561 -17.594 -20.453 1 93.94 166 PRO B N 1
ATOM 3156 C CA . PRO B 1 166 ? -4.977 -17.375 -20.766 1 93.94 166 PRO B CA 1
ATOM 3157 C C . PRO B 1 166 ? -5.191 -16.641 -22.078 1 93.94 166 PRO B C 1
ATOM 3159 O O . PRO B 1 166 ? -4.32 -15.898 -22.531 1 93.94 166 PRO B O 1
ATOM 3162 N N . ALA B 1 167 ? -6.395 -16.766 -22.688 1 91.12 167 ALA B N 1
ATOM 3163 C CA . ALA B 1 167 ? -6.723 -16.234 -24.016 1 91.12 167 ALA B CA 1
ATOM 3164 C C . ALA B 1 167 ? -6.613 -14.711 -24.031 1 91.12 167 ALA B C 1
ATOM 3166 O O . ALA B 1 167 ? -6.207 -14.125 -25.047 1 91.12 167 ALA B O 1
ATOM 3167 N N . ASP B 1 168 ? -6.891 -14.07 -22.922 1 88.94 168 ASP B N 1
ATOM 3168 C CA . ASP B 1 168 ? -7.016 -12.617 -22.938 1 88.94 168 ASP B CA 1
ATOM 3169 C C . ASP B 1 168 ? -5.773 -11.945 -22.359 1 88.94 168 ASP B C 1
ATOM 3171 O O . ASP B 1 168 ? -5.75 -10.734 -22.156 1 88.94 168 ASP B O 1
ATOM 3175 N N . CYS B 1 169 ? -4.773 -12.742 -22.219 1 92.19 169 CYS B N 1
ATOM 3176 C CA . CYS B 1 169 ? -3.607 -12.117 -21.609 1 92.19 169 CYS B CA 1
ATOM 3177 C C . CYS B 1 169 ? -2.846 -11.266 -22.609 1 92.19 169 CYS B C 1
ATOM 3179 O O . CYS B 1 169 ? -2.883 -11.539 -23.812 1 92.19 169 CYS B O 1
ATOM 3181 N N . ASP B 1 170 ? -2.195 -10.227 -22.203 1 91.62 170 ASP B N 1
ATOM 3182 C CA . ASP B 1 170 ? -1.345 -9.367 -23.031 1 91.62 170 ASP B CA 1
ATOM 3183 C C . ASP B 1 170 ? 0.082 -9.906 -23.094 1 91.62 170 ASP B C 1
ATOM 3185 O O . ASP B 1 170 ? 0.937 -9.516 -22.297 1 91.62 170 ASP B O 1
ATOM 3189 N N . LEU B 1 171 ? 0.37 -10.711 -24.141 1 94.38 171 LEU B N 1
ATOM 3190 C CA . LEU B 1 171 ? 1.654 -11.398 -24.25 1 94.38 171 LEU B CA 1
ATOM 3191 C C . LEU B 1 171 ? 2.795 -10.398 -24.391 1 94.38 171 LEU B C 1
ATOM 3193 O O . LEU B 1 171 ? 3.871 -10.594 -23.828 1 94.38 171 LEU B O 1
ATOM 3197 N N . ASP B 1 172 ? 2.529 -9.312 -25.188 1 95.19 172 ASP B N 1
ATOM 3198 C CA . ASP B 1 172 ? 3.57 -8.312 -25.391 1 95.19 172 ASP B CA 1
ATOM 3199 C C . ASP B 1 172 ? 3.953 -7.633 -24.078 1 95.19 172 ASP B C 1
ATOM 3201 O O . ASP B 1 172 ? 5.137 -7.461 -23.781 1 95.19 172 ASP B O 1
ATOM 3205 N N . ALA B 1 173 ? 2.951 -7.277 -23.344 1 95.06 173 ALA B N 1
ATOM 3206 C CA . ALA B 1 173 ? 3.215 -6.645 -22.062 1 95.06 173 ALA B CA 1
ATOM 3207 C C . ALA B 1 173 ? 3.926 -7.609 -21.109 1 95.06 173 ALA B C 1
ATOM 3209 O O . ALA B 1 173 ? 4.855 -7.219 -20.406 1 95.06 173 ALA B O 1
ATOM 3210 N N . TRP B 1 174 ? 3.471 -8.852 -21.094 1 97.25 174 TRP B N 1
ATOM 3211 C CA . TRP B 1 174 ? 4.07 -9.883 -20.25 1 97.25 174 TRP B CA 1
ATOM 3212 C C . TRP B 1 174 ? 5.551 -10.055 -20.578 1 97.25 174 TRP B C 1
ATOM 3214 O O . TRP B 1 174 ? 6.406 -9.93 -19.703 1 97.25 174 TRP B O 1
ATOM 3224 N N . ILE B 1 175 ? 5.852 -10.266 -21.844 1 97.5 175 ILE B N 1
ATOM 3225 C CA . ILE B 1 175 ? 7.219 -10.477 -22.312 1 97.5 175 ILE B CA 1
ATOM 3226 C C . ILE B 1 175 ? 8.062 -9.234 -22.031 1 97.5 175 ILE B C 1
ATOM 3228 O O . ILE B 1 175 ? 9.188 -9.344 -21.547 1 97.5 175 ILE B O 1
ATOM 3232 N N . GLY B 1 176 ? 7.484 -8.07 -22.344 1 97.25 176 GLY B N 1
ATOM 3233 C CA . GLY B 1 176 ? 8.195 -6.828 -22.078 1 97.25 176 GLY B CA 1
ATOM 3234 C C . GLY B 1 176 ? 8.617 -6.672 -20.641 1 97.25 176 GLY B C 1
ATOM 3235 O O . GLY B 1 176 ? 9.758 -6.289 -20.344 1 97.25 176 GLY B O 1
ATOM 3236 N N . GLU B 1 177 ? 7.738 -6.938 -19.734 1 97.19 177 GLU B N 1
ATOM 3237 C CA . GLU B 1 177 ? 8.031 -6.824 -18.312 1 97.19 177 GLU B CA 1
ATOM 3238 C C . GLU B 1 177 ? 9.086 -7.844 -17.891 1 97.19 177 GLU B C 1
ATOM 3240 O O . GLU B 1 177 ? 9.969 -7.535 -17.078 1 97.19 177 GLU B O 1
ATOM 3245 N N . LEU B 1 178 ? 8.961 -9.031 -18.375 1 97.94 178 LEU B N 1
ATOM 3246 C CA . LEU B 1 178 ? 9.953 -10.047 -18.031 1 97.94 178 LEU B CA 1
ATOM 3247 C C . LEU B 1 178 ? 11.328 -9.656 -18.547 1 97.94 178 LEU B C 1
ATOM 3249 O O . LEU B 1 178 ? 12.336 -9.906 -17.875 1 97.94 178 LEU B O 1
ATOM 3253 N N . LEU B 1 179 ? 11.383 -9.07 -19.734 1 97.88 179 LEU B N 1
ATOM 3254 C CA . LEU B 1 179 ? 12.648 -8.609 -20.281 1 97.88 179 LEU B CA 1
ATOM 3255 C C . LEU B 1 179 ? 13.258 -7.516 -19.406 1 97.88 179 LEU B C 1
ATOM 3257 O O . LEU B 1 179 ? 14.477 -7.457 -19.234 1 97.88 179 LEU B O 1
ATOM 3261 N N . ARG B 1 180 ? 12.398 -6.68 -18.938 1 97.31 180 ARG B N 1
ATOM 3262 C CA . ARG B 1 180 ? 12.883 -5.652 -18.016 1 97.31 180 ARG B CA 1
ATOM 3263 C C . ARG B 1 180 ? 13.547 -6.281 -16.797 1 97.31 180 ARG B C 1
ATOM 3265 O O . ARG B 1 180 ? 14.617 -5.852 -16.375 1 97.31 180 ARG B O 1
ATOM 3272 N N . TRP B 1 181 ? 12.945 -7.277 -16.219 1 97.75 181 TRP B N 1
ATOM 3273 C CA . TRP B 1 181 ? 13.508 -7.934 -15.047 1 97.75 181 TRP B CA 1
ATOM 3274 C C . TRP B 1 181 ? 14.758 -8.727 -15.422 1 97.75 181 TRP B C 1
ATOM 3276 O O . TRP B 1 181 ? 15.688 -8.836 -14.617 1 97.75 181 TRP B O 1
ATOM 3286 N N . ARG B 1 182 ? 14.734 -9.281 -16.594 1 97.81 182 ARG B N 1
ATOM 3287 C CA . ARG B 1 182 ? 15.906 -10 -17.078 1 97.81 182 ARG B CA 1
ATOM 3288 C C . ARG B 1 182 ? 17.125 -9.086 -17.109 1 97.81 182 ARG B C 1
ATOM 3290 O O . ARG B 1 182 ? 18.25 -9.531 -16.859 1 97.81 182 ARG B O 1
ATOM 3297 N N . LYS B 1 183 ? 16.938 -7.836 -17.391 1 97.56 183 LYS B N 1
ATOM 3298 C CA . LYS B 1 183 ? 18.016 -6.863 -17.5 1 97.56 183 LYS B CA 1
ATOM 3299 C C . LYS B 1 183 ? 18.359 -6.258 -16.141 1 97.56 183 LYS B C 1
ATOM 3301 O O . LYS B 1 183 ? 19.375 -5.594 -15.984 1 97.56 183 LYS B O 1
ATOM 3306 N N . HIS B 1 184 ? 17.5 -6.438 -15.195 1 97.25 184 HIS B N 1
ATOM 3307 C CA . HIS B 1 184 ? 17.719 -5.836 -13.883 1 97.25 184 HIS B CA 1
ATOM 3308 C C . HIS B 1 184 ? 18.969 -6.383 -13.219 1 97.25 184 HIS B C 1
ATOM 3310 O O . HIS B 1 184 ? 19.094 -7.586 -12.992 1 97.25 184 HIS B O 1
ATOM 3316 N N . PRO B 1 185 ? 19.906 -5.59 -12.844 1 95.44 185 PRO B N 1
ATOM 3317 C CA . PRO B 1 185 ? 21.203 -6.078 -12.359 1 95.44 185 PRO B CA 1
ATOM 3318 C C . PRO B 1 185 ? 21.094 -6.789 -11.008 1 95.44 185 PRO B C 1
ATOM 3320 O O . PRO B 1 185 ? 21.922 -7.652 -10.695 1 95.44 185 PRO B O 1
ATOM 3323 N N . GLY B 1 186 ? 20.078 -6.52 -10.273 1 95.5 186 GLY B N 1
ATOM 3324 C CA . GLY B 1 186 ? 19.984 -7.066 -8.93 1 95.5 186 GLY B CA 1
ATOM 3325 C C . GLY B 1 186 ? 19.141 -8.32 -8.852 1 95.5 186 GLY B C 1
ATOM 3326 O O . GLY B 1 186 ? 19.141 -9.023 -7.844 1 95.5 186 GLY B O 1
ATOM 3327 N N . ALA B 1 187 ? 18.406 -8.602 -9.859 1 95.19 187 ALA B N 1
ATOM 3328 C CA . ALA B 1 187 ? 17.516 -9.766 -9.836 1 95.19 187 ALA B CA 1
ATOM 3329 C C . ALA B 1 187 ? 18.281 -11.031 -10.219 1 95.19 187 ALA B C 1
ATOM 3331 O O . ALA B 1 187 ? 18 -11.633 -11.258 1 95.19 187 ALA B O 1
ATOM 3332 N N . CYS B 1 188 ? 19.047 -11.57 -9.289 1 96 188 CYS B N 1
ATOM 3333 C CA . CYS B 1 188 ? 19.953 -12.672 -9.57 1 96 188 CYS B CA 1
ATOM 3334 C C . CYS B 1 188 ? 19.312 -14.016 -9.25 1 96 188 CYS B C 1
ATOM 3336 O O . CYS B 1 188 ? 19.641 -15.031 -9.867 1 96 188 CYS B O 1
ATOM 3338 N N . ARG B 1 189 ? 18.531 -14.031 -8.25 1 97 189 ARG B N 1
ATOM 3339 C CA . ARG B 1 189 ? 17.781 -15.219 -7.871 1 97 189 ARG B CA 1
ATOM 3340 C C . ARG B 1 189 ? 16.281 -15.039 -8.141 1 97 189 ARG B C 1
ATOM 3342 O O . ARG B 1 189 ? 15.727 -13.977 -7.863 1 97 189 ARG B O 1
ATOM 3349 N N . VAL B 1 190 ? 15.703 -16.047 -8.742 1 97.56 190 VAL B N 1
ATOM 3350 C CA . VAL B 1 190 ? 14.289 -15.992 -9.086 1 97.56 190 VAL B CA 1
ATOM 3351 C C . VAL B 1 190 ? 13.57 -17.219 -8.5 1 97.56 190 VAL B C 1
ATOM 3353 O O . VAL B 1 190 ? 14.008 -18.344 -8.695 1 97.56 190 VAL B O 1
ATOM 3356 N N . ILE B 1 191 ? 12.523 -16.984 -7.77 1 97.62 191 ILE B N 1
ATOM 3357 C CA . ILE B 1 191 ? 11.68 -18.031 -7.23 1 97.62 191 ILE B CA 1
ATOM 3358 C C . ILE B 1 191 ? 10.281 -17.938 -7.832 1 97.62 191 ILE B C 1
ATOM 3360 O O . ILE B 1 191 ? 9.523 -17.016 -7.504 1 97.62 191 ILE B O 1
ATOM 3364 N N . PRO B 1 192 ? 9.898 -18.812 -8.734 1 96.81 192 PRO B N 1
ATOM 3365 C CA . PRO B 1 192 ? 8.516 -18.922 -9.203 1 96.81 192 PRO B CA 1
ATOM 3366 C C . PRO B 1 192 ? 7.613 -19.656 -8.219 1 96.81 192 PRO B C 1
ATOM 3368 O O . PRO B 1 192 ? 8.102 -20.234 -7.246 1 96.81 192 PRO B O 1
ATOM 3371 N N . SER B 1 193 ? 6.293 -19.484 -8.414 1 95.69 193 SER B N 1
ATOM 3372 C CA . SER B 1 193 ? 5.379 -20.219 -7.551 1 95.69 193 SER B CA 1
ATOM 3373 C C . SER B 1 193 ? 5.316 -21.688 -7.93 1 95.69 193 SER B C 1
ATOM 3375 O O . SER B 1 193 ? 4.965 -22.531 -7.105 1 95.69 193 SER B O 1
ATOM 3377 N N . HIS B 1 194 ? 5.605 -21.938 -9.203 1 94.88 194 HIS B N 1
ATOM 3378 C CA . HIS B 1 194 ? 5.641 -23.297 -9.734 1 94.88 194 HIS B CA 1
ATOM 3379 C C . HIS B 1 194 ? 6.957 -23.562 -10.453 1 94.88 194 HIS B C 1
ATOM 3381 O O . HIS B 1 194 ? 7.5 -22.672 -11.117 1 94.88 194 HIS B O 1
ATOM 3387 N N . GLY B 1 195 ? 7.391 -24.828 -10.344 1 90.81 195 GLY B N 1
ATOM 3388 C CA . GLY B 1 195 ? 8.586 -25.203 -11.086 1 90.81 195 GLY B CA 1
ATOM 3389 C C . GLY B 1 195 ? 9.875 -24.891 -10.344 1 90.81 195 GLY B C 1
ATOM 3390 O O . GLY B 1 195 ? 9.844 -24.5 -9.18 1 90.81 195 GLY B O 1
ATOM 3391 N N . PRO B 1 196 ? 11.008 -25.078 -11.008 1 91.19 196 PRO B N 1
ATOM 3392 C CA . PRO B 1 196 ? 12.305 -24.922 -10.344 1 91.19 196 PRO B CA 1
ATOM 3393 C C . PRO B 1 196 ? 12.664 -23.469 -10.055 1 91.19 196 PRO B C 1
ATOM 3395 O O . PRO B 1 196 ? 12.219 -22.578 -10.766 1 91.19 196 PRO B O 1
ATOM 3398 N N . MET B 1 197 ? 13.438 -23.297 -9.023 1 94.88 197 MET B N 1
ATOM 3399 C CA . MET B 1 197 ? 14.07 -22 -8.742 1 94.88 197 MET B CA 1
ATOM 3400 C C . MET B 1 197 ? 15.367 -21.859 -9.531 1 94.88 197 MET B C 1
ATOM 3402 O O . MET B 1 197 ? 15.938 -22.844 -9.984 1 94.88 197 MET B O 1
ATOM 3406 N N . GLY B 1 198 ? 15.773 -20.641 -9.734 1 96 198 GLY B N 1
ATOM 3407 C CA . GLY B 1 198 ? 17 -20.391 -10.484 1 96 198 GLY B CA 1
ATOM 3408 C C . GLY B 1 198 ? 17.344 -18.922 -10.586 1 96 198 GLY B C 1
ATOM 3409 O O . GLY B 1 198 ? 17.109 -18.156 -9.648 1 96 198 GLY B O 1
ATOM 3410 N N . GLY B 1 199 ? 18.125 -18.672 -11.609 1 95.69 199 GLY B N 1
ATOM 3411 C CA . GLY B 1 199 ? 18.469 -17.297 -11.906 1 95.69 199 GLY B CA 1
ATOM 3412 C C . GLY B 1 199 ? 17.781 -16.75 -13.148 1 95.69 199 GLY B C 1
ATOM 3413 O O . GLY B 1 199 ? 16.594 -16.984 -13.352 1 95.69 199 GLY B O 1
ATOM 3414 N N . LYS B 1 200 ? 18.484 -16 -13.883 1 95.38 200 LYS B N 1
ATOM 3415 C CA . LYS B 1 200 ? 17.953 -15.367 -15.086 1 95.38 200 LYS B CA 1
ATOM 3416 C C . LYS B 1 200 ? 17.562 -16.406 -16.125 1 95.38 200 LYS B C 1
ATOM 3418 O O . LYS B 1 200 ? 16.766 -16.125 -17.031 1 95.38 200 LYS B O 1
ATOM 3423 N N . ASP B 1 201 ? 18.078 -17.594 -16 1 95.75 201 ASP B N 1
ATOM 3424 C CA . ASP B 1 201 ? 17.797 -18.672 -16.953 1 95.75 201 ASP B CA 1
ATOM 3425 C C . ASP B 1 201 ? 16.312 -19.031 -16.938 1 95.75 201 ASP B C 1
ATOM 3427 O O . ASP B 1 201 ? 15.742 -19.391 -17.969 1 95.75 201 ASP B O 1
ATOM 3431 N N . ILE B 1 202 ? 15.68 -18.984 -15.805 1 95.31 202 ILE B N 1
ATOM 3432 C CA . ILE B 1 202 ? 14.273 -19.359 -15.766 1 95.31 202 ILE B CA 1
ATOM 3433 C C . ILE B 1 202 ? 13.43 -18.25 -16.406 1 95.31 202 ILE B C 1
ATOM 3435 O O . ILE B 1 202 ? 12.383 -18.531 -17 1 95.31 202 ILE B O 1
ATOM 3439 N N . LEU B 1 203 ? 13.875 -16.953 -16.266 1 97.19 203 LEU B N 1
ATOM 3440 C CA . LEU B 1 203 ? 13.234 -15.883 -17.031 1 97.19 203 LEU B CA 1
ATOM 3441 C C . LEU B 1 203 ? 13.359 -16.141 -18.531 1 97.19 203 LEU B C 1
ATOM 3443 O O . LEU B 1 203 ? 12.375 -16.016 -19.266 1 97.19 203 LEU B O 1
ATOM 3447 N N . ASP B 1 204 ? 14.555 -16.547 -18.938 1 96.81 204 ASP B N 1
ATOM 3448 C CA . ASP B 1 204 ? 14.812 -16.812 -20.344 1 96.81 204 ASP B CA 1
ATOM 3449 C C . ASP B 1 204 ? 13.875 -17.891 -20.891 1 96.81 204 ASP B C 1
ATOM 3451 O O . ASP B 1 204 ? 13.32 -17.75 -21.969 1 96.81 204 ASP B O 1
ATOM 3455 N N . GLY B 1 205 ? 13.773 -18.969 -20.141 1 95.06 205 GLY B N 1
ATOM 3456 C CA . GLY B 1 205 ? 12.906 -20.047 -20.578 1 95.06 205 GLY B CA 1
ATOM 3457 C C . GLY B 1 205 ? 11.461 -19.625 -20.75 1 95.06 205 GLY B C 1
ATOM 3458 O O . GLY B 1 205 ? 10.812 -20 -21.734 1 95.06 205 GLY B O 1
ATOM 3459 N N . THR B 1 206 ? 10.93 -18.906 -19.812 1 96.31 206 THR B N 1
ATOM 3460 C CA . THR B 1 206 ? 9.555 -18.438 -19.891 1 96.31 206 THR B CA 1
ATOM 3461 C C . THR B 1 206 ? 9.359 -17.484 -21.047 1 96.31 206 THR B C 1
ATOM 3463 O O . THR B 1 206 ? 8.406 -17.594 -21.812 1 96.31 206 THR B O 1
ATOM 3466 N N . ILE B 1 207 ? 10.312 -16.5 -21.219 1 96.62 207 ILE B N 1
ATOM 3467 C CA . ILE B 1 207 ? 10.258 -15.523 -22.297 1 96.62 207 ILE B CA 1
ATOM 3468 C C . ILE B 1 207 ? 10.266 -16.25 -23.641 1 96.62 207 ILE B C 1
ATOM 3470 O O . ILE B 1 207 ? 9.492 -15.922 -24.547 1 96.62 207 ILE B O 1
ATOM 3474 N N . ASP B 1 208 ? 11.125 -17.25 -23.75 1 96.12 208 ASP B N 1
ATOM 3475 C CA . ASP B 1 208 ? 11.242 -18.016 -24.984 1 96.12 208 ASP B CA 1
ATOM 3476 C C . ASP B 1 208 ? 9.914 -18.688 -25.328 1 96.12 208 ASP B C 1
ATOM 3478 O O . ASP B 1 208 ? 9.492 -18.672 -26.484 1 96.12 208 ASP B O 1
ATOM 3482 N N . TYR B 1 209 ? 9.305 -19.312 -24.406 1 96.19 209 TYR B N 1
ATOM 3483 C CA . TYR B 1 209 ? 8.031 -19.984 -24.625 1 96.19 209 TYR B CA 1
ATOM 3484 C C . TYR B 1 209 ? 6.957 -18.984 -25.047 1 96.19 209 TYR B C 1
ATOM 3486 O O . TYR B 1 209 ? 6.234 -19.219 -26.031 1 96.19 209 TYR B O 1
ATOM 3494 N N . LEU B 1 210 ? 6.832 -17.891 -24.328 1 96.56 210 LEU B N 1
ATOM 3495 C CA . LEU B 1 210 ? 5.832 -16.859 -24.625 1 96.56 210 LEU B CA 1
ATOM 3496 C C . LEU B 1 210 ? 6.059 -16.266 -26.016 1 96.56 210 LEU B C 1
ATOM 3498 O O . LEU B 1 210 ? 5.105 -16.016 -26.75 1 96.56 210 LEU B O 1
ATOM 3502 N N . ASP B 1 211 ? 7.312 -16 -26.281 1 95.94 211 ASP B N 1
ATOM 3503 C CA . ASP B 1 211 ? 7.645 -15.43 -27.578 1 95.94 211 ASP B CA 1
ATOM 3504 C C . ASP B 1 211 ? 7.289 -16.391 -28.719 1 95.94 211 ASP B C 1
ATOM 3506 O O . ASP B 1 211 ? 6.875 -15.961 -29.797 1 95.94 211 ASP B O 1
ATOM 3510 N N . GLY B 1 212 ? 7.531 -17.719 -28.484 1 95.12 212 GLY B N 1
ATOM 3511 C CA . GLY B 1 212 ? 7.082 -18.703 -29.438 1 95.12 212 GLY B CA 1
ATOM 3512 C C . GLY B 1 212 ? 5.594 -18.625 -29.734 1 95.12 212 GLY B C 1
ATOM 3513 O O . GLY B 1 212 ? 5.18 -18.641 -30.891 1 95.12 212 GLY B O 1
ATOM 3514 N N . LEU B 1 213 ? 4.824 -18.531 -28.688 1 95.06 213 LEU B N 1
ATOM 3515 C CA . LEU B 1 213 ? 3.383 -18.406 -28.859 1 95.06 213 LEU B CA 1
ATOM 3516 C C . LEU B 1 213 ? 3.043 -17.125 -29.609 1 95.06 213 LEU B C 1
ATOM 3518 O O . LEU B 1 213 ? 2.172 -17.125 -30.484 1 95.06 213 LEU B O 1
ATOM 3522 N N . ARG B 1 214 ? 3.693 -16.047 -29.188 1 94.12 214 ARG B N 1
ATOM 3523 C CA . ARG B 1 214 ? 3.465 -14.75 -29.812 1 94.12 214 ARG B CA 1
ATOM 3524 C C . ARG B 1 214 ? 3.695 -14.82 -31.312 1 94.12 214 ARG B C 1
ATOM 3526 O O . ARG B 1 214 ? 2.99 -14.172 -32.094 1 94.12 214 ARG B O 1
ATOM 3533 N N . GLN B 1 215 ? 4.641 -15.609 -31.781 1 94.44 215 GLN B N 1
ATOM 3534 C CA . GLN B 1 215 ? 5.016 -15.75 -33.188 1 94.44 215 GLN B CA 1
ATOM 3535 C C . GLN B 1 215 ? 4.156 -16.812 -33.875 1 94.44 215 GLN B C 1
ATOM 3537 O O . GLN B 1 215 ? 4.355 -17.094 -35.062 1 94.44 215 GLN B O 1
ATOM 3542 N N . GLY B 1 216 ? 3.305 -17.438 -33.094 1 92.88 216 GLY B N 1
ATOM 3543 C CA . GLY B 1 216 ? 2.416 -18.438 -33.656 1 92.88 216 GLY B CA 1
ATOM 3544 C C . GLY B 1 216 ? 3.082 -19.781 -33.812 1 92.88 216 GLY B C 1
ATOM 3545 O O . GLY B 1 216 ? 2.66 -20.594 -34.656 1 92.88 216 GLY B O 1
ATOM 3546 N N . GLN B 1 217 ? 4.16 -19.984 -32.969 1 90.88 217 GLN B N 1
ATOM 3547 C CA . GLN B 1 217 ? 4.914 -21.234 -33.094 1 90.88 217 GLN B CA 1
ATOM 3548 C C . GLN B 1 217 ? 4.449 -22.25 -32.062 1 90.88 217 GLN B C 1
ATOM 3550 O O . GLN B 1 217 ? 4.137 -21.906 -30.938 1 90.88 217 GLN B O 1
ATOM 3555 N N . ASN B 1 218 ? 4.242 -23.453 -32.531 1 86.31 218 ASN B N 1
ATOM 3556 C CA . ASN B 1 218 ? 4.109 -24.594 -31.625 1 86.31 218 ASN B CA 1
ATOM 3557 C C . ASN B 1 218 ? 5.469 -25.156 -31.234 1 86.31 218 ASN B C 1
ATOM 3559 O O . ASN B 1 218 ? 5.996 -26.031 -31.922 1 86.31 218 ASN B O 1
ATOM 3563 N N . ARG B 1 219 ? 5.957 -24.656 -30.188 1 79.94 219 ARG B N 1
ATOM 3564 C CA . ARG B 1 219 ? 7.289 -25.078 -29.766 1 79.94 219 ARG B CA 1
ATOM 3565 C C . ARG B 1 219 ? 7.289 -26.531 -29.312 1 79.94 219 ARG B C 1
ATOM 3567 O O . ARG B 1 219 ? 6.34 -27 -28.672 1 79.94 219 ARG B O 1
ATOM 3574 N N . LEU B 1 220 ? 8.383 -27.156 -29.734 1 74.62 220 LEU B N 1
ATOM 3575 C CA . LEU B 1 220 ? 8.586 -28.516 -29.25 1 74.62 220 LEU B CA 1
ATOM 3576 C C . LEU B 1 220 ? 8.938 -28.516 -27.766 1 74.62 220 LEU B C 1
ATOM 3578 O O . LEU B 1 220 ? 9.836 -27.797 -27.344 1 74.62 220 LEU B O 1
ATOM 3582 N N . LEU B 1 221 ? 8.148 -29.156 -27.031 1 80.06 221 LEU B N 1
ATOM 3583 C CA . LEU B 1 221 ? 8.375 -29.234 -25.594 1 80.06 221 LEU B CA 1
ATOM 3584 C C . LEU B 1 221 ? 9.219 -30.469 -25.25 1 80.06 221 LEU B C 1
ATOM 3586 O O . LEU B 1 221 ? 9.266 -31.438 -26.016 1 80.06 221 LEU B O 1
ATOM 3590 N N . PRO B 1 222 ? 9.914 -30.234 -24.141 1 75.25 222 PRO B N 1
ATOM 3591 C CA . PRO B 1 222 ? 10.703 -31.406 -23.734 1 75.25 222 PRO B CA 1
ATOM 3592 C C . PRO B 1 222 ? 9.859 -32.656 -23.547 1 75.25 222 PRO B C 1
ATOM 3594 O O . PRO B 1 222 ? 8.672 -32.562 -23.25 1 75.25 222 PRO B O 1
ATOM 3597 N N . GLU B 1 223 ? 10.539 -33.75 -23.781 1 79 223 GLU B N 1
ATOM 3598 C CA . GLU B 1 223 ? 9.891 -35.031 -23.516 1 79 223 GLU B CA 1
ATOM 3599 C C . GLU B 1 223 ? 9.633 -35.25 -22.031 1 79 223 GLU B C 1
ATOM 3601 O O . GLU B 1 223 ? 10.352 -34.688 -21.188 1 79 223 GLU B O 1
ATOM 3606 N N . GLY B 1 224 ? 8.539 -35.844 -21.672 1 83.62 224 GLY B N 1
ATOM 3607 C CA . GLY B 1 224 ? 8.297 -36.219 -20.297 1 83.62 224 GLY B CA 1
ATOM 3608 C C . GLY B 1 224 ? 7.527 -35.188 -19.5 1 83.62 224 GLY B C 1
ATOM 3609 O O . GLY B 1 224 ? 7.641 -35.125 -18.266 1 83.62 224 GLY B O 1
ATOM 3610 N N . LEU B 1 225 ? 6.863 -34.406 -20.234 1 86.88 225 LEU B N 1
ATOM 3611 C CA . LEU B 1 225 ? 6.016 -33.469 -19.516 1 86.88 225 LEU B CA 1
ATOM 3612 C C . LEU B 1 225 ? 4.922 -34.188 -18.75 1 86.88 225 LEU B C 1
ATOM 3614 O O . LEU B 1 225 ? 4.355 -35.188 -19.234 1 86.88 225 LEU B O 1
ATOM 3618 N N . SER B 1 226 ? 4.672 -33.75 -17.609 1 89.75 226 SER B N 1
ATOM 3619 C CA . SER B 1 226 ? 3.521 -34.281 -16.891 1 89.75 226 SER B CA 1
ATOM 3620 C C . SER B 1 226 ? 2.225 -34.031 -17.641 1 89.75 226 SER B C 1
ATOM 3622 O O . SER B 1 226 ? 2.158 -33.156 -18.484 1 89.75 226 SER B O 1
ATOM 3624 N N . PRO B 1 227 ? 1.23 -34.875 -17.406 1 91.56 227 PRO B N 1
ATOM 3625 C CA . PRO B 1 227 ? -0.06 -34.656 -18.062 1 91.56 227 PRO B CA 1
ATOM 3626 C C . PRO B 1 227 ? -0.587 -33.25 -17.859 1 91.56 227 PRO B C 1
ATOM 3628 O O . PRO B 1 227 ? -1.201 -32.688 -18.766 1 91.56 227 PRO B O 1
ATOM 3631 N N . PHE B 1 228 ? -0.309 -32.688 -16.75 1 92.56 228 PHE B N 1
ATOM 3632 C CA . PHE B 1 228 ? -0.76 -31.328 -16.469 1 92.56 228 PHE B CA 1
ATOM 3633 C C . PHE B 1 228 ? -0.142 -30.328 -17.453 1 92.56 228 PHE B C 1
ATOM 3635 O O . PHE B 1 228 ? -0.851 -29.531 -18.062 1 92.56 228 PHE B O 1
ATOM 3642 N N . TYR B 1 229 ? 1.105 -30.375 -17.625 1 93.25 229 TYR B N 1
ATOM 3643 C CA . TYR B 1 229 ? 1.792 -29.391 -18.469 1 93.25 229 TYR B CA 1
ATOM 3644 C C . TYR B 1 229 ? 1.51 -29.656 -19.938 1 93.25 229 TYR B C 1
ATOM 3646 O O . TYR B 1 229 ? 1.46 -28.734 -20.75 1 93.25 229 TYR B O 1
ATOM 3654 N N . ALA B 1 230 ? 1.293 -30.984 -20.266 1 92.75 230 ALA B N 1
ATOM 3655 C CA . ALA B 1 230 ? 0.895 -31.297 -21.641 1 92.75 230 ALA B CA 1
ATOM 3656 C C . ALA B 1 230 ? -0.448 -30.672 -21.984 1 92.75 230 ALA B C 1
ATOM 3658 O O . ALA B 1 230 ? -0.607 -30.078 -23.047 1 92.75 230 ALA B O 1
ATOM 3659 N N . SER B 1 231 ? -1.369 -30.828 -21.109 1 93.62 231 SER B N 1
ATOM 3660 C CA . SER B 1 231 ? -2.684 -30.219 -21.312 1 93.62 231 SER B CA 1
ATOM 3661 C C . SER B 1 231 ? -2.594 -28.703 -21.344 1 93.62 231 SER B C 1
ATOM 3663 O O . SER B 1 231 ? -3.285 -28.047 -22.125 1 93.62 231 SER B O 1
ATOM 3665 N N . THR B 1 232 ? -1.781 -28.156 -20.422 1 94.5 232 THR B N 1
ATOM 3666 C CA . THR B 1 232 ? -1.589 -26.719 -20.391 1 94.5 232 THR B CA 1
ATOM 3667 C C . THR B 1 232 ? -1.065 -26.203 -21.734 1 94.5 232 THR B C 1
ATOM 3669 O O . THR B 1 232 ? -1.54 -25.188 -22.234 1 94.5 232 THR B O 1
ATOM 3672 N N . HIS B 1 233 ? -0.112 -26.906 -22.297 1 94.75 233 HIS B N 1
ATOM 3673 C CA . HIS B 1 233 ? 0.439 -26.516 -23.578 1 94.75 233 HIS B CA 1
ATOM 3674 C C . HIS B 1 233 ? -0.637 -26.516 -24.672 1 94.75 233 HIS B C 1
ATOM 3676 O O . HIS B 1 233 ? -0.727 -25.578 -25.453 1 94.75 233 HIS B O 1
ATOM 3682 N N . ARG B 1 234 ? -1.422 -27.594 -24.688 1 93.75 234 ARG B N 1
ATOM 3683 C CA . ARG B 1 234 ? -2.508 -27.672 -25.656 1 93.75 234 ARG B CA 1
ATOM 3684 C C . ARG B 1 234 ? -3.475 -26.5 -25.5 1 93.75 234 ARG B C 1
ATOM 3686 O O . ARG B 1 234 ? -3.906 -25.906 -26.484 1 93.75 234 ARG B O 1
ATOM 3693 N N . ASP B 1 235 ? -3.811 -26.203 -24.297 1 95.19 235 ASP B N 1
ATOM 3694 C CA . ASP B 1 235 ? -4.711 -25.078 -24.016 1 95.19 235 ASP B CA 1
ATOM 3695 C C . ASP B 1 235 ? -4.094 -23.75 -24.469 1 95.19 235 ASP B C 1
ATOM 3697 O O . ASP B 1 235 ? -4.789 -22.891 -25.016 1 95.19 235 ASP B O 1
ATOM 3701 N N . ASN B 1 236 ? -2.812 -23.578 -24.156 1 96.06 236 ASN B N 1
ATOM 3702 C CA . ASN B 1 236 ? -2.121 -22.359 -24.578 1 96.06 236 ASN B CA 1
ATOM 3703 C C . ASN B 1 236 ? -2.197 -22.172 -26.094 1 96.06 236 ASN B C 1
ATOM 3705 O O . ASN B 1 236 ? -2.469 -21.062 -26.562 1 96.06 236 ASN B O 1
ATOM 3709 N N . LEU B 1 237 ? -1.948 -23.25 -26.844 1 95.25 237 LEU B N 1
ATOM 3710 C CA . LEU B 1 237 ? -2.025 -23.188 -28.297 1 95.25 237 LEU B CA 1
ATOM 3711 C C . LEU B 1 237 ? -3.432 -22.812 -28.75 1 95.25 237 LEU B C 1
ATOM 3713 O O . LEU B 1 237 ? -3.6 -21.938 -29.609 1 95.25 237 LEU B O 1
ATOM 3717 N N . SER B 1 238 ? -4.363 -23.438 -28.188 1 95.06 238 SER B N 1
ATOM 3718 C CA . SER B 1 238 ? -5.758 -23.172 -28.516 1 95.06 238 SER B CA 1
ATOM 3719 C C . SER B 1 238 ? -6.121 -21.719 -28.234 1 95.06 238 SER B C 1
ATOM 3721 O O . SER B 1 238 ? -6.75 -21.047 -29.047 1 95.06 238 SER B O 1
ATOM 3723 N N . ASN B 1 239 ? -5.707 -21.25 -27.047 1 95.12 239 ASN B N 1
ATOM 3724 C CA . ASN B 1 239 ? -6 -19.891 -26.625 1 95.12 239 ASN B CA 1
ATOM 3725 C C . ASN B 1 239 ? -5.387 -18.859 -27.578 1 95.12 239 ASN B C 1
ATOM 3727 O O . ASN B 1 239 ? -5.902 -17.75 -27.719 1 95.12 239 ASN B O 1
ATOM 3731 N N . ARG B 1 240 ? -4.312 -19.312 -28.266 1 94.12 240 ARG B N 1
ATOM 3732 C CA . ARG B 1 240 ? -3.611 -18.391 -29.172 1 94.12 240 ARG B CA 1
ATOM 3733 C C . ARG B 1 240 ? -3.945 -18.688 -30.625 1 94.12 240 ARG B C 1
ATOM 3735 O O . ARG B 1 240 ? -3.354 -18.109 -31.531 1 94.12 240 ARG B O 1
ATOM 3742 N N . GLY B 1 241 ? -4.848 -19.609 -30.781 1 92.88 241 GLY B N 1
ATOM 3743 C CA . GLY B 1 241 ? -5.27 -19.969 -32.125 1 92.88 241 GLY B CA 1
ATOM 3744 C C . GLY B 1 241 ? -4.188 -20.672 -32.938 1 92.88 241 GLY B C 1
ATOM 3745 O O . GLY B 1 241 ? -4.105 -20.5 -34.156 1 92.88 241 GLY B O 1
ATOM 3746 N N . ILE B 1 242 ? -3.299 -21.328 -32.25 1 91.62 242 ILE B N 1
ATOM 3747 C CA . ILE B 1 242 ? -2.191 -22.016 -32.906 1 91.62 242 ILE B CA 1
ATOM 3748 C C . ILE B 1 242 ? -2.533 -23.484 -33.094 1 91.62 242 ILE B C 1
ATOM 3750 O O . ILE B 1 242 ? -2.938 -24.156 -32.125 1 91.62 242 ILE B O 1
ATOM 3754 N N . GLY B 1 243 ? -2.514 -24 -34.25 1 81.75 243 GLY B N 1
ATOM 3755 C CA . GLY B 1 243 ? -2.814 -25.375 -34.594 1 81.75 243 GLY B CA 1
ATOM 3756 C C . GLY B 1 243 ? -1.812 -26.359 -34 1 81.75 243 GLY B C 1
ATOM 3757 O O . GLY B 1 243 ? -0.638 -26.016 -33.812 1 81.75 243 GLY B O 1
ATOM 3758 N N . THR B 1 244 ? -2.25 -27.516 -33.406 1 74.62 244 THR B N 1
ATOM 3759 C CA . THR B 1 244 ? -1.382 -28.531 -32.844 1 74.62 244 THR B CA 1
ATOM 3760 C C . THR B 1 244 ? -0.747 -29.375 -33.938 1 74.62 244 THR B C 1
ATOM 3762 O O . THR B 1 244 ? 0.159 -30.172 -33.688 1 74.62 244 THR B O 1
ATOM 3765 N N . GLY B 1 245 ? -0.504 -29.016 -35.062 1 56.19 245 GLY B N 1
ATOM 3766 C CA . GLY B 1 245 ? -0.036 -29.766 -36.219 1 56.19 245 GLY B CA 1
ATOM 3767 C C . GLY B 1 245 ? -0.518 -31.203 -36.219 1 56.19 245 GLY B C 1
ATOM 3768 O O . GLY B 1 245 ? -0.549 -31.859 -35.188 1 56.19 245 GLY B O 1
ATOM 3769 N N . SER B 1 246 ? -1.479 -31.688 -37.094 1 42.69 246 SER B N 1
ATOM 3770 C CA . SER B 1 246 ? -1.771 -33.062 -37.438 1 42.69 246 SER B CA 1
ATOM 3771 C C . SER B 1 246 ? -0.503 -33.812 -37.812 1 42.69 246 SER B C 1
ATOM 3773 O O . SER B 1 246 ? 0.423 -33.25 -38.375 1 42.69 246 SER B O 1
#

Sequence (492 aa):
MSHFSAIHEIDAGEFSVRSVLIRGTRFCLIWDTLTSPRDMASFAQICAGQQCLAVYSHADWDHVQGTAALDNPVVIGHSDCARRFEVEAGQTLADMQAREPGKWDEVKLIPPHITFEGRLDLDLGGLTVQLHSLPGHTPDTLVAFIPEMELLLAGDAVELPLPCVPADCDLDAWIGELLRWRKHPGACRVIPSHGPMGGKDILDGTIDYLDGLRQGQNRLLPEGLSPFYASTHRDNLSNRGIGTGSMSHFSAIHEIDAGEFSVRSVLIRGTRFCLIWDTLTSPRDMASFAQICAGQQCLAVYSHADWDHVQGTAALDNPVVIGHSDCARRFEVEAGQTLADMQAREPGKWDEVKLIPPHITFEGRLDLDLGGLTVQLHSLPGHTPDTLVAFIPEMELLLAGDAVELPLPCVPADCDLDAWIGELLRWRKHPGACRVIPSHGPMGGKDILDGTIDYLDGLRQGQNRLLPEGLSPFYASTHRDNLSNRGIGTGS

Organism: Desulfomicrobium norvegicum (strain DSM 1741 / NCIMB 8310) (NCBI:txid52561)

Solvent-accessible surface area (backbone atoms only — not comparable to full-atom values): 25228 Å² total; per-residue (Å²): 122,79,75,46,73,48,78,50,71,46,78,73,78,77,46,51,42,41,24,37,37,43,34,32,66,59,24,27,34,34,42,26,31,30,65,26,22,80,77,28,47,68,58,30,59,71,38,56,98,41,58,32,38,34,34,34,31,33,64,54,64,60,25,42,21,6,51,68,42,40,76,81,53,50,29,32,27,28,48,54,22,42,51,40,45,72,75,43,43,60,60,53,51,51,53,48,33,71,77,40,72,75,76,54,70,76,46,45,86,70,64,50,30,36,27,34,58,60,47,39,38,36,50,24,43,97,40,48,41,38,36,33,58,44,44,25,52,37,82,24,22,29,29,35,39,25,70,91,70,21,31,28,40,30,27,68,72,29,21,52,95,60,59,69,50,53,64,84,41,50,62,67,57,26,45,52,52,52,51,54,49,64,67,38,88,54,46,53,33,33,38,34,28,30,56,73,68,42,35,56,64,49,52,49,51,32,44,51,54,52,49,31,50,73,72,60,43,78,72,86,68,73,86,82,60,50,72,54,56,50,52,42,50,55,48,30,30,56,44,68,71,32,74,84,70,136,121,80,76,47,73,48,77,49,73,46,77,73,79,78,47,50,42,41,25,37,38,42,33,31,68,61,25,29,35,32,41,26,31,30,66,25,23,78,78,28,46,67,59,29,58,72,39,56,98,41,58,31,38,34,32,34,32,34,64,57,62,60,25,42,20,5,50,69,43,41,77,82,52,49,29,32,28,29,48,53,22,44,51,39,47,73,75,43,43,63,60,53,51,52,52,48,34,70,76,38,72,75,77,54,72,75,45,43,87,67,65,50,28,34,28,35,58,61,46,38,37,34,50,24,43,98,40,48,40,37,36,33,59,44,44,24,53,39,83,23,22,27,30,35,39,25,70,91,70,20,30,26,40,30,26,67,71,29,20,51,97,63,58,68,50,54,65,84,40,48,62,66,56,25,44,51,51,51,51,52,49,63,66,37,88,53,47,52,33,33,39,33,29,32,55,74,67,44,36,56,62,49,51,49,52,30,44,51,53,53,52,31,49,74,71,60,43,77,72,87,68,74,84,82,60,50,71,53,57,50,52,40,50,54,48,31,30,55,46,68,71,33,75,85,69,134

Foldseek 3Di:
DDWDKDKQWDCPPQFIFIWMWTAAPAEIEIEFQAQALVSCQVVQVVRPPHAYEYEYQAQPRGRFFNCVNHDPHQYEFAPVRLVCLVPPNVVVLVVVCVVPPPPSVRTDGDGHPHHDAAWDWDDNHPWIWIWGQQFFLHRGGIWIAIQVVLEIEREQLFEPPEGQGALPGDLVSSLVVLVVLLPDPSNAWYDYRTDDTGGSVRSVNHSVVSVCLVVLHLDDGDPDDGPVVVVSSVVSSVSSVRDPDD/DDWDKDKQWDCPPQFIFIWMWTAAPAEIEIEFQAQALVSCQVVQVVRPPHAYEYEYQAQPRGRFFNCVNHDPHQYEFAPVRLVCLVPPNVVVLVVVCVVPPPPSVRTDGDGHPHHDAAWDWDDNHPWIWIWGQQFFLHNGGIWIAIQVVLAIEREQLFEPPEGQGALPGDLVSSLVVLVVLLPDPSNAWYDYRTDDTGGSVRSVNHSVVSVCLVVLHLDDGDPDDGPVVVVSSVVSSVSSVRDPDD

Radius of gyration: 25.38 Å; Cα contacts (8 Å, |Δi|>4): 1101; chains: 2; bounding box: 41×86×65 Å

Secondary structure (DSSP, 8-state):
---EEEEEEEE-SSSEEEEEEEE-SS-EEEE---SSGGGGHHHHHHTTTS-EEEE-S---GGGTTTGGGSSS-EEEEEHHHHHHIIIIIHHHHHHHHHHSTTTTTT------SEEESSEEEEE-SS-EEEEEE--SSSTT-EEEEEGGGTEEEEEEEEESS-----TT--HHHHHHHHHHHHH-TT--EEEEEES--BSHHHHHHHHHHHHHHHTT--PPPPTT--HHHHHHHHHHHHHTT-----/---EEEEEEEE-SSSEEEEEEEE-SSEEEEE---SSGGGGHHHHHHTTTSEEEEE-S---GGGTTTGGGSSS-EEEEEHHHHHHIIIIIHHHHHHHHHHSTTTTTT------SEEESSEEEEE-SS-EEEEEE--SSSTT-EEEEEGGGTEEEEEEEEESS-----TT--HHHHHHHHHHHHH-TT--EEEEEES--BSHHHHHHHHHHHHHHHTT--PPPPTT--HHHHHHHHHHHHHTT-----

InterPro domains:
  IPR001279 Metallo-beta-lactamase [PF00753] (13-159)
  IPR001279 Metallo-beta-lactamase [SM00849] (16-194)
  IPR036866 Ribonuclease Z/Hydroxyacylglutathione hydrolase-like [G3DSA:3.60.15.10] (5-215)
  IPR036866 Ribonuclease Z/Hydroxyacylglutathione hydrolase-like [SSF56281] (15-228)
  IPR050855 Metallo-beta-lactamase type 2-like [PTHR42951] (14-203)